Protein AF-A0A7V6UAJ2-F1 (afdb_monomer_lite)

Foldseek 3Di:
DLLLLLQLQQQVQCQVPFAQALPDDRHDPSGAHALLLLLLLQLLQLLLVLCVPPPDDLPDPDPPPVSLVSSLVSLLVSSLVRVVVPLPRYDDPVVSCQSPDPDRAADQDQFLSLASNLLSLLLLDQDLSSLLSSSQSNSCRHHVHPNSSLLSSLLSSLLNCLLQLHALVVNQVVQCPPSHANLPDALVVQQVPQAADRGSRSQRSQLSNLLSPALALSSSSSSQRNSGYSRSSSSSSNSSSRCSHQNDDPVSSVSSLVSDDPVSNVSVVVSCLQQDCSSGDQNCSNQLSLLQVLVPDPAQWDWDADPDAPCDPVRHGDPIATDGDPSVVSNVVSLVSSCVVCCVLVLVPLQVLCVVVVAHLDLPRLLPDPLLPDDLSNLSSSVSSQSVVCVVDHCSVRVCSVSCVSSVSSVSSVCVSCVVPPFAWAKKWKWKDFPQDIKIWIWGDDPQKIKIWIDDRPDDIDIDIDGNVVVVVLVVLVVVLPCVSHRQEAEDPVDDPGMKMKMWTDTPSHSIHMHIYGPGDGPSRVSVCVSRVHD

pLDDT: mean 91.22, std 8.68, range [45.0, 98.81]

Radius of gyration: 24.94 Å; chains: 1; bounding box: 78×51×67 Å

Secondary structure (DSSP, 8-state):
-HHHHHHHHHHTTTTTS---SS-S-S--TT----HHHHHHHHHHHHHHHHHHHS---TT--S--HHHHHHHHHHHHHHHHHHHTT-TTS---HHHHHHHT-SS-------BGGGTTT-HHHHHH-SSHHHHHHHHHHHHHTT--SHHHHHHHHHHHHHHHHHHTT--HHHHHHHHTSTTS------HHHHTTT-----BGGGTHHHHHHHHHT-SSHHHHHHHHHHT-SSHHHHHHHHHHHHHHHH---HHHHHHHHTT--HHHHHHHHHHHHHHGGGGS--TTHHHHTHHHHHHH-S-SEEEE---S--SSSSSPPPPPEEEE-HHHHHHHHHHHHHHHH-GGG-GGGHHHHHHHTT--SSHHHHHT--GGG--HHHHHHHHHHHHHHHTTSTTHHHHHHHTTHHHHHHHHHHHHHHTT----EEEEEEEEEETTEEEEEEEEE-SS-EEEEEE-TTSPPEEEEE-HHHHHHHHHHHHTT-GGGS-SEEE-TT--S--EEEEEEEETTS--EEEEEEB---TTHHHHHHHHT--

Structure (mmCIF, N/CA/C/O backbone):
data_AF-A0A7V6UAJ2-F1
#
_entry.id   AF-A0A7V6UAJ2-F1
#
loop_
_atom_site.group_PDB
_atom_site.id
_atom_site.type_symbol
_atom_site.label_atom_id
_atom_site.label_alt_id
_atom_site.label_comp_id
_atom_site.label_asym_id
_atom_site.label_entity_id
_atom_site.label_seq_id
_atom_site.pdbx_PDB_ins_code
_atom_site.Cartn_x
_atom_site.Cartn_y
_atom_site.Cartn_z
_atom_site.occupancy
_atom_site.B_iso_or_equiv
_atom_site.auth_seq_id
_atom_site.auth_comp_id
_atom_site.auth_asym_id
_atom_site.auth_atom_id
_atom_site.pdbx_PDB_model_num
ATOM 1 N N . MET A 1 1 ? 6.037 -6.883 -2.863 1.00 90.50 1 MET A N 1
ATOM 2 C CA . MET A 1 1 ? 7.110 -7.365 -3.751 1.00 90.50 1 MET A CA 1
ATOM 3 C C . MET A 1 1 ? 6.591 -8.275 -4.866 1.00 90.50 1 M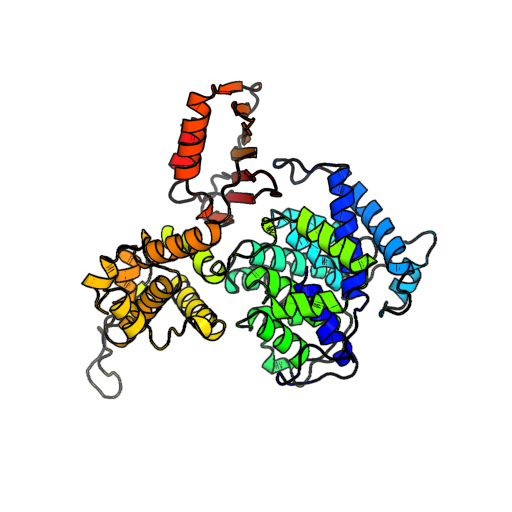ET A C 1
ATOM 5 O O . MET A 1 1 ? 7.086 -8.145 -5.976 1.00 90.50 1 MET A O 1
ATOM 9 N N . ILE A 1 2 ? 5.639 -9.197 -4.629 1.00 95.94 2 ILE A N 1
ATOM 10 C CA . ILE A 1 2 ? 5.186 -10.118 -5.696 1.00 95.94 2 ILE A CA 1
ATOM 11 C C . ILE A 1 2 ? 4.481 -9.391 -6.849 1.00 95.94 2 ILE A C 1
ATOM 13 O O . ILE A 1 2 ? 4.543 -9.845 -7.982 1.00 95.94 2 ILE A O 1
ATOM 17 N N . GLY A 1 3 ? 3.854 -8.246 -6.587 1.00 97.50 3 GLY A N 1
ATOM 18 C CA . GLY A 1 3 ? 3.244 -7.408 -7.608 1.00 97.50 3 GLY A CA 1
ATOM 19 C C . GLY A 1 3 ? 4.262 -6.848 -8.596 1.00 97.50 3 GLY A C 1
ATOM 20 O O . GLY A 1 3 ? 3.980 -6.842 -9.787 1.00 97.50 3 GLY A O 1
ATOM 21 N N . THR A 1 4 ? 5.456 -6.470 -8.123 1.00 98.12 4 THR A N 1
ATOM 22 C CA . THR A 1 4 ? 6.589 -6.094 -8.988 1.00 98.12 4 THR A CA 1
ATOM 23 C C . THR A 1 4 ? 6.970 -7.241 -9.911 1.00 98.12 4 THR A C 1
ATOM 25 O O . THR A 1 4 ? 7.043 -7.057 -11.116 1.00 98.12 4 THR A O 1
ATOM 28 N N . ILE A 1 5 ? 7.113 -8.438 -9.340 1.00 98.44 5 ILE A N 1
ATOM 29 C CA . ILE A 1 5 ? 7.502 -9.651 -10.068 1.00 98.44 5 ILE A CA 1
ATOM 30 C C . ILE A 1 5 ? 6.455 -10.022 -11.125 1.00 98.44 5 ILE A C 1
ATOM 32 O O . ILE A 1 5 ? 6.797 -10.383 -12.242 1.00 98.44 5 ILE A O 1
ATOM 36 N N . ILE A 1 6 ? 5.165 -9.926 -10.787 1.00 98.69 6 ILE A N 1
ATOM 37 C CA . ILE A 1 6 ? 4.081 -10.157 -11.748 1.00 98.69 6 ILE A CA 1
ATOM 38 C C . ILE A 1 6 ? 4.136 -9.122 -12.872 1.00 98.69 6 ILE A C 1
ATOM 40 O O . ILE A 1 6 ? 4.002 -9.499 -14.029 1.00 98.69 6 ILE A O 1
ATOM 44 N N . GLY A 1 7 ? 4.313 -7.844 -12.536 1.00 98.50 7 GLY A N 1
ATOM 45 C CA . GLY A 1 7 ? 4.395 -6.768 -13.517 1.00 98.50 7 GLY A CA 1
ATOM 46 C C . GLY A 1 7 ? 5.517 -6.977 -14.528 1.00 98.50 7 GLY A C 1
ATOM 47 O O . GLY A 1 7 ? 5.236 -6.993 -15.722 1.00 98.50 7 GLY A O 1
ATOM 48 N N . ASP A 1 8 ? 6.728 -7.242 -14.039 1.00 98.62 8 ASP A N 1
ATOM 49 C CA . ASP A 1 8 ? 7.899 -7.603 -14.846 1.00 98.62 8 ASP A CA 1
ATOM 50 C C . ASP A 1 8 ? 7.587 -8.805 -15.758 1.00 98.62 8 ASP A C 1
ATOM 52 O O . ASP A 1 8 ? 7.551 -8.670 -16.981 1.00 98.62 8 ASP A O 1
ATOM 56 N N . ILE A 1 9 ? 7.216 -9.956 -15.177 1.00 98.56 9 ILE A N 1
ATOM 57 C CA . ILE A 1 9 ? 6.973 -11.190 -15.945 1.00 98.56 9 ILE A CA 1
ATOM 58 C C . ILE A 1 9 ? 5.941 -10.967 -17.053 1.00 98.56 9 ILE A C 1
ATOM 60 O O . ILE A 1 9 ? 6.139 -11.395 -18.192 1.00 98.56 9 ILE A O 1
ATOM 64 N N . VAL A 1 10 ? 4.823 -10.315 -16.731 1.00 98.31 10 VAL A N 1
ATOM 65 C CA . VAL A 1 10 ? 3.740 -10.058 -17.688 1.00 98.31 10 VAL A CA 1
ATOM 66 C C . VAL A 1 10 ? 4.183 -9.057 -18.759 1.00 98.31 10 VAL A C 1
ATOM 68 O O . VAL A 1 10 ? 3.838 -9.230 -19.930 1.00 98.31 10 VAL A O 1
ATOM 71 N N . GLY A 1 11 ? 4.927 -8.018 -18.374 1.00 97.75 11 GLY A N 1
ATOM 72 C CA . GLY A 1 11 ? 5.363 -6.945 -19.263 1.00 97.75 11 GLY A CA 1
ATOM 73 C C . GLY A 1 11 ? 6.544 -7.289 -20.159 1.00 97.75 11 GLY A C 1
ATOM 74 O O . GLY A 1 11 ? 6.623 -6.736 -21.255 1.00 97.75 11 GLY A O 1
ATOM 75 N N . SER A 1 12 ? 7.373 -8.262 -19.773 1.00 97.19 12 SER A N 1
ATOM 76 C CA . SER A 1 12 ? 8.601 -8.659 -20.482 1.00 97.19 12 SER A CA 1
ATOM 77 C C . SER A 1 12 ? 8.397 -8.929 -21.977 1.00 97.19 12 SER A C 1
ATOM 79 O O . SER A 1 12 ? 9.195 -8.528 -22.819 1.00 97.19 12 SER A O 1
ATOM 81 N N . ARG A 1 13 ? 7.279 -9.556 -22.358 1.00 95.88 13 ARG A N 1
ATOM 82 C CA . ARG A 1 13 ? 6.980 -9.854 -23.771 1.00 95.88 13 ARG A CA 1
ATOM 83 C C . ARG A 1 13 ? 6.469 -8.650 -24.578 1.00 95.88 13 ARG A C 1
ATOM 85 O O . ARG A 1 13 ? 6.343 -8.740 -25.798 1.00 95.88 13 ARG A O 1
ATOM 92 N N . PHE A 1 14 ? 6.114 -7.554 -23.908 1.00 95.81 14 PHE A N 1
ATOM 93 C CA . PHE A 1 14 ? 5.516 -6.358 -24.508 1.00 95.81 14 PHE A CA 1
ATOM 94 C C . PHE A 1 14 ? 6.472 -5.164 -24.586 1.00 95.81 14 PHE A C 1
ATOM 96 O O . PHE A 1 14 ? 6.154 -4.214 -25.302 1.00 95.81 14 PHE A O 1
ATOM 103 N N . GLU A 1 15 ? 7.628 -5.216 -23.918 1.00 90.88 15 GLU A N 1
ATOM 104 C CA . GLU A 1 15 ? 8.639 -4.146 -23.851 1.00 90.88 15 GLU A CA 1
ATOM 105 C C . GLU A 1 15 ? 8.965 -3.560 -25.240 1.00 90.88 15 GLU A C 1
ATOM 107 O O . GLU A 1 15 ? 8.765 -2.371 -25.492 1.00 90.88 15 GLU A O 1
ATOM 112 N N . PHE A 1 16 ? 9.328 -4.419 -26.200 1.00 89.62 16 PHE A N 1
ATOM 113 C CA . PHE A 1 16 ? 9.640 -4.028 -27.586 1.00 89.62 16 PHE A CA 1
ATOM 114 C C . PHE A 1 16 ? 8.529 -4.341 -28.597 1.00 89.62 16 PHE A C 1
ATOM 116 O O . PHE A 1 16 ? 8.700 -4.147 -29.802 1.00 89.62 16 PHE A O 1
ATOM 123 N N . ASN A 1 17 ? 7.386 -4.837 -28.124 1.00 92.19 17 ASN A N 1
ATOM 124 C CA . ASN A 1 17 ? 6.234 -5.202 -28.945 1.00 92.19 17 ASN A CA 1
ATOM 125 C C . ASN A 1 17 ? 4.939 -4.785 -28.239 1.00 92.19 17 ASN A C 1
ATOM 127 O O . ASN A 1 17 ? 4.132 -5.618 -27.823 1.00 92.19 17 ASN A O 1
ATOM 131 N N . ASN A 1 18 ? 4.790 -3.474 -28.036 1.00 93.62 18 ASN A N 1
ATOM 132 C CA . ASN A 1 18 ? 3.717 -2.922 -27.220 1.00 93.62 18 ASN A CA 1
ATOM 133 C C . ASN A 1 18 ? 2.329 -3.352 -27.710 1.00 93.62 18 ASN A C 1
ATOM 135 O O . ASN A 1 18 ? 2.025 -3.313 -28.904 1.00 93.62 18 ASN A O 1
ATOM 139 N N . TYR A 1 19 ? 1.449 -3.637 -26.755 1.00 93.62 19 TYR A N 1
ATOM 140 C CA . TYR A 1 19 ? 0.059 -3.984 -27.009 1.00 93.62 19 TYR A CA 1
ATOM 141 C C . TYR A 1 19 ? -0.871 -2.917 -26.431 1.00 93.62 19 TYR A C 1
ATOM 143 O O . TYR A 1 19 ? -0.880 -2.680 -25.229 1.00 93.62 19 TYR A O 1
ATOM 151 N N . ARG A 1 20 ? -1.670 -2.264 -27.283 1.00 93.62 20 ARG A N 1
ATOM 152 C CA . ARG A 1 20 ? -2.536 -1.132 -26.896 1.00 93.62 20 ARG A CA 1
ATOM 153 C C . ARG A 1 20 ? -3.959 -1.562 -26.535 1.00 93.62 20 ARG A C 1
ATOM 155 O O . ARG A 1 20 ? -4.936 -0.941 -26.940 1.00 93.62 20 ARG A O 1
ATOM 162 N N . GLY A 1 21 ? -4.068 -2.663 -25.799 1.00 94.75 21 GLY A N 1
ATOM 163 C CA . GLY A 1 21 ? -5.332 -3.255 -25.369 1.00 94.75 21 GLY A CA 1
ATOM 164 C C . GLY A 1 21 ? -5.215 -3.882 -23.985 1.00 94.75 21 GLY A C 1
ATOM 165 O O . GLY A 1 21 ? -4.118 -4.082 -23.463 1.00 94.75 21 GLY A O 1
ATOM 166 N N . LYS A 1 22 ? -6.359 -4.191 -23.373 1.00 96.56 22 LYS A N 1
ATOM 167 C CA . LYS A 1 22 ? -6.413 -4.875 -22.070 1.00 96.56 22 LYS A CA 1
ATOM 168 C C . LYS A 1 22 ? -6.693 -6.369 -22.199 1.00 96.56 22 LYS A C 1
ATOM 170 O O . LYS A 1 22 ? -6.575 -7.081 -21.211 1.00 96.56 22 LYS A O 1
ATOM 175 N N . ASP A 1 23 ? -7.067 -6.852 -23.375 1.00 96.69 23 ASP A N 1
ATOM 176 C CA . ASP A 1 23 ? -7.510 -8.212 -23.676 1.00 96.69 23 ASP A CA 1
ATOM 177 C C . ASP A 1 23 ? -6.342 -9.139 -24.043 1.00 96.69 23 ASP A C 1
ATOM 179 O O . ASP A 1 23 ? -6.202 -9.610 -25.165 1.00 96.69 23 ASP A O 1
ATOM 183 N N . PHE A 1 24 ? -5.497 -9.432 -23.055 1.00 96.62 24 PHE A N 1
ATOM 184 C CA . PHE A 1 24 ? -4.371 -10.357 -23.205 1.00 96.62 24 PHE A CA 1
ATOM 185 C C . PHE A 1 24 ? -4.288 -11.377 -22.060 1.00 96.62 24 PHE A C 1
ATOM 187 O O . PHE A 1 24 ? -4.756 -11.140 -20.945 1.00 96.62 24 PHE A O 1
ATOM 194 N N . GLU A 1 25 ? -3.676 -12.532 -22.302 1.00 97.12 25 GLU A N 1
ATOM 195 C CA . GLU A 1 25 ? -3.397 -13.511 -21.243 1.00 97.12 25 GLU A CA 1
ATOM 196 C C . GLU A 1 25 ? -2.208 -13.045 -20.396 1.00 97.12 25 GLU A C 1
ATOM 198 O O . GLU A 1 25 ? -1.175 -12.727 -20.966 1.00 97.12 25 GLU A O 1
ATOM 203 N N . LEU A 1 26 ? -2.309 -12.989 -19.064 1.00 97.50 26 LEU A N 1
ATOM 204 C CA . LEU A 1 26 ? -1.218 -12.444 -18.238 1.00 97.50 26 LEU A CA 1
ATOM 205 C C . LEU A 1 26 ? 0.071 -13.278 -18.333 1.00 97.50 26 LEU A C 1
ATOM 207 O O . LEU A 1 26 ? 1.146 -12.725 -18.524 1.00 97.50 26 LEU A O 1
ATOM 211 N N . PHE A 1 27 ? -0.031 -14.604 -18.225 1.00 97.88 27 PHE A N 1
ATOM 212 C CA . PHE A 1 27 ? 1.128 -15.494 -18.147 1.00 97.88 27 PHE A CA 1
ATOM 213 C C . PHE A 1 27 ? 1.184 -16.439 -19.340 1.00 97.88 27 PHE A C 1
ATOM 215 O O . PHE A 1 27 ? 0.250 -17.201 -19.561 1.00 97.88 27 PHE A O 1
ATOM 222 N N . THR A 1 28 ? 2.307 -16.447 -20.054 1.00 96.81 28 THR A N 1
ATOM 223 C CA . THR A 1 28 ? 2.558 -17.353 -21.189 1.00 96.81 28 THR A CA 1
ATOM 224 C C . THR A 1 28 ? 3.985 -17.893 -21.156 1.00 96.81 28 THR A C 1
ATOM 226 O O . THR A 1 28 ? 4.784 -17.471 -20.321 1.00 96.81 28 THR A O 1
ATOM 229 N N . GLU A 1 29 ? 4.319 -18.831 -22.042 1.00 95.38 29 GLU A N 1
ATOM 230 C CA . GLU A 1 29 ? 5.689 -19.359 -22.164 1.00 95.38 29 GLU A CA 1
ATOM 231 C C . GLU A 1 29 ? 6.694 -18.313 -22.680 1.00 95.38 29 GLU A C 1
ATOM 233 O O . GLU A 1 29 ? 7.892 -18.480 -22.489 1.00 95.38 29 GLU A O 1
ATOM 238 N N . GLU A 1 30 ? 6.214 -17.223 -23.289 1.00 95.12 30 GLU A N 1
ATOM 239 C CA . GLU A 1 30 ? 7.036 -16.097 -23.759 1.00 95.12 30 GLU A CA 1
ATOM 240 C C . GLU A 1 30 ? 7.420 -15.120 -22.637 1.00 95.12 30 GLU A C 1
ATOM 242 O O . GLU A 1 30 ? 8.276 -14.262 -22.831 1.00 95.12 30 GLU A O 1
ATOM 247 N N . CYS A 1 31 ? 6.774 -15.222 -21.473 1.00 97.31 31 CYS A N 1
ATOM 248 C CA . CYS A 1 31 ? 7.068 -14.375 -20.325 1.00 97.31 31 CYS A CA 1
ATOM 249 C C . CYS A 1 31 ? 8.365 -14.824 -19.646 1.00 97.31 31 CYS A C 1
ATOM 251 O O . CYS A 1 31 ? 8.587 -16.019 -19.434 1.00 97.31 31 CYS A O 1
ATOM 253 N N . GLN A 1 32 ? 9.173 -13.865 -19.216 1.00 96.38 32 GLN A N 1
ATOM 254 C CA . GLN A 1 32 ? 10.413 -14.116 -18.493 1.00 96.38 32 GLN A CA 1
ATOM 255 C C . GLN A 1 32 ? 10.612 -13.089 -17.384 1.00 96.38 32 GLN A C 1
ATOM 257 O O . GLN A 1 32 ? 9.989 -12.038 -17.384 1.00 96.38 32 GLN A O 1
ATOM 262 N N . VAL A 1 33 ? 11.475 -13.425 -16.434 1.00 97.31 33 VAL A N 1
ATOM 263 C CA . VAL A 1 33 ? 11.930 -12.512 -15.384 1.00 97.31 33 VAL A CA 1
ATOM 264 C C . VAL A 1 33 ? 13.038 -11.623 -15.957 1.00 97.31 33 VAL A C 1
ATOM 266 O O . VAL A 1 33 ? 13.991 -12.170 -16.524 1.00 97.31 33 VAL A O 1
ATOM 269 N N . THR A 1 34 ? 12.952 -10.301 -15.786 1.00 98.12 34 THR A N 1
ATOM 270 C CA . THR A 1 34 ? 13.972 -9.341 -16.246 1.00 98.12 34 THR A CA 1
ATOM 271 C C . THR A 1 34 ? 14.785 -8.754 -15.088 1.00 98.12 34 THR A C 1
ATOM 273 O O . THR A 1 34 ? 14.694 -9.200 -13.934 1.00 98.12 34 THR A O 1
ATOM 276 N N . ASP A 1 35 ? 15.670 -7.795 -15.374 1.00 97.62 35 ASP A N 1
ATOM 277 C CA . ASP A 1 35 ? 16.495 -7.142 -14.366 1.00 97.62 35 ASP A CA 1
ATOM 278 C C . ASP A 1 35 ? 15.690 -6.421 -13.282 1.00 97.62 35 ASP A C 1
ATOM 280 O O . ASP A 1 35 ? 16.179 -6.328 -12.152 1.00 97.62 35 ASP A O 1
ATOM 284 N N . ASP A 1 36 ? 14.452 -6.022 -13.559 1.00 98.12 36 ASP A N 1
ATOM 285 C CA . ASP A 1 36 ? 13.471 -5.516 -12.602 1.00 98.12 36 ASP A CA 1
ATOM 286 C C . ASP A 1 36 ? 13.346 -6.410 -11.368 1.00 98.12 36 ASP A C 1
ATOM 288 O O . ASP A 1 36 ? 13.607 -5.993 -10.228 1.00 98.12 36 ASP A O 1
ATOM 292 N N . THR A 1 37 ? 12.982 -7.676 -11.577 1.00 98.50 37 THR A N 1
ATOM 293 C CA . THR A 1 37 ? 12.834 -8.653 -10.499 1.00 98.50 37 THR A CA 1
ATOM 294 C C . THR A 1 37 ? 14.178 -9.035 -9.901 1.00 98.50 37 THR A C 1
ATOM 296 O O . THR A 1 37 ? 14.291 -9.112 -8.673 1.00 98.50 37 THR A O 1
ATOM 299 N N . ILE A 1 38 ? 15.214 -9.255 -10.722 1.00 98.50 38 ILE A N 1
ATOM 300 C CA . ILE A 1 38 ? 16.540 -9.648 -10.214 1.00 98.50 38 ILE A CA 1
ATOM 301 C C . ILE A 1 38 ? 17.075 -8.579 -9.254 1.00 98.50 38 ILE A C 1
ATOM 303 O O . ILE A 1 38 ? 17.537 -8.885 -8.148 1.00 98.50 38 ILE A O 1
ATOM 307 N N . MET A 1 39 ? 16.964 -7.306 -9.631 1.00 98.56 39 MET A N 1
ATOM 308 C CA . MET A 1 39 ? 17.406 -6.192 -8.802 1.00 98.56 39 MET A CA 1
ATOM 309 C C . MET A 1 39 ? 16.468 -5.925 -7.627 1.00 98.56 39 MET A C 1
ATOM 311 O O . MET A 1 39 ? 16.949 -5.564 -6.551 1.00 98.56 39 MET A O 1
ATOM 315 N N . THR A 1 40 ? 15.163 -6.167 -7.771 1.00 98.62 40 THR A N 1
ATOM 316 C CA . THR A 1 40 ? 14.217 -6.156 -6.643 1.00 98.62 40 THR A CA 1
ATOM 317 C C . THR A 1 40 ? 14.652 -7.142 -5.558 1.00 98.62 40 THR A C 1
ATOM 319 O O . THR A 1 40 ? 14.742 -6.775 -4.384 1.00 98.62 40 THR A O 1
ATOM 322 N N . PHE A 1 41 ? 15.002 -8.378 -5.927 1.00 98.69 41 PHE A N 1
ATOM 323 C CA . PHE A 1 41 ? 15.500 -9.371 -4.975 1.00 98.69 41 PHE A CA 1
ATOM 324 C C . PHE A 1 41 ? 16.836 -8.976 -4.346 1.00 98.69 41 PHE A C 1
ATOM 326 O O . PHE A 1 41 ? 17.037 -9.186 -3.147 1.00 98.69 41 PHE A O 1
ATOM 333 N N . ALA A 1 42 ? 17.734 -8.360 -5.114 1.00 98.62 42 ALA A N 1
ATOM 334 C CA . ALA A 1 42 ? 18.995 -7.867 -4.578 1.00 98.62 42 ALA A CA 1
ATOM 335 C C . ALA A 1 42 ? 18.806 -6.761 -3.530 1.00 98.62 42 ALA A C 1
ATOM 337 O O . ALA A 1 42 ? 19.425 -6.816 -2.464 1.00 98.62 42 ALA A O 1
ATOM 338 N N . VAL A 1 43 ? 17.912 -5.802 -3.785 1.00 98.69 43 VAL A N 1
ATOM 339 C CA . VAL A 1 43 ? 17.564 -4.745 -2.822 1.00 98.69 43 VAL A CA 1
ATOM 340 C C . VAL A 1 43 ? 16.884 -5.338 -1.585 1.00 98.69 43 VAL A C 1
ATOM 342 O O . VAL A 1 43 ? 17.245 -4.988 -0.460 1.00 98.69 43 VAL A O 1
ATOM 345 N N . ALA A 1 44 ? 15.955 -6.283 -1.763 1.00 98.19 44 ALA A N 1
ATOM 346 C CA . ALA A 1 44 ? 15.323 -7.003 -0.658 1.00 98.19 44 ALA A CA 1
ATOM 347 C C . ALA A 1 44 ? 16.368 -7.692 0.234 1.00 98.19 44 ALA A C 1
ATOM 349 O O . ALA A 1 44 ? 16.358 -7.523 1.456 1.00 98.19 44 ALA A O 1
ATOM 350 N N . LYS A 1 45 ? 17.322 -8.411 -0.370 1.00 98.44 45 LYS A N 1
ATOM 351 C CA . LYS A 1 45 ? 18.414 -9.072 0.353 1.00 98.44 45 LYS A CA 1
ATOM 352 C C . LYS A 1 45 ? 19.313 -8.071 1.075 1.00 98.44 45 LYS A C 1
ATOM 354 O O . LYS A 1 45 ? 19.666 -8.308 2.226 1.00 98.44 45 LYS A O 1
ATOM 359 N N . ALA A 1 46 ? 19.634 -6.937 0.453 1.00 98.50 46 ALA A N 1
ATOM 360 C CA . ALA A 1 46 ? 20.426 -5.890 1.090 1.00 98.50 46 ALA A CA 1
ATOM 361 C C . ALA A 1 46 ? 19.757 -5.338 2.356 1.00 98.50 46 ALA A C 1
ATOM 363 O O . ALA A 1 46 ? 20.415 -5.236 3.392 1.00 98.50 46 ALA A O 1
ATOM 364 N N . ILE A 1 47 ? 18.454 -5.050 2.302 1.00 97.00 47 ILE A N 1
ATOM 365 C CA . ILE A 1 47 ? 17.680 -4.583 3.463 1.00 97.00 47 ILE A CA 1
ATOM 366 C C . ILE A 1 47 ? 17.672 -5.646 4.571 1.00 97.00 47 ILE A C 1
ATOM 368 O O . ILE A 1 47 ? 18.031 -5.347 5.710 1.00 97.00 47 ILE A O 1
ATOM 372 N N . MET A 1 48 ? 17.340 -6.900 4.238 1.00 96.31 48 MET A N 1
ATOM 373 C CA . MET A 1 48 ? 17.302 -8.000 5.211 1.00 96.31 48 MET A CA 1
ATOM 374 C C . MET A 1 48 ? 18.640 -8.201 5.926 1.00 96.31 48 MET A C 1
ATOM 376 O O . MET A 1 48 ? 18.687 -8.345 7.144 1.00 96.31 48 MET A O 1
ATOM 380 N N . GLU A 1 49 ? 19.741 -8.207 5.179 1.00 96.94 49 GLU A N 1
ATOM 381 C CA . GLU A 1 49 ? 21.080 -8.440 5.727 1.00 96.94 49 GLU A CA 1
ATOM 382 C C . GLU A 1 49 ? 21.598 -7.243 6.527 1.00 96.94 49 GLU A C 1
ATOM 384 O O . GLU A 1 49 ? 22.304 -7.422 7.519 1.00 96.94 49 GLU A O 1
ATOM 389 N N . THR A 1 50 ? 21.192 -6.027 6.156 1.00 95.56 50 THR A N 1
ATOM 390 C CA . THR A 1 50 ? 21.479 -4.829 6.950 1.00 95.56 50 THR A CA 1
ATOM 391 C C . THR A 1 50 ? 20.778 -4.917 8.303 1.00 95.56 50 THR A C 1
ATOM 393 O O . THR A 1 50 ? 21.423 -4.735 9.333 1.00 95.56 50 THR A O 1
ATOM 396 N N . GLU A 1 51 ? 19.494 -5.281 8.328 1.00 91.56 51 GLU A N 1
ATOM 397 C CA . GLU A 1 51 ? 18.712 -5.370 9.568 1.00 91.56 51 GLU A CA 1
ATOM 398 C C . GLU A 1 51 ? 19.079 -6.560 10.465 1.00 91.56 51 GLU A C 1
ATOM 400 O O . GLU A 1 51 ? 18.866 -6.513 11.680 1.00 91.56 51 GLU A O 1
ATOM 405 N N . LYS A 1 52 ? 19.689 -7.614 9.903 1.00 91.38 52 LYS A N 1
ATOM 406 C CA . LYS A 1 52 ? 20.312 -8.687 10.696 1.00 91.38 52 LYS A CA 1
ATOM 407 C C . LYS A 1 52 ? 21.485 -8.170 11.535 1.00 91.38 52 LYS A C 1
ATOM 409 O O . LYS A 1 52 ? 21.711 -8.689 12.628 1.00 91.38 52 LYS A O 1
ATOM 414 N N . ILE A 1 53 ? 22.219 -7.173 11.034 1.00 92.19 53 ILE A N 1
ATOM 415 C CA . ILE A 1 53 ? 23.410 -6.608 11.686 1.00 92.19 53 ILE A CA 1
ATOM 416 C C . ILE A 1 53 ? 23.034 -5.410 12.562 1.00 92.19 53 ILE A C 1
ATOM 418 O O . ILE A 1 53 ? 23.352 -5.391 13.751 1.00 92.19 53 ILE A O 1
ATOM 422 N N . ILE A 1 54 ? 22.352 -4.418 11.988 1.00 88.06 54 ILE A N 1
ATOM 423 C CA . ILE A 1 54 ? 21.902 -3.204 12.671 1.00 88.06 54 ILE A CA 1
ATOM 424 C C . ILE A 1 54 ? 20.385 -3.274 12.780 1.00 88.06 54 ILE A C 1
ATOM 426 O O . ILE A 1 54 ? 19.673 -2.982 11.823 1.00 88.06 54 ILE A O 1
ATOM 430 N N . LYS A 1 55 ? 19.887 -3.663 13.957 1.00 78.19 55 LYS A N 1
ATOM 431 C CA . LYS A 1 55 ? 18.446 -3.717 14.218 1.00 78.19 55 LYS A CA 1
ATOM 432 C C . LYS A 1 55 ? 17.897 -2.293 14.334 1.00 78.19 55 LYS A C 1
ATOM 434 O O . LYS A 1 55 ? 18.257 -1.610 15.297 1.00 78.19 55 LYS A O 1
ATOM 439 N N . PRO A 1 56 ? 17.010 -1.846 13.427 1.00 69.56 56 PRO A N 1
ATOM 440 C CA . PRO A 1 56 ? 16.422 -0.522 13.532 1.00 69.56 56 PRO A CA 1
ATOM 441 C C . PRO A 1 56 ? 15.584 -0.456 14.807 1.00 69.56 56 PRO A C 1
ATOM 443 O O . PRO A 1 56 ? 14.627 -1.216 14.973 1.00 69.56 56 PRO A O 1
ATOM 446 N N . SER A 1 57 ? 15.941 0.444 15.719 1.00 66.81 57 SER A N 1
ATOM 447 C CA . SER A 1 57 ? 15.121 0.688 16.905 1.00 66.81 57 SER A CA 1
ATOM 448 C C . SER A 1 57 ? 13.766 1.255 16.485 1.00 66.81 57 SER A C 1
ATOM 450 O O . SER A 1 57 ? 13.708 2.088 15.578 1.00 66.81 57 SER A O 1
ATOM 452 N N . ILE A 1 58 ? 12.669 0.877 17.147 1.00 68.88 58 ILE A N 1
ATOM 453 C CA . ILE A 1 58 ? 11.333 1.396 16.810 1.00 68.88 58 ILE A CA 1
ATOM 454 C C . ILE A 1 58 ? 11.247 2.933 16.955 1.00 68.88 58 ILE A C 1
ATOM 456 O O . ILE A 1 58 ? 10.376 3.570 16.371 1.00 68.88 58 ILE A O 1
ATOM 460 N N . ASN A 1 59 ? 12.182 3.522 17.711 1.00 59.38 59 ASN A N 1
ATOM 461 C CA . ASN A 1 59 ? 12.193 4.919 18.137 1.00 59.38 59 ASN A CA 1
ATOM 462 C C . ASN A 1 59 ? 13.234 5.839 17.473 1.00 59.38 59 ASN A C 1
ATOM 464 O O . ASN A 1 59 ? 13.273 7.026 17.794 1.00 59.38 59 ASN A O 1
ATOM 468 N N . ARG A 1 60 ? 14.098 5.343 16.578 1.00 56.19 60 ARG A N 1
ATOM 469 C CA . ARG A 1 60 ? 15.168 6.159 15.967 1.00 56.19 60 ARG A CA 1
ATOM 470 C C . ARG A 1 60 ? 14.999 6.263 14.456 1.00 56.19 60 ARG A C 1
ATOM 472 O O . ARG A 1 60 ? 15.642 5.532 13.714 1.00 56.19 60 ARG A O 1
ATOM 479 N N . TYR A 1 61 ? 14.212 7.238 14.000 1.00 48.88 61 TYR A N 1
ATOM 480 C CA . TYR A 1 61 ? 14.179 7.628 12.583 1.00 48.88 61 TYR A CA 1
ATOM 481 C C . TYR A 1 61 ? 14.610 9.082 12.415 1.00 48.88 61 TYR A C 1
ATOM 483 O O . TYR A 1 61 ? 13.824 9.998 12.632 1.00 48.88 61 TYR A O 1
ATOM 491 N N . ASN A 1 62 ? 15.906 9.235 12.103 1.00 45.00 62 ASN A N 1
ATOM 492 C CA . ASN A 1 62 ? 16.552 10.305 11.314 1.00 45.00 62 ASN A CA 1
ATOM 493 C C . ASN A 1 62 ? 18.089 10.339 11.488 1.00 45.00 62 ASN A C 1
ATOM 495 O O . ASN A 1 62 ? 18.742 11.177 10.875 1.00 45.00 62 ASN A O 1
ATOM 499 N N . LEU A 1 63 ? 18.683 9.461 12.312 1.00 50.94 63 LEU A N 1
ATOM 500 C CA . LEU A 1 63 ? 20.087 9.594 12.739 1.00 50.94 63 LEU A CA 1
ATOM 501 C C . LEU A 1 63 ? 20.879 8.284 12.844 1.00 50.94 63 LEU A C 1
ATOM 503 O O . LEU A 1 63 ? 21.992 8.312 13.359 1.00 50.94 63 LEU A O 1
ATOM 507 N N . ASP A 1 64 ? 20.364 7.148 12.364 1.00 64.81 64 ASP A N 1
ATOM 508 C CA . ASP A 1 64 ? 21.208 5.952 12.269 1.00 64.81 64 ASP A CA 1
ATOM 509 C C . ASP A 1 64 ? 22.010 6.004 10.962 1.00 64.81 64 ASP A C 1
ATOM 511 O O . ASP A 1 64 ? 21.728 5.304 9.988 1.00 64.81 64 ASP A O 1
ATOM 515 N N . SER A 1 65 ? 22.964 6.943 10.913 1.00 75.50 65 SER A N 1
ATOM 516 C CA . SER A 1 65 ? 23.905 7.081 9.796 1.00 75.50 65 SER A CA 1
ATOM 517 C C . SER A 1 65 ? 24.562 5.748 9.465 1.00 75.50 65 SER A C 1
ATOM 519 O O . SER A 1 65 ? 24.826 5.468 8.298 1.00 75.50 65 SER A O 1
ATOM 521 N N . ASP A 1 66 ? 24.774 4.915 10.482 1.00 88.44 66 ASP A N 1
ATOM 522 C CA . ASP A 1 66 ? 25.441 3.630 10.359 1.00 88.44 66 ASP A CA 1
ATOM 523 C C . ASP A 1 66 ? 24.548 2.613 9.643 1.00 88.44 66 ASP A C 1
ATOM 525 O O . ASP A 1 66 ? 25.042 1.890 8.777 1.00 88.44 66 ASP A O 1
ATOM 529 N N . TYR A 1 67 ? 23.235 2.610 9.916 1.00 90.88 67 TYR A N 1
ATOM 530 C CA . TYR A 1 67 ? 22.270 1.799 9.166 1.00 90.88 67 TYR A CA 1
ATOM 531 C C . TYR A 1 67 ? 22.316 2.110 7.667 1.00 90.88 67 TYR A C 1
ATOM 533 O O . TYR A 1 67 ? 22.510 1.206 6.856 1.00 90.88 67 TYR A O 1
ATOM 541 N N . TYR A 1 68 ? 22.175 3.382 7.283 1.00 92.69 68 TYR A N 1
ATOM 542 C CA . TYR A 1 68 ? 22.133 3.755 5.864 1.00 92.69 68 TYR A CA 1
ATOM 543 C C . TYR A 1 68 ? 23.491 3.587 5.175 1.00 92.69 68 TYR A C 1
ATOM 545 O O . TYR A 1 68 ? 23.533 3.162 4.023 1.00 92.69 68 TYR A O 1
ATOM 553 N N . LEU A 1 69 ? 24.597 3.831 5.883 1.00 94.06 69 LEU A N 1
ATOM 554 C CA . LEU A 1 69 ? 25.943 3.566 5.373 1.00 94.06 69 LEU A CA 1
ATOM 555 C C . LEU A 1 69 ? 26.182 2.066 5.143 1.00 94.06 69 LEU A C 1
ATOM 557 O O . LEU A 1 69 ? 26.847 1.677 4.181 1.00 94.06 69 LEU A O 1
ATOM 561 N N . LEU A 1 70 ? 25.661 1.206 6.023 1.00 95.94 70 LEU A N 1
ATOM 562 C CA . LEU A 1 70 ? 25.728 -0.242 5.842 1.00 95.94 70 LEU A CA 1
ATOM 563 C C . LEU A 1 70 ? 24.809 -0.704 4.708 1.00 95.94 70 LEU A C 1
ATOM 565 O O . LEU A 1 70 ? 25.238 -1.513 3.886 1.00 95.94 70 LEU A O 1
ATOM 569 N N . LEU A 1 71 ? 23.590 -0.166 4.629 1.00 97.06 71 LEU A N 1
ATOM 570 C CA . LEU A 1 71 ? 22.633 -0.471 3.568 1.00 97.06 71 LEU A CA 1
ATOM 571 C C . LEU A 1 71 ? 23.194 -0.128 2.190 1.00 97.06 71 LEU A C 1
ATOM 573 O O . LEU A 1 71 ? 23.058 -0.930 1.271 1.00 97.06 71 LEU A O 1
ATOM 577 N N . GLU A 1 72 ? 23.863 1.015 2.040 1.00 97.38 72 GLU A N 1
ATOM 578 C CA . GLU A 1 72 ? 24.538 1.398 0.796 1.00 97.38 72 GLU A CA 1
ATOM 579 C C . GLU A 1 72 ? 25.544 0.319 0.361 1.00 97.38 72 GLU A C 1
ATOM 581 O O . GLU A 1 72 ? 25.472 -0.201 -0.755 1.00 97.38 72 GLU A O 1
ATOM 586 N N . LYS A 1 73 ? 26.416 -0.117 1.282 1.00 97.94 73 LYS A N 1
ATOM 587 C CA . LYS A 1 73 ? 27.410 -1.176 1.031 1.00 97.94 73 LYS A CA 1
ATOM 588 C C . LYS A 1 73 ? 26.763 -2.520 0.698 1.00 97.94 73 LYS A C 1
ATOM 590 O O . LYS A 1 73 ? 27.207 -3.205 -0.222 1.00 97.94 73 LYS A O 1
ATOM 595 N N . MET A 1 74 ? 25.722 -2.907 1.438 1.00 98.38 74 MET A N 1
ATOM 596 C CA . MET A 1 74 ? 24.989 -4.153 1.196 1.00 98.38 74 MET A CA 1
ATOM 597 C C . MET A 1 74 ? 24.256 -4.123 -0.143 1.00 98.38 74 MET A C 1
ATOM 599 O O . MET A 1 74 ? 24.209 -5.141 -0.830 1.00 98.38 74 MET A O 1
ATOM 603 N N . THR A 1 75 ? 23.739 -2.961 -0.539 1.00 98.56 75 THR A N 1
ATOM 604 C CA . THR A 1 75 ? 23.080 -2.764 -1.831 1.00 98.56 75 THR A CA 1
ATOM 605 C C . THR A 1 75 ? 24.072 -2.985 -2.966 1.00 98.56 75 THR A C 1
ATOM 607 O O . THR A 1 75 ? 23.800 -3.803 -3.842 1.00 98.56 75 THR A O 1
ATOM 610 N N . VAL A 1 76 ? 25.254 -2.353 -2.912 1.00 98.56 76 VAL A N 1
ATOM 611 C CA . VAL A 1 76 ? 26.322 -2.584 -3.902 1.00 98.56 76 VAL A CA 1
ATOM 612 C C . VAL A 1 76 ? 26.679 -4.066 -3.984 1.00 98.56 76 VAL A C 1
ATOM 614 O O . VAL A 1 76 ? 26.646 -4.654 -5.066 1.00 98.56 76 VAL A O 1
ATOM 617 N N . LYS A 1 77 ? 26.957 -4.681 -2.827 1.00 98.50 77 LYS A N 1
ATOM 618 C CA . LYS A 1 77 ? 27.342 -6.089 -2.732 1.00 98.50 77 LYS A CA 1
ATOM 619 C C . LYS A 1 77 ? 26.308 -6.998 -3.393 1.00 98.50 77 LYS A C 1
ATOM 621 O O . LYS A 1 77 ? 26.657 -7.720 -4.320 1.00 98.50 77 LYS A O 1
ATOM 626 N N . TYR A 1 78 ? 25.058 -6.980 -2.930 1.00 98.62 78 TYR A N 1
ATOM 627 C CA . TYR A 1 78 ? 24.060 -7.957 -3.368 1.00 98.62 78 TYR A CA 1
ATOM 628 C C . TYR A 1 78 ? 23.539 -7.698 -4.778 1.00 98.62 78 TYR A C 1
ATOM 630 O O . TYR A 1 78 ? 23.232 -8.664 -5.474 1.00 98.62 78 TYR A O 1
ATOM 638 N N . MET A 1 79 ? 23.500 -6.443 -5.241 1.00 98.38 79 MET A N 1
ATOM 639 C CA . MET A 1 79 ? 23.184 -6.160 -6.643 1.00 98.38 79 MET A CA 1
ATOM 640 C C . MET A 1 79 ? 24.233 -6.753 -7.584 1.00 98.38 79 MET A C 1
ATOM 642 O O . MET A 1 79 ? 23.861 -7.375 -8.574 1.00 98.38 79 MET A O 1
ATOM 646 N N . GLN A 1 80 ? 25.527 -6.645 -7.264 1.00 98.44 80 GLN A N 1
ATOM 647 C CA . GLN A 1 80 ? 26.565 -7.299 -8.062 1.00 98.44 80 GLN A CA 1
ATOM 648 C C . GLN A 1 80 ? 26.553 -8.827 -7.898 1.00 98.44 80 GLN A C 1
ATOM 650 O O . GLN A 1 80 ? 26.609 -9.541 -8.895 1.00 98.44 80 GLN A O 1
ATOM 655 N N . GLU A 1 81 ? 26.467 -9.349 -6.670 1.00 98.25 81 GLU A N 1
ATOM 656 C CA . GLU A 1 81 ? 26.533 -10.796 -6.397 1.00 98.25 81 GLU A CA 1
ATOM 657 C C . GLU A 1 81 ? 25.409 -11.574 -7.087 1.00 98.25 81 GLU A C 1
ATOM 659 O O . GLU A 1 81 ? 25.661 -12.615 -7.692 1.00 98.25 81 GLU A O 1
ATOM 664 N N . ILE A 1 82 ? 24.179 -11.062 -7.002 1.00 98.25 82 ILE A N 1
ATOM 665 C CA . ILE A 1 82 ? 23.012 -11.677 -7.635 1.00 98.25 82 ILE A CA 1
ATOM 666 C C . ILE A 1 82 ? 23.010 -11.330 -9.120 1.00 98.25 82 ILE A C 1
ATOM 668 O O . ILE A 1 82 ? 22.918 -12.227 -9.951 1.00 98.25 82 ILE A O 1
ATOM 672 N N . GLY A 1 83 ? 23.186 -10.055 -9.480 1.00 97.75 83 GLY A N 1
ATOM 673 C CA . GLY A 1 83 ? 23.052 -9.619 -10.867 1.00 97.75 83 GLY A CA 1
ATOM 674 C C . GLY A 1 83 ? 24.041 -10.278 -11.830 1.00 97.75 83 GLY A C 1
ATOM 675 O O . GLY A 1 83 ? 23.674 -10.629 -12.951 1.00 97.75 83 GLY A O 1
ATOM 676 N N . ARG A 1 84 ? 25.271 -10.560 -11.376 1.00 98.25 84 ARG A N 1
ATOM 677 C CA . ARG A 1 84 ? 26.292 -11.275 -12.167 1.00 98.25 84 ARG A CA 1
ATOM 678 C C . ARG A 1 84 ? 25.898 -12.706 -12.537 1.00 98.25 84 ARG A C 1
ATOM 680 O O . ARG A 1 84 ? 26.457 -13.246 -13.490 1.00 98.25 84 ARG A O 1
ATOM 687 N N . LYS A 1 85 ? 24.964 -13.322 -11.808 1.00 98.06 85 LYS A N 1
ATOM 688 C CA . LYS A 1 85 ? 24.445 -14.665 -12.110 1.00 98.06 85 LYS A CA 1
ATOM 689 C C . LYS A 1 85 ? 23.409 -14.659 -13.235 1.00 98.06 85 LYS A C 1
ATOM 691 O O . LYS A 1 85 ? 23.214 -15.692 -13.866 1.00 98.06 85 LYS A O 1
ATOM 696 N N . TYR A 1 86 ? 22.822 -13.498 -13.529 1.00 97.56 86 TYR A N 1
ATOM 697 C CA . TYR A 1 86 ? 21.807 -13.303 -14.567 1.00 97.56 86 TYR A CA 1
ATOM 698 C C . TYR A 1 86 ? 22.285 -12.279 -15.613 1.00 97.56 86 TYR A C 1
ATOM 700 O O . TYR A 1 86 ? 21.707 -11.207 -15.735 1.00 97.56 86 TYR A O 1
ATOM 708 N N . PRO A 1 87 ? 23.359 -12.548 -16.382 1.00 96.69 87 PRO A N 1
ATOM 709 C CA . PRO A 1 87 ? 23.938 -11.568 -17.312 1.00 96.69 87 PRO A CA 1
ATOM 710 C C . PRO A 1 87 ? 23.037 -11.199 -18.504 1.00 96.69 87 PRO A C 1
ATOM 712 O O . PRO A 1 87 ? 23.303 -10.198 -19.164 1.00 96.69 87 PRO A O 1
ATOM 715 N N . TYR A 1 88 ? 22.014 -12.003 -18.805 1.00 94.94 88 TYR A N 1
ATOM 716 C CA . TYR A 1 88 ? 21.171 -11.874 -20.001 1.00 94.94 88 TYR A CA 1
ATOM 717 C C . TYR A 1 88 ? 19.712 -11.523 -19.674 1.00 94.94 88 TYR A C 1
ATOM 719 O O . TYR A 1 88 ? 18.820 -11.905 -20.422 1.00 94.94 88 TYR A O 1
ATOM 727 N N . CYS A 1 89 ? 19.464 -10.837 -18.554 1.00 94.19 89 CYS A N 1
ATOM 728 C CA . CYS A 1 89 ? 18.108 -10.533 -18.086 1.00 94.19 89 CYS A CA 1
ATOM 729 C C . CYS A 1 89 ? 17.593 -9.130 -18.442 1.00 94.19 89 CYS A C 1
ATOM 731 O O . CYS A 1 89 ? 16.527 -8.791 -17.966 1.00 94.19 89 CYS A O 1
ATOM 733 N N . GLY A 1 90 ? 18.312 -8.325 -19.237 1.00 93.88 90 GLY A N 1
ATOM 734 C CA . GLY A 1 90 ? 17.786 -7.031 -19.720 1.00 93.88 90 GLY A CA 1
ATOM 735 C C . GLY A 1 90 ? 18.578 -5.775 -19.346 1.00 93.88 90 GLY A C 1
ATOM 736 O O . GLY A 1 90 ? 18.274 -4.708 -19.858 1.00 93.88 90 GLY A O 1
ATOM 737 N N . TYR A 1 91 ? 19.662 -5.878 -18.560 1.00 95.12 91 TYR A N 1
ATOM 738 C CA . TYR A 1 91 ? 20.387 -4.693 -18.074 1.00 95.12 91 TYR A CA 1
ATOM 739 C C . TYR A 1 91 ? 20.720 -3.648 -19.153 1.00 95.12 91 TYR A C 1
ATOM 741 O O . TYR A 1 91 ? 21.456 -3.922 -20.109 1.00 95.12 91 TYR A O 1
ATOM 749 N N . GLY A 1 92 ? 20.338 -2.395 -18.891 1.00 92.81 92 GLY A N 1
ATOM 750 C CA . GLY A 1 92 ? 20.803 -1.244 -19.665 1.00 92.81 92 GLY A CA 1
ATOM 751 C C . GLY A 1 92 ? 22.337 -1.141 -19.704 1.00 92.81 92 GLY A C 1
ATOM 752 O O . GLY A 1 92 ? 23.040 -1.479 -18.748 1.00 92.81 92 GLY A O 1
ATOM 753 N N . GLY A 1 93 ? 22.902 -0.636 -20.805 1.00 93.62 93 GLY A N 1
ATOM 754 C CA . GLY A 1 93 ? 24.340 -0.775 -21.094 1.00 93.62 93 GLY A CA 1
ATOM 755 C C . GLY A 1 93 ? 25.302 -0.183 -20.048 1.00 93.62 93 GLY A C 1
ATOM 756 O O . GLY A 1 93 ? 26.365 -0.755 -19.794 1.00 93.62 93 GLY A O 1
ATOM 757 N N . MET A 1 94 ? 24.960 0.946 -19.416 1.00 94.19 94 MET A N 1
ATOM 758 C CA . MET A 1 94 ? 25.771 1.508 -18.320 1.00 94.19 94 MET A CA 1
ATOM 759 C C . MET A 1 94 ? 25.605 0.721 -17.022 1.00 94.19 94 MET A C 1
ATOM 761 O O . MET A 1 94 ? 26.571 0.528 -16.283 1.00 94.19 94 MET A O 1
ATOM 765 N N . PHE A 1 95 ? 24.398 0.223 -16.767 1.00 95.44 95 PHE A N 1
ATOM 766 C CA . PHE A 1 95 ? 24.113 -0.568 -15.585 1.00 95.44 95 PHE A CA 1
ATOM 767 C C . PHE A 1 95 ? 24.786 -1.942 -15.649 1.00 95.44 95 PHE A C 1
ATOM 769 O O . PHE A 1 95 ? 25.404 -2.361 -14.673 1.00 95.44 95 PHE A O 1
ATOM 776 N N . PHE A 1 96 ? 24.815 -2.571 -16.827 1.00 96.62 96 PHE A N 1
ATOM 777 C CA . PHE A 1 96 ? 25.607 -3.771 -17.086 1.00 96.62 96 PHE A CA 1
ATOM 778 C C . PHE A 1 96 ? 27.084 -3.551 -16.719 1.00 96.62 96 PHE A C 1
ATOM 780 O O . PHE A 1 96 ? 27.665 -4.319 -15.955 1.00 96.62 96 PHE A O 1
ATOM 787 N N . LYS A 1 97 ? 27.698 -2.452 -17.183 1.00 97.00 97 LYS A N 1
ATOM 788 C CA . LYS A 1 97 ? 29.092 -2.120 -16.826 1.00 97.00 97 LYS A CA 1
ATOM 789 C C . LYS A 1 97 ? 29.283 -1.957 -15.319 1.00 97.00 97 LYS A C 1
ATOM 791 O O . LYS A 1 97 ? 30.302 -2.392 -14.795 1.00 97.00 97 LYS A O 1
ATOM 796 N N . TRP A 1 98 ? 28.316 -1.359 -14.627 1.00 97.88 98 TRP A N 1
ATOM 797 C CA . TRP A 1 98 ? 28.346 -1.212 -13.173 1.00 97.88 98 TRP A CA 1
ATOM 798 C C . TRP A 1 98 ? 28.287 -2.574 -12.458 1.00 97.88 98 TRP A C 1
ATOM 800 O O . TRP A 1 98 ? 29.103 -2.838 -11.574 1.00 97.88 98 TRP A O 1
ATOM 810 N N . ILE A 1 99 ? 27.396 -3.480 -12.880 1.00 97.50 99 ILE A N 1
ATOM 811 C CA . ILE A 1 99 ? 27.251 -4.824 -12.292 1.00 97.50 99 ILE A CA 1
ATOM 812 C C . ILE A 1 99 ? 28.560 -5.617 -12.395 1.00 97.50 99 ILE A C 1
ATOM 814 O O . ILE A 1 99 ? 28.982 -6.253 -11.427 1.00 97.50 99 ILE A O 1
ATOM 818 N N . PHE A 1 100 ? 29.240 -5.544 -13.540 1.00 97.38 100 PHE A N 1
ATOM 819 C CA . PHE A 1 100 ? 30.463 -6.306 -13.816 1.00 97.38 100 PHE A CA 1
ATOM 820 C C . PHE A 1 100 ? 31.770 -5.542 -13.527 1.00 97.38 100 PHE A C 1
ATOM 822 O O . PHE A 1 100 ? 32.842 -6.055 -13.831 1.00 97.38 100 PHE A O 1
ATOM 829 N N . SER A 1 101 ? 31.707 -4.350 -12.922 1.00 96.88 101 SER A N 1
ATOM 830 C CA . SER A 1 101 ? 32.899 -3.602 -12.492 1.00 96.88 101 SER A CA 1
ATOM 831 C C . SER A 1 101 ? 33.479 -4.158 -11.190 1.00 96.88 101 SER A C 1
ATOM 833 O O . SER A 1 101 ? 32.734 -4.471 -10.261 1.00 96.88 101 SER A O 1
ATOM 835 N N . ASP A 1 102 ? 34.805 -4.207 -11.079 1.00 95.56 102 ASP A N 1
ATOM 836 C CA . ASP A 1 102 ? 35.489 -4.507 -9.813 1.00 95.56 102 ASP A CA 1
ATOM 837 C C . ASP A 1 102 ? 35.365 -3.358 -8.794 1.00 95.56 102 ASP A C 1
ATOM 839 O O . ASP A 1 102 ? 35.374 -3.601 -7.589 1.00 95.56 102 ASP A O 1
ATOM 843 N N . ASP A 1 103 ? 35.204 -2.122 -9.277 1.00 94.94 103 ASP A N 1
ATOM 844 C CA . ASP A 1 103 ? 34.986 -0.913 -8.475 1.00 94.94 103 ASP A CA 1
ATOM 845 C C . ASP A 1 103 ? 33.790 -0.128 -9.051 1.00 94.94 103 ASP A C 1
ATOM 847 O O . ASP A 1 103 ? 33.950 0.720 -9.939 1.00 94.94 103 ASP A O 1
ATOM 851 N N . PRO A 1 104 ? 32.552 -0.493 -8.681 1.00 96.25 104 PRO A N 1
ATOM 852 C CA . PRO A 1 104 ? 31.356 0.151 -9.205 1.00 96.25 104 PRO A CA 1
ATOM 853 C C . PRO A 1 104 ? 31.165 1.551 -8.605 1.00 96.25 104 PRO A C 1
ATOM 855 O O . PRO A 1 104 ? 31.056 1.711 -7.393 1.00 96.25 104 PRO A O 1
ATOM 858 N N . GLN A 1 105 ? 31.047 2.564 -9.465 1.00 96.44 105 GLN A N 1
ATOM 859 C CA . GLN A 1 105 ? 30.766 3.947 -9.065 1.00 96.44 105 GLN A CA 1
ATOM 860 C C . GLN A 1 105 ? 29.417 4.408 -9.634 1.00 96.44 105 GLN A C 1
ATOM 862 O O . GLN A 1 105 ? 29.090 4.049 -10.772 1.00 96.44 105 GLN A O 1
ATOM 867 N N . PRO A 1 106 ? 28.621 5.200 -8.893 1.00 95.19 106 PRO A N 1
ATOM 868 C CA . PRO A 1 106 ? 27.391 5.768 -9.431 1.00 95.19 106 PRO A CA 1
ATOM 869 C C . PRO A 1 106 ? 27.695 6.676 -10.627 1.00 95.19 106 PRO A C 1
ATOM 871 O O . PRO A 1 106 ? 28.728 7.343 -10.673 1.00 95.19 106 PRO A O 1
ATOM 874 N N . TYR A 1 107 ? 26.797 6.696 -11.610 1.00 95.12 107 TYR A N 1
ATOM 875 C CA . TYR A 1 107 ? 27.081 7.257 -12.938 1.00 95.12 107 TYR A CA 1
ATOM 876 C C . TYR A 1 107 ? 26.062 8.314 -13.387 1.00 95.12 107 TYR A C 1
ATOM 878 O O . TYR A 1 107 ? 25.874 8.533 -14.581 1.00 95.12 107 TYR A O 1
ATOM 886 N N . ASN A 1 108 ? 25.428 8.999 -12.429 1.00 94.06 108 ASN A N 1
ATOM 887 C CA . ASN A 1 108 ? 24.522 10.136 -12.633 1.00 94.06 108 ASN A CA 1
ATOM 888 C C . ASN A 1 108 ? 23.365 9.853 -13.604 1.00 94.06 108 ASN A C 1
ATOM 890 O O . ASN A 1 108 ? 22.966 10.715 -14.386 1.00 94.06 108 ASN A O 1
ATOM 894 N N . SER A 1 109 ? 22.833 8.631 -13.556 1.00 93.06 109 SER A N 1
ATOM 895 C CA . SER A 1 109 ? 21.692 8.222 -14.376 1.00 93.06 109 SER A CA 1
ATOM 896 C C . SER A 1 109 ? 20.365 8.727 -13.811 1.00 93.06 109 SER A C 1
ATOM 898 O O . SER A 1 109 ? 20.146 8.690 -12.599 1.00 93.06 109 SER A O 1
ATOM 900 N N . PHE A 1 110 ? 19.476 9.143 -14.712 1.00 92.88 110 PHE A N 1
ATOM 901 C CA . PHE A 1 110 ? 18.070 9.495 -14.469 1.00 92.88 110 PHE A CA 1
ATOM 902 C C . PHE A 1 110 ? 17.093 8.452 -15.052 1.00 92.88 110 PHE A C 1
ATOM 904 O O . PHE A 1 110 ? 15.888 8.696 -15.128 1.00 92.88 110 PHE A O 1
ATOM 911 N N . GLY A 1 111 ? 17.615 7.297 -15.479 1.00 94.38 111 GLY A N 1
ATOM 912 C CA . GLY A 1 111 ? 16.826 6.194 -16.023 1.00 94.38 111 GLY A CA 1
ATOM 913 C C . GLY A 1 111 ? 15.894 5.537 -14.997 1.00 94.38 111 GLY A C 1
ATOM 914 O O . GLY A 1 111 ? 16.130 5.609 -13.788 1.00 94.38 111 GLY A O 1
ATOM 915 N N . ASN A 1 112 ? 14.839 4.889 -15.479 1.00 93.12 112 ASN A N 1
ATOM 916 C CA . ASN A 1 112 ? 13.818 4.183 -14.695 1.00 93.12 112 ASN A CA 1
ATOM 917 C C . ASN A 1 112 ? 14.342 2.900 -14.010 1.00 93.12 112 ASN A C 1
ATOM 919 O O . ASN A 1 112 ? 13.716 2.416 -13.062 1.00 93.12 112 ASN A O 1
ATOM 923 N N . GLY A 1 113 ? 15.558 2.453 -14.342 1.00 90.31 113 GLY A N 1
ATOM 924 C CA . GLY A 1 113 ? 16.300 1.440 -13.584 1.00 90.31 113 GLY A CA 1
ATOM 925 C C . GLY A 1 113 ? 16.546 1.809 -12.109 1.00 90.31 113 GLY A C 1
ATOM 926 O O . GLY A 1 113 ? 16.823 0.942 -11.274 1.00 90.31 113 GLY A O 1
ATOM 927 N N . ALA A 1 114 ? 16.406 3.092 -11.756 1.00 89.75 114 ALA A N 1
ATOM 928 C CA . ALA A 1 114 ? 16.306 3.571 -10.377 1.00 89.75 114 ALA A CA 1
ATOM 929 C C . ALA A 1 114 ? 15.056 3.046 -9.642 1.00 89.75 114 ALA A C 1
ATOM 931 O O . ALA A 1 114 ? 15.100 2.751 -8.448 1.00 89.75 114 ALA A O 1
ATOM 932 N N . THR A 1 115 ? 13.939 2.944 -10.361 1.00 93.31 115 THR A N 1
ATOM 933 C CA . THR A 1 115 ? 12.584 2.775 -9.822 1.00 93.31 115 THR A CA 1
ATOM 934 C C . THR A 1 115 ? 12.065 1.348 -9.890 1.00 93.31 115 THR A C 1
ATOM 936 O O . THR A 1 115 ? 11.384 0.925 -8.958 1.00 93.31 115 THR A O 1
ATOM 939 N N . MET A 1 116 ? 12.453 0.580 -10.913 1.00 92.69 116 MET A N 1
ATOM 940 C CA . MET A 1 116 ? 12.004 -0.805 -11.125 1.00 92.69 116 MET A CA 1
ATOM 941 C C . MET A 1 116 ? 12.205 -1.723 -9.909 1.00 92.69 116 MET A C 1
ATOM 943 O O . MET A 1 116 ? 11.402 -2.601 -9.611 1.00 92.69 116 MET A O 1
ATOM 947 N N . ARG A 1 117 ? 13.261 -1.459 -9.133 1.00 96.50 117 ARG A N 1
ATOM 948 C CA . ARG A 1 117 ? 13.721 -2.295 -8.016 1.00 96.50 117 ARG A CA 1
ATOM 949 C C . ARG A 1 117 ? 13.402 -1.757 -6.625 1.00 96.50 117 ARG A C 1
ATOM 951 O O . ARG A 1 117 ? 13.907 -2.271 -5.627 1.00 96.50 117 ARG A O 1
ATOM 958 N N . ILE A 1 118 ? 12.629 -0.674 -6.536 1.00 97.56 118 ILE A N 1
ATOM 959 C CA . ILE A 1 118 ? 12.478 0.092 -5.292 1.00 97.56 118 ILE A CA 1
ATOM 960 C C . ILE A 1 118 ? 11.406 -0.464 -4.355 1.00 97.56 118 ILE A C 1
ATOM 962 O O . ILE A 1 118 ? 11.308 -0.047 -3.198 1.00 97.56 118 ILE A O 1
ATOM 966 N N . SER A 1 119 ? 10.601 -1.423 -4.822 1.00 97.62 119 SER A N 1
ATOM 967 C CA . SER A 1 119 ? 9.473 -1.931 -4.043 1.00 97.62 119 SER A CA 1
ATOM 968 C C . SER A 1 119 ? 9.845 -2.432 -2.640 1.00 97.62 119 SER A C 1
ATOM 970 O O . SER A 1 119 ? 9.113 -2.088 -1.704 1.00 97.62 119 SER A O 1
ATOM 972 N N . PRO A 1 120 ? 10.986 -3.117 -2.399 1.00 97.69 120 PRO A N 1
ATOM 973 C CA . PRO A 1 120 ? 11.358 -3.551 -1.056 1.00 97.69 120 PRO A CA 1
ATOM 974 C C . PRO A 1 120 ? 11.509 -2.385 -0.070 1.00 97.69 120 PRO A C 1
ATOM 976 O O . PRO A 1 120 ? 11.107 -2.516 1.084 1.00 97.69 120 PRO A O 1
ATOM 979 N N . ALA A 1 121 ? 11.999 -1.222 -0.520 1.00 96.94 121 ALA A N 1
ATOM 980 C CA . ALA A 1 121 ? 12.112 -0.026 0.316 1.00 96.94 121 ALA A CA 1
ATOM 981 C C . ALA A 1 121 ? 10.733 0.484 0.771 1.00 96.94 121 ALA A C 1
ATOM 983 O O . ALA A 1 121 ? 10.535 0.754 1.955 1.00 96.94 121 ALA A O 1
ATOM 984 N N . GLY A 1 122 ? 9.755 0.548 -0.140 1.00 95.75 122 GLY A N 1
ATOM 985 C CA . GLY A 1 122 ? 8.384 0.964 0.185 1.00 95.75 122 GLY A CA 1
ATOM 986 C C . GLY A 1 122 ? 7.658 -0.008 1.126 1.00 95.75 122 GLY A C 1
ATOM 987 O O . GLY A 1 122 ? 6.924 0.416 2.022 1.00 95.75 122 GLY A O 1
ATOM 988 N N . PHE A 1 123 ? 7.892 -1.316 0.971 1.00 95.19 123 PHE A N 1
ATOM 989 C CA . PHE A 1 123 ? 7.334 -2.338 1.866 1.00 95.19 123 PHE A CA 1
ATOM 990 C C . PHE A 1 123 ? 8.006 -2.348 3.250 1.00 95.19 123 PHE A C 1
ATOM 992 O O . PHE A 1 123 ? 7.314 -2.537 4.252 1.00 95.19 123 PHE A O 1
ATOM 999 N N . ALA A 1 124 ? 9.323 -2.124 3.322 1.00 92.81 124 ALA A N 1
ATOM 1000 C CA . ALA A 1 124 ? 10.076 -2.118 4.578 1.00 92.81 124 ALA A CA 1
ATOM 1001 C C . ALA A 1 124 ? 9.856 -0.852 5.424 1.00 92.81 124 ALA A C 1
ATOM 1003 O O . ALA A 1 124 ? 9.959 -0.925 6.653 1.00 92.81 124 ALA A O 1
ATOM 1004 N N . ALA A 1 125 ? 9.552 0.279 4.781 1.00 91.81 125 ALA A N 1
ATOM 1005 C CA . ALA A 1 125 ? 9.369 1.577 5.421 1.00 91.81 125 ALA A CA 1
ATOM 1006 C C . ALA A 1 125 ? 8.151 1.633 6.350 1.00 91.81 125 ALA A C 1
ATOM 1008 O O . ALA A 1 125 ? 7.074 1.141 6.015 1.00 91.81 125 ALA A O 1
ATOM 1009 N N . ARG A 1 126 ? 8.280 2.321 7.486 1.00 88.56 126 ARG A N 1
ATOM 1010 C CA . ARG A 1 126 ? 7.210 2.570 8.470 1.00 88.56 126 ARG A CA 1
ATOM 1011 C C . ARG A 1 126 ? 6.715 4.009 8.478 1.00 88.56 126 ARG A C 1
ATOM 1013 O O . ARG A 1 126 ? 5.629 4.258 8.998 1.00 88.56 126 ARG A O 1
ATOM 1020 N N . THR A 1 127 ? 7.456 4.927 7.864 1.00 89.06 127 THR A N 1
ATOM 1021 C CA . THR A 1 127 ? 7.065 6.329 7.655 1.00 89.06 127 THR A CA 1
ATOM 1022 C C . THR A 1 127 ? 7.380 6.771 6.228 1.00 89.06 127 THR A C 1
ATOM 1024 O O . THR A 1 127 ? 8.228 6.173 5.562 1.00 89.06 127 THR A O 1
ATOM 1027 N N . VAL A 1 128 ? 6.763 7.869 5.778 1.00 91.44 128 VAL A N 1
ATOM 1028 C CA . VAL A 1 128 ? 7.111 8.516 4.499 1.00 91.44 128 VAL A CA 1
ATOM 1029 C C . VAL A 1 128 ? 8.597 8.891 4.448 1.00 91.44 128 VAL A C 1
ATOM 1031 O O . VAL A 1 128 ? 9.245 8.708 3.421 1.00 91.44 128 VAL A O 1
ATOM 1034 N N . ASN A 1 129 ? 9.160 9.394 5.551 1.00 90.19 129 ASN A N 1
ATOM 1035 C CA . ASN A 1 129 ? 10.573 9.781 5.603 1.00 90.19 129 ASN A CA 1
ATOM 1036 C C . ASN A 1 129 ? 11.501 8.569 5.508 1.00 90.19 129 ASN A C 1
ATOM 1038 O O . ASN A 1 129 ? 12.486 8.619 4.782 1.00 90.19 129 ASN A O 1
ATOM 1042 N N . GLU A 1 130 ? 11.161 7.466 6.176 1.00 91.00 130 GLU A N 1
ATOM 1043 C CA . GLU A 1 130 ? 11.915 6.218 6.050 1.00 91.00 130 GLU A CA 1
ATOM 1044 C C . GLU A 1 130 ? 11.847 5.667 4.619 1.00 91.00 130 GLU A C 1
ATOM 1046 O O . GLU A 1 130 ? 12.873 5.261 4.083 1.00 91.00 130 GLU A O 1
ATOM 1051 N N . ALA A 1 131 ? 10.681 5.730 3.962 1.00 94.69 131 ALA A N 1
ATOM 1052 C CA . ALA A 1 131 ? 10.545 5.337 2.558 1.00 94.69 131 ALA A CA 1
ATOM 1053 C C . ALA A 1 131 ? 11.481 6.151 1.652 1.00 94.69 131 ALA A C 1
ATOM 1055 O O . ALA A 1 131 ? 12.165 5.577 0.806 1.00 94.69 131 ALA A O 1
ATOM 1056 N N . ARG A 1 132 ? 11.573 7.469 1.876 1.00 95.50 132 ARG A N 1
ATOM 1057 C CA . ARG A 1 132 ? 12.490 8.355 1.144 1.00 95.50 132 ARG A CA 1
ATOM 1058 C C . ARG A 1 132 ? 13.952 8.026 1.406 1.00 95.50 132 ARG A C 1
ATOM 1060 O O . ARG A 1 132 ? 14.720 7.878 0.464 1.00 95.50 132 ARG A O 1
ATOM 1067 N N . SER A 1 133 ? 14.344 7.881 2.672 1.00 94.94 133 SER A N 1
ATOM 1068 C CA . SER A 1 133 ? 15.729 7.580 3.039 1.00 94.94 133 SER A CA 1
ATOM 1069 C C . SER A 1 133 ? 16.181 6.224 2.499 1.00 94.94 133 SER A C 1
ATOM 1071 O O . SER A 1 133 ? 17.248 6.149 1.896 1.00 94.94 133 SER A O 1
ATOM 1073 N N . LEU A 1 134 ? 15.356 5.178 2.633 1.00 95.75 134 LEU A N 1
ATOM 1074 C CA . LEU A 1 134 ? 15.635 3.869 2.039 1.00 95.75 134 LEU A CA 1
ATOM 1075 C C . LEU A 1 134 ? 15.769 3.984 0.520 1.00 95.75 134 LEU A C 1
ATOM 1077 O O . LEU A 1 134 ? 16.764 3.519 -0.033 1.00 95.75 134 LEU A O 1
ATOM 1081 N N . ALA A 1 135 ? 14.813 4.644 -0.144 1.00 97.38 1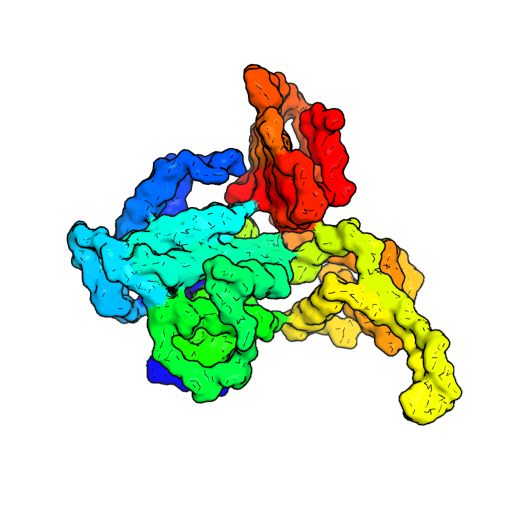35 ALA A N 1
ATOM 1082 C CA . ALA A 1 135 ? 14.826 4.788 -1.593 1.00 97.38 135 ALA A CA 1
ATOM 1083 C C . ALA A 1 135 ? 16.071 5.532 -2.088 1.00 97.38 135 ALA A C 1
ATOM 1085 O O . ALA A 1 135 ? 16.758 5.060 -2.994 1.00 97.38 135 ALA A O 1
ATOM 1086 N N . LYS A 1 136 ? 16.413 6.651 -1.446 1.00 97.19 136 LYS A N 1
ATOM 1087 C CA . LYS A 1 136 ? 17.601 7.444 -1.760 1.00 97.19 136 LYS A CA 1
ATOM 1088 C C . LYS A 1 136 ? 18.887 6.633 -1.603 1.00 97.19 136 LYS A C 1
ATOM 1090 O O . LYS A 1 136 ? 19.726 6.661 -2.501 1.00 97.19 136 LYS A O 1
ATOM 1095 N N . THR A 1 137 ? 19.035 5.897 -0.501 1.00 97.06 137 THR A N 1
ATOM 1096 C CA . THR A 1 137 ? 20.234 5.091 -0.234 1.00 97.06 137 THR A CA 1
ATOM 1097 C C . THR A 1 137 ? 20.416 3.980 -1.264 1.00 97.06 137 THR A C 1
ATOM 1099 O O . THR A 1 137 ? 21.494 3.865 -1.841 1.00 97.06 137 THR A O 1
ATOM 1102 N N . VAL A 1 138 ? 19.377 3.187 -1.550 1.00 97.62 138 VAL A N 1
ATOM 1103 C CA . VAL A 1 138 ? 19.512 2.046 -2.479 1.00 97.62 138 VAL A CA 1
ATOM 1104 C C . VAL A 1 138 ? 19.591 2.475 -3.948 1.00 97.62 138 VAL A C 1
ATOM 1106 O O . VAL A 1 138 ? 20.125 1.756 -4.790 1.00 97.62 138 VAL A O 1
ATOM 1109 N N . THR A 1 139 ? 19.073 3.657 -4.281 1.00 97.56 139 THR A N 1
ATOM 1110 C CA . THR A 1 139 ? 19.107 4.194 -5.649 1.00 97.56 139 THR A CA 1
ATOM 1111 C C . THR A 1 139 ? 20.437 4.886 -5.942 1.00 97.56 139 THR A C 1
ATOM 1113 O O . THR A 1 139 ? 21.031 4.674 -7.007 1.00 97.56 139 THR A O 1
ATOM 1116 N N . GLY A 1 140 ? 20.953 5.641 -4.965 1.00 97.62 140 GLY A N 1
ATOM 1117 C CA . GLY A 1 140 ? 22.153 6.470 -5.085 1.00 97.62 140 GLY A CA 1
ATOM 1118 C C . GLY A 1 140 ? 23.435 5.713 -5.430 1.00 97.62 140 GLY A C 1
ATOM 1119 O O . GLY A 1 140 ? 24.353 6.319 -5.970 1.00 97.62 140 GLY A O 1
ATOM 1120 N N . VAL A 1 141 ? 23.478 4.391 -5.231 1.00 97.50 141 VAL A N 1
ATOM 1121 C CA . VAL A 1 141 ? 24.620 3.541 -5.623 1.00 97.50 141 VAL A CA 1
ATOM 1122 C C . VAL A 1 141 ? 24.841 3.470 -7.142 1.00 97.50 141 VAL A C 1
ATOM 1124 O O . VAL A 1 141 ? 25.914 3.079 -7.593 1.00 97.50 141 VAL A O 1
ATOM 1127 N N . THR A 1 142 ? 23.836 3.849 -7.944 1.00 96.62 142 THR A N 1
ATOM 1128 C CA . THR A 1 142 ? 23.890 3.831 -9.425 1.00 96.62 142 THR A CA 1
ATOM 1129 C C . THR A 1 142 ? 23.317 5.109 -10.046 1.00 96.62 142 THR A C 1
ATOM 1131 O O . THR A 1 142 ? 23.959 5.721 -10.897 1.00 96.62 142 THR A O 1
ATOM 1134 N N . HIS A 1 143 ? 22.126 5.523 -9.601 1.00 95.62 143 HIS A N 1
ATOM 1135 C CA . HIS A 1 143 ? 21.322 6.615 -10.145 1.00 95.62 143 HIS A CA 1
ATOM 1136 C C . HIS A 1 143 ? 21.315 7.773 -9.143 1.00 95.62 143 HIS A C 1
ATOM 1138 O O . HIS A 1 143 ? 20.335 8.018 -8.447 1.00 95.62 143 HIS A O 1
ATOM 1144 N N . ASN A 1 144 ? 22.445 8.470 -9.021 1.00 95.00 144 ASN A N 1
ATOM 1145 C CA . ASN A 1 144 ? 22.596 9.617 -8.120 1.00 95.00 144 ASN A CA 1
ATOM 1146 C C . ASN A 1 144 ? 22.162 10.958 -8.745 1.00 95.00 144 ASN A C 1
ATOM 1148 O O . ASN A 1 144 ? 22.419 12.006 -8.153 1.00 95.00 144 ASN A O 1
ATOM 1152 N N . HIS A 1 145 ? 21.500 10.932 -9.906 1.00 97.25 145 HIS A N 1
ATOM 1153 C CA . HIS A 1 145 ? 20.845 12.109 -10.473 1.00 97.25 145 HIS A CA 1
ATOM 1154 C C . HIS A 1 145 ? 19.565 12.436 -9.691 1.00 97.25 145 HIS A C 1
ATOM 1156 O O . HIS A 1 145 ? 18.832 11.527 -9.297 1.00 97.25 145 HIS A O 1
ATOM 1162 N N . GLU A 1 146 ? 19.250 13.723 -9.521 1.00 95.50 146 GLU A N 1
ATOM 1163 C CA . GLU A 1 146 ? 18.085 14.176 -8.742 1.00 95.50 146 GLU A CA 1
ATOM 1164 C C . GLU A 1 146 ? 16.771 13.550 -9.229 1.00 95.50 146 GLU A C 1
ATOM 1166 O O . GLU A 1 146 ? 16.014 13.025 -8.421 1.00 95.50 146 GLU A O 1
ATOM 1171 N N . GLU A 1 147 ? 16.538 13.513 -10.544 1.00 94.81 147 GLU A N 1
ATOM 1172 C CA . GLU A 1 147 ? 15.347 12.868 -11.124 1.00 94.81 147 GLU A CA 1
ATOM 1173 C C . GLU A 1 147 ? 15.274 11.348 -10.887 1.00 94.81 147 GLU A C 1
ATOM 1175 O O . GLU A 1 147 ? 14.181 10.827 -10.682 1.00 94.81 147 GLU A O 1
ATOM 1180 N N . GLY A 1 148 ? 16.411 10.640 -10.835 1.00 95.69 148 GLY A N 1
ATOM 1181 C CA . GLY A 1 148 ? 16.430 9.209 -10.505 1.00 95.69 148 GLY A CA 1
ATOM 1182 C C . GLY A 1 148 ? 16.030 8.957 -9.049 1.00 95.69 148 GLY A C 1
ATOM 1183 O O . GLY A 1 148 ? 15.187 8.107 -8.759 1.00 95.69 148 GLY A O 1
ATOM 1184 N N . ILE A 1 149 ? 16.579 9.756 -8.128 1.00 97.12 149 ILE A N 1
ATOM 1185 C CA . ILE A 1 149 ? 16.221 9.712 -6.703 1.00 97.12 149 ILE A CA 1
ATOM 1186 C C . ILE A 1 149 ? 14.753 10.094 -6.500 1.00 97.12 149 ILE A C 1
ATOM 1188 O O . ILE A 1 149 ? 14.027 9.401 -5.792 1.00 97.12 149 ILE A O 1
ATOM 1192 N N . LYS A 1 150 ? 14.296 11.163 -7.155 1.00 97.12 150 LYS A N 1
ATOM 1193 C CA . LYS A 1 150 ? 12.915 11.645 -7.093 1.00 97.12 150 LYS A CA 1
ATOM 1194 C C . LYS A 1 150 ? 11.916 10.591 -7.573 1.00 97.12 150 LYS A C 1
ATOM 1196 O O . LYS A 1 150 ? 10.910 10.376 -6.897 1.00 97.12 150 LYS A O 1
ATOM 1201 N N . GLY A 1 151 ? 12.211 9.910 -8.682 1.00 97.38 151 GLY A N 1
ATOM 1202 C CA . GLY A 1 151 ? 11.424 8.780 -9.177 1.00 97.38 151 GLY A CA 1
ATOM 1203 C C . GLY A 1 151 ? 11.317 7.667 -8.140 1.00 97.38 151 GLY A C 1
ATOM 1204 O O . GLY A 1 151 ? 10.216 7.238 -7.788 1.00 97.38 151 GLY A O 1
ATOM 1205 N N . ALA A 1 152 ? 12.461 7.234 -7.602 1.00 98.00 152 ALA A N 1
ATOM 1206 C CA . ALA A 1 152 ? 12.526 6.155 -6.619 1.00 98.00 152 ALA A CA 1
ATOM 1207 C C . ALA A 1 152 ? 11.761 6.497 -5.332 1.00 98.00 152 ALA A C 1
ATOM 1209 O O . ALA A 1 152 ? 11.003 5.675 -4.812 1.00 98.00 152 ALA A O 1
ATOM 1210 N N . GLU A 1 153 ? 11.908 7.727 -4.840 1.00 97.81 153 GLU A N 1
ATOM 1211 C CA . GLU A 1 153 ? 11.167 8.213 -3.683 1.00 97.81 153 GLU A CA 1
ATOM 1212 C C . GLU A 1 153 ? 9.655 8.263 -3.938 1.00 97.81 153 GLU A C 1
ATOM 1214 O O . GLU A 1 153 ? 8.893 7.833 -3.073 1.00 97.81 153 GLU A O 1
ATOM 1219 N N . ALA A 1 154 ? 9.209 8.749 -5.103 1.00 98.19 154 ALA A N 1
ATOM 1220 C CA . ALA A 1 154 ? 7.788 8.818 -5.446 1.00 98.19 154 ALA A CA 1
ATOM 1221 C C . ALA A 1 154 ? 7.131 7.429 -5.386 1.00 98.19 154 ALA A C 1
ATOM 1223 O O . ALA A 1 154 ? 6.099 7.255 -4.734 1.00 98.19 154 ALA A O 1
ATOM 1224 N N . VAL A 1 155 ? 7.769 6.425 -5.995 1.00 98.50 155 VAL A N 1
ATOM 1225 C CA . VAL A 1 155 ? 7.273 5.042 -6.007 1.00 98.50 155 VAL A CA 1
ATOM 1226 C C . VAL A 1 155 ? 7.307 4.427 -4.605 1.00 98.50 155 VAL A C 1
ATOM 1228 O O . VAL A 1 155 ? 6.306 3.867 -4.158 1.00 98.50 155 VAL A O 1
ATOM 1231 N N . ALA A 1 156 ? 8.412 4.563 -3.863 1.00 98.38 156 ALA A N 1
ATOM 1232 C CA . ALA A 1 156 ? 8.514 4.021 -2.505 1.00 98.38 156 ALA A CA 1
ATOM 1233 C C . ALA A 1 156 ? 7.469 4.631 -1.553 1.00 98.38 156 ALA A C 1
ATOM 1235 O O . ALA A 1 156 ? 6.868 3.914 -0.748 1.00 98.38 156 ALA A O 1
ATOM 1236 N N . VAL A 1 157 ? 7.214 5.939 -1.669 1.00 97.88 157 VAL A N 1
ATOM 1237 C CA . VAL A 1 157 ? 6.181 6.642 -0.898 1.00 97.88 157 VAL A CA 1
ATOM 1238 C C . VAL A 1 157 ? 4.781 6.184 -1.303 1.00 97.88 157 VAL A C 1
ATOM 1240 O O . VAL A 1 157 ? 3.968 5.927 -0.417 1.00 97.88 157 VAL A O 1
ATOM 1243 N N . ALA A 1 158 ? 4.497 6.019 -2.598 1.00 98.25 158 ALA A N 1
ATOM 1244 C CA . ALA A 1 158 ? 3.206 5.511 -3.063 1.00 98.25 158 ALA A CA 1
ATOM 1245 C C . ALA A 1 158 ? 2.922 4.095 -2.528 1.00 98.25 158 ALA A C 1
ATOM 1247 O O . ALA A 1 158 ? 1.835 3.843 -2.007 1.00 98.25 158 ALA A O 1
ATOM 1248 N N . ILE A 1 159 ? 3.916 3.199 -2.569 1.00 97.81 159 ILE A N 1
ATOM 1249 C CA . ILE A 1 159 ? 3.828 1.841 -2.002 1.00 97.81 159 ILE A CA 1
ATOM 1250 C C . ILE A 1 159 ? 3.575 1.901 -0.492 1.00 97.81 159 ILE A C 1
ATOM 1252 O O . ILE A 1 159 ? 2.678 1.223 0.013 1.00 97.81 159 ILE A O 1
ATOM 1256 N N . TYR A 1 160 ? 4.332 2.729 0.236 1.00 95.69 160 TYR A N 1
ATOM 1257 C CA . TYR A 1 160 ? 4.138 2.922 1.672 1.00 95.69 160 TYR A CA 1
ATOM 1258 C C . TYR A 1 160 ? 2.711 3.394 1.984 1.00 95.69 160 TYR A C 1
ATOM 1260 O O . TYR A 1 160 ? 2.024 2.784 2.804 1.00 95.69 160 TYR A O 1
ATOM 1268 N N . MET A 1 161 ? 2.239 4.443 1.308 1.00 96.00 161 MET A N 1
ATOM 1269 C CA . MET A 1 161 ? 0.910 5.014 1.528 1.00 96.00 161 MET A CA 1
ATOM 1270 C C . MET A 1 161 ? -0.203 4.014 1.195 1.00 96.00 161 MET A C 1
ATOM 1272 O O . MET A 1 161 ? -1.112 3.817 2.002 1.00 96.00 161 MET A O 1
ATOM 1276 N N . ALA A 1 162 ? -0.102 3.312 0.065 1.00 95.31 162 ALA A N 1
ATOM 1277 C CA . ALA A 1 162 ? -1.031 2.244 -0.292 1.00 95.31 162 ALA A CA 1
ATOM 1278 C C . ALA A 1 162 ? -1.108 1.181 0.817 1.00 95.31 162 ALA A C 1
ATOM 1280 O O . ALA A 1 162 ? -2.184 0.902 1.357 1.00 95.31 162 ALA A O 1
ATOM 1281 N N . ARG A 1 163 ? 0.053 0.688 1.271 1.00 92.38 163 ARG A N 1
ATOM 1282 C CA . ARG A 1 163 ? 0.153 -0.306 2.351 1.00 92.38 163 ARG A CA 1
ATOM 1283 C C . ARG A 1 163 ? -0.421 0.204 3.669 1.00 92.38 163 ARG A C 1
ATOM 1285 O O . ARG A 1 163 ? -0.923 -0.585 4.472 1.00 92.38 163 ARG A O 1
ATOM 1292 N N . ARG A 1 164 ? -0.351 1.507 3.916 1.00 90.50 164 ARG A N 1
ATOM 1293 C CA . ARG A 1 164 ? -0.844 2.176 5.126 1.00 90.50 164 ARG A CA 1
ATOM 1294 C C . ARG A 1 164 ? -2.312 2.599 5.060 1.00 90.50 164 ARG A C 1
ATOM 1296 O O . ARG A 1 164 ? -2.807 3.176 6.026 1.00 90.50 164 ARG A O 1
ATOM 1303 N N . GLY A 1 165 ? -3.021 2.239 3.989 1.00 89.75 165 GLY A N 1
ATOM 1304 C CA . GLY A 1 165 ? -4.463 2.444 3.870 1.00 89.75 165 GLY A CA 1
ATOM 1305 C C . GLY A 1 165 ? -4.861 3.861 3.464 1.00 89.75 165 GLY A C 1
ATOM 1306 O O . GLY A 1 165 ? -6.010 4.237 3.670 1.00 89.75 165 GLY A O 1
ATOM 1307 N N . PHE A 1 166 ? -3.947 4.639 2.884 1.00 92.06 166 PHE A N 1
ATOM 1308 C CA . PHE A 1 166 ? -4.319 5.905 2.258 1.00 92.06 166 PHE A CA 1
ATOM 1309 C C . PHE A 1 166 ? -5.208 5.647 1.034 1.00 92.06 166 PHE A C 1
ATOM 1311 O O . PHE A 1 166 ? -5.085 4.635 0.336 1.00 92.06 166 PHE A O 1
ATOM 1318 N N . THR A 1 167 ? -6.127 6.566 0.767 1.00 91.62 167 THR A N 1
ATOM 1319 C CA . THR A 1 167 ? -6.965 6.558 -0.432 1.00 91.62 167 THR A CA 1
ATOM 1320 C C . THR A 1 167 ? -6.139 6.897 -1.673 1.00 91.62 167 THR A C 1
ATOM 1322 O O . THR A 1 167 ? -5.088 7.535 -1.600 1.00 91.62 167 THR A O 1
ATOM 1325 N N . LYS A 1 168 ? -6.637 6.523 -2.856 1.00 93.75 168 LYS A N 1
ATOM 1326 C CA . LYS A 1 168 ? -6.004 6.915 -4.125 1.00 93.75 168 LYS A CA 1
ATOM 1327 C C . LYS A 1 168 ? -5.940 8.428 -4.301 1.00 93.75 168 LYS A C 1
ATOM 1329 O O . LYS A 1 168 ? -4.977 8.927 -4.864 1.00 93.75 168 LYS A O 1
ATOM 1334 N N . ALA A 1 169 ? -6.940 9.152 -3.798 1.00 91.69 169 ALA A N 1
ATOM 1335 C CA . ALA A 1 169 ? -6.952 10.609 -3.832 1.00 91.69 169 ALA A CA 1
ATOM 1336 C C . ALA A 1 169 ? -5.803 11.205 -3.003 1.00 91.69 169 ALA A C 1
ATOM 1338 O O . ALA A 1 169 ? -5.105 12.080 -3.500 1.00 91.69 169 ALA A O 1
ATOM 1339 N N . GLU A 1 170 ? -5.559 10.692 -1.794 1.00 92.44 170 GLU A N 1
ATOM 1340 C CA . GLU A 1 170 ? -4.441 11.136 -0.946 1.00 92.44 170 GLU A CA 1
ATOM 1341 C C . GLU A 1 170 ? -3.080 10.765 -1.549 1.00 92.44 170 GLU A C 1
ATOM 1343 O O . GLU A 1 170 ? -2.148 11.568 -1.512 1.00 92.44 170 GLU A O 1
ATOM 1348 N N . ILE A 1 171 ? -2.959 9.573 -2.149 1.00 95.88 171 ILE A N 1
ATOM 1349 C CA . ILE A 1 171 ? -1.746 9.172 -2.879 1.00 95.88 171 ILE A CA 1
ATOM 1350 C C . ILE A 1 171 ? -1.520 10.113 -4.069 1.00 95.88 171 ILE A C 1
ATOM 1352 O O . ILE A 1 171 ? -0.428 10.660 -4.207 1.00 95.88 171 ILE A O 1
ATOM 1356 N N . ARG A 1 172 ? -2.552 10.368 -4.887 1.00 95.88 172 ARG A N 1
ATOM 1357 C CA . ARG A 1 172 ? -2.476 11.308 -6.013 1.00 95.88 172 ARG A CA 1
ATOM 1358 C C . ARG A 1 172 ? -2.081 12.700 -5.539 1.00 95.88 172 ARG A C 1
ATOM 1360 O O . ARG A 1 172 ? -1.185 13.283 -6.124 1.00 95.88 172 ARG A O 1
ATOM 1367 N N . GLU A 1 173 ? -2.690 13.227 -4.479 1.00 94.12 173 GLU A N 1
ATOM 1368 C CA . GLU A 1 173 ? -2.345 14.543 -3.927 1.00 94.12 173 GLU A CA 1
ATOM 1369 C C . GLU A 1 173 ? -0.882 14.601 -3.466 1.00 94.12 173 GLU A C 1
ATOM 1371 O O . GLU A 1 173 ? -0.177 15.571 -3.751 1.00 94.12 173 GLU A O 1
ATOM 1376 N N . LYS A 1 174 ? -0.390 13.542 -2.810 1.00 94.75 174 LYS A N 1
ATOM 1377 C CA . LYS A 1 174 ? 1.008 13.470 -2.377 1.00 94.75 174 LYS A CA 1
ATOM 1378 C C . LYS A 1 174 ? 1.973 13.494 -3.559 1.00 94.75 174 LYS A C 1
ATOM 1380 O O . LYS A 1 174 ? 2.969 14.220 -3.506 1.00 94.75 174 LYS A O 1
ATOM 1385 N N . ILE A 1 175 ? 1.698 12.709 -4.598 1.00 95.56 175 ILE A N 1
ATOM 1386 C CA . ILE A 1 175 ? 2.562 12.609 -5.779 1.00 95.56 175 ILE A CA 1
ATOM 1387 C C . ILE A 1 175 ? 2.423 13.839 -6.688 1.00 95.56 175 ILE A C 1
ATOM 1389 O O . ILE A 1 175 ? 3.429 14.327 -7.181 1.00 95.56 175 ILE A O 1
ATOM 1393 N N . ASN A 1 176 ? 1.232 14.424 -6.808 1.00 92.75 176 ASN A N 1
ATOM 1394 C CA . ASN A 1 176 ? 0.981 15.657 -7.563 1.00 92.75 176 ASN A CA 1
ATOM 1395 C C . ASN A 1 176 ? 1.459 16.931 -6.838 1.00 92.75 176 ASN A C 1
ATOM 1397 O O . ASN A 1 176 ? 1.261 18.048 -7.316 1.00 92.75 176 ASN A O 1
ATOM 1401 N N . SER A 1 177 ? 2.071 16.793 -5.658 1.00 88.12 177 SER A N 1
ATOM 1402 C CA . SER A 1 177 ? 2.694 17.916 -4.962 1.00 88.12 177 SER A CA 1
ATOM 1403 C C . SER A 1 177 ? 3.918 18.430 -5.727 1.00 88.12 177 SER A C 1
ATOM 1405 O O . SER A 1 177 ? 4.561 17.692 -6.473 1.00 88.12 177 SER A O 1
ATOM 1407 N N . TYR A 1 178 ? 4.310 19.682 -5.463 1.00 76.75 178 TYR A N 1
ATOM 1408 C CA . TYR A 1 178 ? 5.489 20.331 -6.067 1.00 76.75 178 TYR A CA 1
ATOM 1409 C C . TYR A 1 178 ? 6.792 19.510 -5.955 1.00 76.75 178 TYR A C 1
ATOM 1411 O O . TYR A 1 178 ? 7.752 19.755 -6.677 1.00 76.75 178 TYR A O 1
ATOM 1419 N N . TYR A 1 179 ? 6.842 18.546 -5.035 1.00 82.94 179 TYR A N 1
ATOM 1420 C CA . TYR A 1 179 ? 8.021 17.734 -4.774 1.00 82.94 179 TYR A CA 1
ATOM 1421 C C . TYR A 1 179 ? 8.233 16.584 -5.779 1.00 82.94 179 TYR A C 1
ATOM 1423 O O . TYR A 1 179 ? 9.372 16.168 -5.974 1.00 82.94 179 TYR A O 1
ATOM 1431 N N . TYR A 1 180 ? 7.176 16.066 -6.417 1.00 92.00 180 TYR A N 1
ATOM 1432 C CA . TYR A 1 180 ? 7.261 14.888 -7.293 1.00 92.00 180 TYR A CA 1
ATOM 1433 C C . TYR A 1 180 ? 6.801 15.204 -8.729 1.00 92.00 180 TYR A C 1
ATOM 1435 O O . TYR A 1 180 ? 7.488 15.947 -9.433 1.00 92.00 180 TYR A O 1
ATOM 1443 N N . TYR A 1 181 ? 5.697 14.623 -9.202 1.00 93.50 181 TYR A N 1
ATOM 1444 C CA . TYR A 1 181 ? 5.317 14.626 -10.617 1.00 93.50 181 TYR A CA 1
ATOM 1445 C C . TYR A 1 181 ? 3.895 15.119 -10.812 1.00 93.50 181 TYR A C 1
ATOM 1447 O O . TYR A 1 181 ? 3.016 14.789 -10.025 1.00 93.50 181 TYR A O 1
ATOM 1455 N N . SER A 1 182 ? 3.657 15.848 -11.903 1.00 93.94 182 SER A N 1
ATOM 1456 C CA . SER A 1 182 ? 2.292 16.176 -12.299 1.00 93.94 182 SER A CA 1
ATOM 1457 C C . SER A 1 182 ? 1.578 14.928 -12.821 1.00 93.94 182 SER A C 1
ATOM 1459 O O . SER A 1 182 ? 2.116 14.224 -13.673 1.00 93.94 182 SER A O 1
ATOM 1461 N N . LEU A 1 183 ? 0.379 14.670 -12.303 1.00 93.62 183 LEU A N 1
ATOM 1462 C CA . LEU A 1 183 ? -0.500 13.565 -12.709 1.00 93.62 183 LEU A CA 1
ATOM 1463 C C . LEU A 1 183 ? -1.782 14.111 -13.363 1.00 93.62 183 LEU A C 1
ATOM 1465 O O . LEU A 1 183 ? -2.891 13.750 -12.978 1.00 93.62 183 LEU A O 1
ATOM 1469 N N . ASP A 1 184 ? -1.626 15.076 -14.274 1.00 91.56 184 ASP A N 1
ATOM 1470 C CA . ASP A 1 184 ? -2.728 15.783 -14.947 1.00 91.56 184 ASP A CA 1
ATOM 1471 C C . ASP A 1 184 ? -2.974 15.227 -16.360 1.00 91.56 184 ASP A C 1
ATOM 1473 O O . ASP A 1 184 ? -2.852 15.928 -17.364 1.00 91.56 184 ASP A O 1
ATOM 1477 N N . PHE A 1 185 ? -3.228 13.921 -16.439 1.00 95.38 185 PHE A N 1
ATOM 1478 C CA . PHE A 1 185 ? -3.564 13.206 -17.672 1.00 95.38 185 PHE A CA 1
ATOM 1479 C C . PHE A 1 185 ? -4.369 11.947 -17.340 1.00 95.38 185 PHE A C 1
ATOM 1481 O O . PHE A 1 185 ? -4.274 11.441 -16.221 1.00 95.38 185 PHE A O 1
ATOM 1488 N N . ALA A 1 186 ? -5.130 11.435 -18.309 1.00 97.06 186 ALA A N 1
ATOM 1489 C CA . ALA A 1 186 ? -5.704 10.096 -18.231 1.00 97.06 186 ALA A CA 1
ATOM 1490 C C . ALA A 1 186 ? -4.895 9.098 -19.071 1.00 97.06 186 ALA A C 1
ATOM 1492 O O . ALA A 1 186 ? -4.282 9.463 -20.079 1.00 97.06 186 ALA A O 1
ATOM 1493 N N . LEU A 1 187 ? -4.925 7.814 -18.710 1.00 97.12 187 LEU A N 1
ATOM 1494 C CA . LEU A 1 187 ? -4.265 6.763 -19.495 1.00 97.12 187 LEU A CA 1
ATOM 1495 C C . LEU A 1 187 ? -4.781 6.711 -20.934 1.00 97.12 187 LEU A C 1
ATOM 1497 O O . LEU A 1 187 ? -4.002 6.496 -21.861 1.00 97.12 187 LEU A O 1
ATOM 1501 N N . ASP A 1 188 ? -6.085 6.914 -21.122 1.00 96.56 188 ASP A N 1
ATOM 1502 C CA . ASP A 1 188 ? -6.708 6.910 -22.447 1.00 96.56 188 ASP A CA 1
ATOM 1503 C C . ASP A 1 188 ? -6.205 8.056 -23.335 1.00 96.56 188 ASP A C 1
ATOM 1505 O O . ASP A 1 188 ? -6.101 7.867 -24.546 1.00 96.56 188 ASP A O 1
ATOM 1509 N N . ASP A 1 189 ? -5.802 9.193 -22.756 1.00 96.50 189 ASP A N 1
ATOM 1510 C CA . ASP A 1 189 ? -5.257 10.326 -23.517 1.00 96.50 189 ASP A CA 1
ATOM 1511 C C . ASP A 1 189 ? -3.876 10.014 -24.113 1.00 96.50 189 ASP A C 1
ATOM 1513 O O . ASP A 1 189 ? -3.503 10.561 -25.152 1.00 96.50 189 ASP A O 1
ATOM 1517 N N . ILE A 1 190 ? -3.105 9.137 -23.460 1.00 95.75 190 ILE A N 1
ATOM 1518 C CA . ILE A 1 190 ? -1.732 8.799 -23.862 1.00 95.75 190 ILE A CA 1
ATOM 1519 C C . ILE A 1 190 ? -1.622 7.438 -24.556 1.00 95.75 190 ILE A C 1
ATOM 1521 O O . ILE A 1 190 ? -0.589 7.148 -25.162 1.00 95.75 190 ILE A O 1
ATOM 1525 N N . ARG A 1 191 ? -2.667 6.604 -24.487 1.00 95.56 191 ARG A N 1
ATOM 1526 C CA . ARG A 1 191 ? -2.668 5.202 -24.931 1.00 95.56 191 ARG A CA 1
ATOM 1527 C C . ARG A 1 191 ? -2.185 5.018 -26.366 1.00 95.56 191 ARG A C 1
ATOM 1529 O O . ARG A 1 191 ? -1.430 4.086 -26.628 1.00 95.56 191 ARG A O 1
ATOM 1536 N N . ASP A 1 192 ? -2.572 5.911 -27.270 1.00 93.44 192 ASP A N 1
ATOM 1537 C CA . ASP A 1 192 ? -2.221 5.811 -28.691 1.00 93.44 192 ASP A CA 1
ATOM 1538 C C . ASP A 1 192 ? -0.855 6.430 -29.028 1.00 93.44 192 ASP A C 1
ATOM 1540 O O . ASP A 1 192 ? -0.257 6.096 -30.052 1.00 93.44 192 ASP A O 1
ATOM 1544 N N . SER A 1 193 ? -0.341 7.335 -28.186 1.00 92.44 193 SER A N 1
ATOM 1545 C CA . SER A 1 193 ? 0.843 8.146 -28.498 1.00 92.44 193 SER A CA 1
ATOM 1546 C C . SER A 1 193 ? 2.078 7.830 -27.661 1.00 92.44 193 SER A C 1
ATOM 1548 O O . SER A 1 193 ? 3.185 8.072 -28.139 1.00 92.44 193 SER A O 1
ATOM 1550 N N . TYR A 1 194 ? 1.925 7.309 -26.441 1.00 94.81 194 TYR A N 1
ATOM 1551 C CA . TYR A 1 194 ? 3.037 7.023 -25.527 1.00 94.81 194 TYR A CA 1
ATOM 1552 C C . TYR A 1 194 ? 4.007 6.012 -26.149 1.00 94.81 194 TYR A C 1
ATOM 1554 O O . TYR A 1 194 ? 3.568 5.027 -26.734 1.00 94.81 194 TYR A O 1
ATOM 1562 N N . GLN A 1 195 ? 5.314 6.254 -26.074 1.00 92.31 195 GLN A N 1
ATOM 1563 C CA . GLN A 1 195 ? 6.348 5.430 -26.714 1.00 92.31 195 GLN A CA 1
ATOM 1564 C C . GLN A 1 195 ? 7.329 4.899 -25.672 1.00 92.31 195 GLN A C 1
ATOM 1566 O O . GLN A 1 195 ? 7.384 5.409 -24.556 1.00 92.31 195 GLN A O 1
ATOM 1571 N N . PHE A 1 196 ? 8.130 3.906 -26.062 1.00 92.12 196 PHE A N 1
ATOM 1572 C CA . PHE A 1 196 ? 9.220 3.396 -25.236 1.00 92.12 196 PHE A CA 1
ATOM 1573 C C . PHE A 1 196 ? 10.134 4.534 -24.760 1.00 92.12 196 PHE A C 1
ATOM 1575 O O . PHE A 1 196 ? 10.640 5.317 -25.572 1.00 92.12 196 PHE A O 1
ATOM 1582 N N . ASN A 1 197 ? 10.324 4.625 -23.444 1.00 91.75 197 ASN A N 1
ATOM 1583 C CA . ASN A 1 197 ? 11.164 5.628 -22.811 1.00 91.75 197 ASN A CA 1
ATOM 1584 C C . ASN A 1 197 ? 11.707 5.101 -21.480 1.00 91.75 197 ASN A C 1
ATOM 1586 O O . ASN A 1 197 ? 10.947 4.812 -20.566 1.00 91.75 197 ASN A O 1
ATOM 1590 N N . GLU A 1 198 ? 13.029 5.050 -21.370 1.00 90.81 198 GLU A N 1
ATOM 1591 C CA . GLU A 1 198 ? 13.741 4.497 -20.214 1.00 90.81 198 GLU A CA 1
ATOM 1592 C C . GLU A 1 198 ? 14.009 5.535 -19.102 1.00 90.81 198 GLU A C 1
ATOM 1594 O O . GLU A 1 198 ? 14.833 5.312 -18.220 1.00 90.81 198 GLU A O 1
ATOM 1599 N N . THR A 1 199 ? 13.381 6.718 -19.130 1.00 96.00 199 THR A N 1
ATOM 1600 C CA . THR A 1 199 ? 13.584 7.774 -18.116 1.00 96.00 199 THR A CA 1
ATOM 1601 C C . THR A 1 199 ? 12.554 7.711 -16.995 1.00 96.00 199 THR A C 1
ATOM 1603 O O . THR A 1 199 ? 11.394 7.360 -17.214 1.00 96.00 199 THR A O 1
ATOM 1606 N N . CYS A 1 200 ? 12.945 8.117 -15.780 1.00 95.12 200 CYS A N 1
ATOM 1607 C CA . CYS A 1 200 ? 12.013 8.185 -14.650 1.00 95.12 200 CYS A CA 1
ATOM 1608 C C . CYS A 1 200 ? 10.806 9.091 -14.948 1.00 95.12 200 CYS A C 1
ATOM 1610 O O . CYS A 1 200 ? 9.676 8.731 -14.630 1.00 95.12 200 CYS A O 1
ATOM 1612 N N . GLN A 1 201 ? 11.033 10.252 -15.566 1.00 94.88 201 GLN A N 1
ATOM 1613 C CA . GLN A 1 201 ? 9.997 11.260 -15.822 1.00 94.88 201 GLN A CA 1
ATOM 1614 C C . GLN A 1 201 ? 8.920 10.785 -16.797 1.00 94.88 201 GLN A C 1
ATOM 1616 O O . GLN A 1 201 ? 7.787 11.243 -16.710 1.00 94.88 201 GLN A O 1
ATOM 1621 N N . GLU A 1 202 ? 9.272 9.862 -17.687 1.00 95.19 202 GLU A N 1
ATOM 1622 C CA . GLU A 1 202 ? 8.370 9.319 -18.700 1.00 95.19 202 GLU A CA 1
ATOM 1623 C C . GLU A 1 202 ? 7.917 7.892 -18.376 1.00 95.19 202 GLU A C 1
ATOM 1625 O O . GLU A 1 202 ? 7.259 7.283 -19.205 1.00 95.19 202 GLU A O 1
ATOM 1630 N N . THR A 1 203 ? 8.257 7.345 -17.201 1.00 97.06 203 THR A N 1
ATOM 1631 C CA . THR A 1 203 ? 7.791 6.019 -16.744 1.00 97.06 203 THR A CA 1
ATOM 1632 C C . THR A 1 203 ? 6.996 6.110 -15.442 1.00 97.06 203 THR A C 1
ATOM 1634 O O . THR A 1 203 ? 5.923 5.521 -15.307 1.00 97.06 203 THR A O 1
ATOM 1637 N N . VAL A 1 204 ? 7.513 6.842 -14.447 1.00 97.69 204 VAL A N 1
ATOM 1638 C CA . VAL A 1 204 ? 6.952 6.872 -13.087 1.00 97.69 204 VAL A CA 1
ATOM 1639 C C . VAL A 1 204 ? 5.550 7.485 -13.044 1.00 97.69 204 VAL A C 1
ATOM 1641 O O . VAL A 1 204 ? 4.677 6.867 -12.428 1.00 97.69 204 VAL A O 1
ATOM 1644 N N . PRO A 1 205 ? 5.280 8.651 -13.671 1.00 97.44 205 PRO A N 1
ATOM 1645 C CA . PRO A 1 205 ? 3.932 9.215 -13.679 1.00 97.44 205 PRO A CA 1
ATOM 1646 C C . PRO A 1 205 ? 2.912 8.258 -14.298 1.00 97.44 205 PRO A C 1
ATOM 1648 O O . PRO A 1 205 ? 1.850 8.040 -13.721 1.00 97.44 205 PRO A O 1
ATOM 1651 N N . GLN A 1 206 ? 3.258 7.631 -15.425 1.00 98.00 206 GLN A N 1
ATOM 1652 C CA . GLN A 1 206 ? 2.405 6.696 -16.156 1.00 98.00 206 GLN A CA 1
ATOM 1653 C C . GLN A 1 206 ? 2.119 5.438 -15.331 1.00 98.00 206 GLN A C 1
ATOM 1655 O O . GLN A 1 206 ? 0.969 5.014 -15.238 1.00 98.00 206 GLN A O 1
ATOM 1660 N N . ALA A 1 207 ? 3.132 4.880 -14.662 1.00 98.38 207 ALA A N 1
ATOM 1661 C CA . ALA A 1 207 ? 2.962 3.715 -13.799 1.00 98.38 207 ALA A CA 1
ATOM 1662 C C . ALA A 1 207 ? 2.085 4.008 -12.567 1.00 98.38 207 ALA A C 1
ATOM 1664 O O . ALA A 1 207 ? 1.270 3.171 -12.156 1.00 98.38 207 ALA A O 1
ATOM 1665 N N . ILE A 1 208 ? 2.234 5.194 -11.966 1.00 98.50 208 ILE A N 1
ATOM 1666 C CA . ILE A 1 208 ? 1.404 5.625 -10.834 1.00 98.50 208 ILE A CA 1
ATOM 1667 C C . ILE A 1 208 ? -0.033 5.875 -11.300 1.00 98.50 208 ILE A C 1
ATOM 1669 O O . ILE A 1 208 ? -0.960 5.393 -10.647 1.00 98.50 208 ILE A O 1
ATOM 1673 N N . GLU A 1 209 ? -0.240 6.553 -12.430 1.00 98.31 209 GLU A N 1
ATOM 1674 C CA . GLU A 1 209 ? -1.585 6.799 -12.962 1.00 98.31 209 GLU A CA 1
ATOM 1675 C C . GLU A 1 209 ? -2.275 5.491 -13.382 1.00 98.31 209 GLU A C 1
ATOM 1677 O O . GLU A 1 209 ? -3.450 5.289 -13.076 1.00 98.31 209 GLU A O 1
ATOM 1682 N N . ALA A 1 210 ? -1.523 4.522 -13.925 1.00 98.50 210 ALA A N 1
ATOM 1683 C CA . ALA A 1 210 ? -2.016 3.173 -14.215 1.00 98.50 210 ALA A CA 1
ATOM 1684 C C . ALA A 1 210 ? -2.614 2.485 -12.978 1.00 98.50 210 ALA A C 1
ATOM 1686 O O . ALA A 1 210 ? -3.674 1.850 -13.047 1.00 98.50 210 ALA A O 1
ATOM 1687 N N . PHE A 1 211 ? -1.978 2.665 -11.818 1.00 98.44 211 PHE A N 1
ATOM 1688 C CA . PHE A 1 211 ? -2.536 2.242 -10.540 1.00 98.44 211 PHE A CA 1
ATOM 1689 C C . PHE A 1 211 ? -3.735 3.107 -10.122 1.00 98.44 211 PHE A C 1
ATOM 1691 O O . PHE A 1 211 ? -4.753 2.561 -9.686 1.00 98.44 211 PHE A O 1
ATOM 1698 N N . LEU A 1 212 ? -3.653 4.433 -10.223 1.00 97.62 212 LEU A N 1
ATOM 1699 C CA . LEU A 1 212 ? -4.703 5.330 -9.738 1.00 97.62 212 LEU A CA 1
ATOM 1700 C C . LEU A 1 212 ? -6.031 5.136 -10.484 1.00 97.62 212 LEU A C 1
ATOM 1702 O O . LEU A 1 212 ? -7.075 5.136 -9.829 1.00 97.62 212 LEU A O 1
ATOM 1706 N N . GLU A 1 213 ? -6.007 4.849 -11.784 1.00 96.88 213 GLU A N 1
ATOM 1707 C CA . GLU A 1 213 ? -7.202 4.544 -12.587 1.00 96.88 213 GLU A CA 1
ATOM 1708 C C . GLU A 1 213 ? -7.711 3.099 -12.453 1.00 96.88 213 GLU A C 1
ATOM 1710 O O . GLU A 1 213 ? -8.816 2.791 -12.892 1.00 96.88 213 GLU A O 1
ATOM 1715 N N . SER A 1 214 ? -6.940 2.196 -11.838 1.00 96.44 214 SER A N 1
ATOM 1716 C CA . SER A 1 214 ? -7.330 0.780 -11.740 1.00 96.44 214 SER A CA 1
ATOM 1717 C C . SER A 1 214 ? -8.526 0.523 -10.812 1.00 96.44 214 SER A C 1
ATOM 1719 O O . SER A 1 214 ? -8.824 1.323 -9.927 1.00 96.44 214 SER A O 1
ATOM 1721 N N . ILE A 1 215 ? -9.164 -0.641 -10.919 1.00 93.75 215 ILE A N 1
ATOM 1722 C CA . ILE A 1 215 ? -10.176 -1.096 -9.936 1.00 93.75 215 ILE A CA 1
ATOM 1723 C C . ILE A 1 215 ? -9.800 -2.394 -9.210 1.00 93.75 215 ILE A C 1
ATOM 1725 O O . ILE A 1 215 ? -10.474 -2.808 -8.268 1.00 93.75 215 ILE A O 1
ATOM 1729 N N . SER A 1 216 ? -8.726 -3.049 -9.646 1.00 93.88 216 SER A N 1
ATOM 1730 C CA . SER A 1 216 ? -8.196 -4.278 -9.057 1.00 93.88 216 SER A CA 1
ATOM 1731 C C . SER A 1 216 ? -6.701 -4.407 -9.350 1.00 93.88 216 SER A C 1
ATOM 1733 O O . SER A 1 216 ? -6.152 -3.660 -10.161 1.00 93.88 216 SER A O 1
ATOM 1735 N N . PHE A 1 217 ? -6.037 -5.374 -8.711 1.00 95.62 217 PHE A N 1
ATOM 1736 C CA . PHE A 1 217 ? -4.633 -5.676 -8.998 1.00 95.62 217 PHE A CA 1
ATOM 1737 C C . PHE A 1 217 ? -4.412 -6.046 -10.473 1.00 95.62 217 PHE A C 1
ATOM 1739 O O . PHE A 1 217 ? -3.534 -5.490 -11.124 1.00 95.62 217 PHE A O 1
ATOM 1746 N N . GLU A 1 218 ? -5.231 -6.951 -11.013 1.00 96.69 218 GLU A N 1
ATOM 1747 C CA . GLU A 1 218 ? -5.125 -7.366 -12.413 1.00 96.69 218 GLU A CA 1
ATOM 1748 C C . GLU A 1 218 ? -5.412 -6.205 -13.371 1.00 96.69 218 GLU A C 1
ATOM 1750 O O . GLU A 1 218 ? -4.674 -6.018 -14.334 1.00 96.69 218 GLU A O 1
ATOM 1755 N N . ASP A 1 219 ? -6.435 -5.392 -13.095 1.00 97.31 219 ASP A N 1
ATOM 1756 C CA . ASP A 1 219 ? -6.745 -4.228 -13.928 1.00 97.31 219 ASP A CA 1
ATOM 1757 C C . ASP A 1 219 ? -5.614 -3.187 -13.903 1.00 97.31 219 ASP A C 1
ATOM 1759 O O . ASP A 1 219 ? -5.343 -2.572 -14.927 1.00 97.31 219 ASP A O 1
ATOM 1763 N N . ALA A 1 220 ? -4.881 -3.048 -12.792 1.00 98.25 220 ALA A N 1
ATOM 1764 C CA . ALA A 1 220 ? -3.692 -2.197 -12.729 1.00 98.25 220 ALA A CA 1
ATOM 1765 C C . ALA A 1 220 ? -2.569 -2.696 -13.656 1.00 98.25 220 ALA A C 1
ATOM 1767 O O . ALA A 1 220 ? -1.991 -1.903 -14.397 1.00 98.25 220 ALA A O 1
ATOM 1768 N N . ILE A 1 221 ? -2.296 -4.006 -13.678 1.00 98.62 221 ILE A N 1
ATOM 1769 C CA . ILE A 1 221 ? -1.330 -4.593 -14.624 1.00 98.62 221 ILE A CA 1
ATOM 1770 C C . ILE A 1 221 ? -1.812 -4.404 -16.065 1.00 98.62 221 ILE A C 1
ATOM 1772 O O . ILE A 1 221 ? -1.042 -4.005 -16.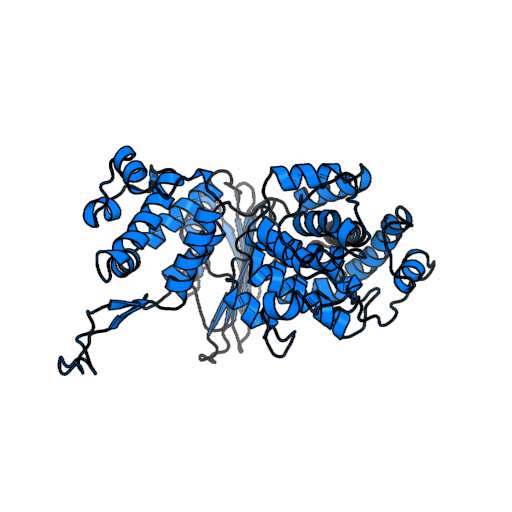934 1.00 98.62 221 ILE A O 1
ATOM 1776 N N . ARG A 1 222 ? -3.104 -4.627 -16.328 1.00 98.50 222 ARG A N 1
ATOM 1777 C CA . ARG A 1 222 ? -3.683 -4.413 -17.660 1.00 98.50 222 ARG A CA 1
ATOM 1778 C C . ARG A 1 222 ? -3.577 -2.957 -18.094 1.00 98.50 222 ARG A C 1
ATOM 1780 O O . ARG A 1 222 ? -3.162 -2.723 -19.221 1.00 98.50 222 ARG A O 1
ATOM 1787 N N . ASN A 1 223 ? -3.880 -2.003 -17.214 1.00 98.44 223 ASN A N 1
ATOM 1788 C CA . ASN A 1 223 ? -3.678 -0.569 -17.434 1.00 98.44 223 ASN A CA 1
ATOM 1789 C C . ASN A 1 223 ? -2.242 -0.276 -17.867 1.00 98.44 223 ASN A C 1
ATOM 1791 O O . ASN A 1 223 ? -2.049 0.299 -18.935 1.00 98.44 223 ASN A O 1
ATOM 1795 N N . ALA A 1 224 ? -1.266 -0.734 -17.083 1.00 98.25 224 ALA A N 1
ATOM 1796 C CA . ALA A 1 224 ? 0.152 -0.525 -17.340 1.00 98.25 224 ALA A CA 1
ATOM 1797 C C . ALA A 1 224 ? 0.586 -1.033 -18.725 1.00 98.25 224 ALA A C 1
ATOM 1799 O O . ALA A 1 224 ? 1.110 -0.271 -19.529 1.00 98.25 224 ALA A O 1
ATOM 1800 N N . ILE A 1 225 ? 0.288 -2.292 -19.051 1.00 98.19 225 ILE A N 1
ATOM 1801 C CA . ILE A 1 225 ? 0.657 -2.874 -20.352 1.00 98.19 225 ILE A CA 1
ATOM 1802 C C . ILE A 1 225 ? -0.059 -2.179 -21.507 1.00 98.19 225 ILE A C 1
ATOM 1804 O O . ILE A 1 225 ? 0.526 -1.927 -22.557 1.00 98.19 225 ILE A O 1
ATOM 1808 N N . SER A 1 226 ? -1.336 -1.852 -21.311 1.00 97.62 226 SER A N 1
ATOM 1809 C CA . SER A 1 226 ? -2.208 -1.352 -22.371 1.00 97.62 226 SER A CA 1
ATOM 1810 C C . SER A 1 226 ? -1.849 0.044 -22.888 1.00 97.62 226 SER A C 1
ATOM 1812 O O . SER A 1 226 ? -2.374 0.446 -23.927 1.00 97.62 226 SER A O 1
ATOM 1814 N N . ILE A 1 227 ? -0.999 0.794 -22.181 1.00 96.75 227 ILE A N 1
ATOM 1815 C CA . ILE A 1 227 ? -0.439 2.059 -22.674 1.00 96.75 227 ILE A CA 1
ATOM 1816 C C . ILE A 1 227 ? 0.911 1.869 -23.375 1.00 96.75 227 ILE A C 1
ATOM 1818 O O . ILE A 1 227 ? 1.381 2.808 -23.997 1.00 96.75 227 ILE A O 1
ATOM 1822 N N . GLY A 1 228 ? 1.510 0.675 -23.351 1.00 94.62 228 GLY A N 1
ATOM 1823 C CA . GLY A 1 228 ? 2.814 0.391 -23.952 1.00 94.62 228 GLY A CA 1
ATOM 1824 C C . GLY A 1 228 ? 3.977 1.087 -23.242 1.00 94.62 228 GLY A C 1
ATOM 1825 O O . GLY A 1 228 ? 3.939 1.298 -22.035 1.00 94.62 228 GLY A O 1
ATOM 1826 N N . GLY A 1 229 ? 5.013 1.443 -24.002 1.00 94.62 229 GLY A N 1
ATOM 1827 C CA . GLY A 1 229 ? 6.257 1.976 -23.459 1.00 94.62 229 GLY A CA 1
ATOM 1828 C C . GLY A 1 229 ? 7.191 0.871 -22.974 1.00 94.62 229 GLY A C 1
ATOM 1829 O O . GLY A 1 229 ? 7.186 -0.234 -23.523 1.00 94.62 229 GLY A O 1
ATOM 1830 N N . ASP A 1 230 ? 7.976 1.186 -21.951 1.00 95.94 230 ASP A N 1
ATOM 1831 C CA . ASP A 1 230 ? 8.852 0.238 -21.262 1.00 95.94 230 ASP A CA 1
ATOM 1832 C C . ASP A 1 230 ? 8.020 -0.668 -20.335 1.00 95.94 230 ASP A C 1
ATOM 1834 O O . ASP A 1 230 ? 7.762 -0.358 -19.171 1.00 95.94 230 ASP A O 1
ATOM 1838 N N . SER A 1 231 ? 7.404 -1.685 -20.943 1.00 96.12 231 SER A N 1
ATOM 1839 C CA . SER A 1 231 ? 6.183 -2.314 -20.422 1.00 96.12 231 SER A CA 1
ATOM 1840 C C . SER A 1 231 ? 6.415 -3.183 -19.187 1.00 96.12 231 SER A C 1
ATOM 1842 O O . SER A 1 231 ? 5.532 -3.243 -18.331 1.00 96.12 231 SER A O 1
ATOM 1844 N N . ASP A 1 232 ? 7.561 -3.852 -19.083 1.00 96.44 232 ASP A N 1
ATOM 1845 C CA . ASP A 1 232 ? 7.972 -4.588 -17.884 1.00 96.44 232 ASP A CA 1
ATOM 1846 C C . ASP A 1 232 ? 8.230 -3.632 -16.720 1.00 96.44 232 ASP A C 1
ATOM 1848 O O . ASP A 1 232 ? 7.569 -3.774 -15.690 1.00 96.44 232 ASP A O 1
ATOM 1852 N N . THR A 1 233 ? 9.039 -2.586 -16.913 1.00 97.50 233 THR A N 1
ATOM 1853 C CA . THR A 1 233 ? 9.336 -1.594 -15.870 1.00 97.50 233 THR A CA 1
ATOM 1854 C C . THR A 1 233 ? 8.090 -0.860 -15.395 1.00 97.50 233 THR A C 1
ATOM 1856 O O . THR A 1 233 ? 7.833 -0.727 -14.190 1.00 97.50 233 THR A O 1
ATOM 1859 N N . LEU A 1 234 ? 7.265 -0.399 -16.333 1.00 97.75 234 LEU A N 1
ATOM 1860 C CA . LEU A 1 234 ? 6.024 0.298 -16.023 1.00 97.75 234 LEU A CA 1
ATOM 1861 C C . LEU A 1 234 ? 5.084 -0.615 -15.221 1.00 97.75 234 LEU A C 1
ATOM 1863 O O . LEU A 1 234 ? 4.602 -0.224 -14.153 1.00 97.75 234 LEU A O 1
ATOM 1867 N N . ALA A 1 235 ? 4.878 -1.857 -15.671 1.00 98.44 235 ALA A N 1
ATOM 1868 C CA . ALA A 1 235 ? 4.028 -2.814 -14.972 1.00 98.44 235 ALA A CA 1
ATOM 1869 C C . ALA A 1 235 ? 4.617 -3.277 -13.633 1.00 98.44 235 ALA A C 1
ATOM 1871 O O . ALA A 1 235 ? 3.851 -3.500 -12.693 1.00 98.44 235 ALA A O 1
ATOM 1872 N N . ALA A 1 236 ? 5.939 -3.382 -13.494 1.00 98.69 236 ALA A N 1
ATOM 1873 C CA . ALA A 1 236 ? 6.617 -3.726 -12.248 1.00 98.69 236 ALA A CA 1
ATOM 1874 C C . ALA A 1 236 ? 6.381 -2.653 -11.169 1.00 98.69 236 ALA A C 1
ATOM 1876 O O . ALA A 1 236 ? 6.039 -2.966 -10.019 1.00 98.69 236 ALA A O 1
ATOM 1877 N N . ILE A 1 237 ? 6.467 -1.373 -11.543 1.00 98.75 237 ILE A N 1
ATOM 1878 C CA . ILE A 1 237 ? 6.158 -0.244 -10.655 1.00 98.75 237 ILE A CA 1
ATOM 1879 C C . ILE A 1 237 ? 4.665 -0.226 -10.303 1.00 98.75 237 ILE A C 1
ATOM 1881 O O . ILE A 1 237 ? 4.309 -0.185 -9.120 1.00 98.75 237 ILE A O 1
ATOM 1885 N N . THR A 1 238 ? 3.781 -0.302 -11.304 1.00 98.81 238 THR A N 1
ATOM 1886 C CA . THR A 1 238 ? 2.326 -0.320 -11.088 1.00 98.81 238 THR A CA 1
ATOM 1887 C C . THR A 1 238 ? 1.909 -1.492 -10.203 1.00 98.81 238 THR A C 1
ATOM 1889 O O . THR A 1 238 ? 1.152 -1.313 -9.247 1.00 98.81 238 THR A O 1
ATOM 1892 N N . GLY A 1 239 ? 2.443 -2.682 -10.471 1.00 98.50 239 GLY A N 1
ATOM 1893 C CA . GLY A 1 239 ? 2.188 -3.902 -9.718 1.00 98.50 239 GLY A CA 1
ATOM 1894 C C . GLY A 1 239 ? 2.639 -3.798 -8.264 1.00 98.50 239 GLY A C 1
ATOM 1895 O O . GLY A 1 239 ? 1.928 -4.258 -7.372 1.00 98.50 239 GLY A O 1
ATOM 1896 N N . ALA A 1 240 ? 3.765 -3.135 -7.991 1.00 98.19 240 ALA A N 1
ATOM 1897 C CA . ALA A 1 240 ? 4.232 -2.893 -6.626 1.00 98.19 240 ALA A CA 1
ATOM 1898 C C . ALA A 1 240 ? 3.221 -2.084 -5.797 1.00 98.19 240 ALA A C 1
ATOM 1900 O O . ALA A 1 240 ? 2.914 -2.438 -4.654 1.00 98.19 240 ALA A O 1
ATOM 1901 N N . ILE A 1 241 ? 2.697 -1.001 -6.380 1.00 98.44 241 ILE A N 1
ATOM 1902 C CA . ILE A 1 241 ? 1.724 -0.118 -5.726 1.00 98.44 241 ILE A CA 1
ATOM 1903 C C . ILE A 1 241 ? 0.369 -0.827 -5.613 1.00 98.44 241 ILE A C 1
ATOM 1905 O O . ILE A 1 241 ? -0.263 -0.799 -4.556 1.00 98.44 241 ILE A O 1
ATOM 1909 N N . ALA A 1 242 ? -0.054 -1.523 -6.671 1.00 97.56 242 ALA A N 1
ATOM 1910 C CA . ALA A 1 242 ? -1.310 -2.260 -6.708 1.00 97.56 242 ALA A CA 1
ATOM 1911 C C . ALA A 1 242 ? -1.342 -3.408 -5.685 1.00 97.56 242 ALA A C 1
ATOM 1913 O O . ALA A 1 242 ? -2.342 -3.561 -4.989 1.00 97.56 242 ALA A O 1
ATOM 1914 N N . GLU A 1 243 ? -0.256 -4.171 -5.522 1.00 96.25 243 GLU A N 1
ATOM 1915 C CA . GLU A 1 243 ? -0.135 -5.183 -4.460 1.00 96.25 243 GLU A CA 1
ATOM 1916 C C . GLU A 1 243 ? -0.277 -4.538 -3.081 1.00 96.25 243 GLU A C 1
ATOM 1918 O O . GLU A 1 243 ? -1.002 -5.045 -2.224 1.00 96.25 243 GLU A O 1
ATOM 1923 N N . ALA A 1 244 ? 0.395 -3.405 -2.868 1.00 95.06 244 ALA A N 1
ATOM 1924 C CA . ALA A 1 244 ? 0.337 -2.680 -1.609 1.00 95.06 244 ALA A CA 1
ATOM 1925 C C . ALA A 1 244 ? -1.050 -2.092 -1.316 1.00 95.06 244 ALA A C 1
ATOM 1927 O O . ALA A 1 244 ? -1.303 -1.738 -0.171 1.00 95.06 244 ALA A O 1
ATOM 1928 N N . TYR A 1 245 ? -1.939 -1.989 -2.304 1.00 94.56 245 TYR A N 1
ATOM 1929 C CA . TYR A 1 245 ? -3.271 -1.411 -2.146 1.00 94.56 245 TYR A CA 1
ATOM 1930 C C . TYR A 1 245 ? -4.385 -2.468 -2.113 1.00 94.56 245 TYR A C 1
ATOM 1932 O O . TYR A 1 245 ? -5.219 -2.461 -1.209 1.00 94.56 245 TYR A O 1
ATOM 1940 N N . TYR A 1 246 ? -4.391 -3.392 -3.077 1.00 92.56 246 TYR A N 1
ATOM 1941 C CA . TYR A 1 246 ? -5.427 -4.417 -3.249 1.00 92.56 246 TYR A CA 1
ATOM 1942 C C . TYR A 1 246 ? -5.045 -5.781 -2.665 1.00 92.56 246 TYR A C 1
ATOM 1944 O O . TYR A 1 246 ? -5.917 -6.619 -2.448 1.00 92.56 246 TYR A O 1
ATOM 1952 N N . GLY A 1 247 ? -3.753 -6.036 -2.440 1.00 92.12 247 GLY A N 1
ATOM 1953 C CA . GLY A 1 247 ? -3.234 -7.400 -2.365 1.00 92.12 247 GLY A CA 1
ATOM 1954 C C . GLY A 1 247 ? -3.142 -8.051 -3.750 1.00 92.12 247 GLY A C 1
ATOM 1955 O O . GLY A 1 247 ? -3.356 -7.409 -4.776 1.00 92.12 247 GLY A O 1
ATOM 1956 N N . VAL A 1 248 ? -2.790 -9.338 -3.783 1.00 91.94 248 VAL A N 1
ATOM 1957 C CA . VAL A 1 248 ? -2.602 -10.104 -5.027 1.00 91.94 248 VAL A CA 1
ATOM 1958 C C . VAL A 1 248 ? -3.396 -11.409 -4.948 1.00 91.94 248 VAL A C 1
ATOM 1960 O O . VAL A 1 248 ? -3.236 -12.140 -3.964 1.00 91.94 248 VAL A O 1
ATOM 1963 N N . PRO A 1 249 ? -4.225 -11.735 -5.961 1.00 90.69 249 PRO A N 1
ATOM 1964 C CA . PRO A 1 249 ? -4.917 -13.016 -6.037 1.00 90.69 249 PRO A CA 1
ATOM 1965 C C . PRO A 1 249 ? -3.954 -14.203 -5.935 1.00 90.69 249 PRO A C 1
ATOM 1967 O O . PRO A 1 249 ? -2.879 -14.209 -6.540 1.00 90.69 249 PRO A O 1
ATOM 1970 N N . LYS A 1 250 ? -4.356 -15.230 -5.178 1.00 90.38 250 LYS A N 1
ATOM 1971 C CA . LYS A 1 250 ? -3.514 -16.395 -4.874 1.00 90.38 250 LYS A CA 1
ATOM 1972 C C . LYS A 1 250 ? -2.989 -17.082 -6.140 1.00 90.38 250 LYS A C 1
ATOM 1974 O O . LYS A 1 250 ? -1.796 -17.357 -6.214 1.00 90.38 250 LYS A O 1
ATOM 1979 N N . ASP A 1 251 ? -3.847 -17.276 -7.136 1.00 93.81 251 ASP A N 1
ATOM 1980 C CA . ASP A 1 251 ? -3.490 -17.973 -8.376 1.00 93.81 251 ASP A CA 1
ATOM 1981 C C . ASP A 1 251 ? -2.430 -17.201 -9.179 1.00 93.81 251 ASP A C 1
ATOM 1983 O O . ASP A 1 251 ? -1.479 -17.796 -9.684 1.00 93.81 251 ASP A O 1
ATOM 1987 N N . LEU A 1 252 ? -2.524 -15.862 -9.226 1.00 96.06 252 LEU A N 1
ATOM 1988 C CA . LEU A 1 252 ? -1.516 -15.018 -9.882 1.00 96.06 252 LEU A CA 1
ATOM 1989 C C . LEU A 1 252 ? -0.172 -15.082 -9.146 1.00 96.06 252 LEU A C 1
ATOM 1991 O O . LEU A 1 252 ? 0.877 -15.176 -9.781 1.00 96.06 252 LEU A O 1
ATOM 1995 N N . LYS A 1 253 ? -0.200 -15.084 -7.806 1.00 95.25 253 LYS A N 1
ATOM 1996 C CA . LYS A 1 253 ? 1.001 -15.252 -6.976 1.00 95.25 253 LYS A CA 1
ATOM 1997 C C . LYS A 1 253 ? 1.672 -16.603 -7.227 1.00 95.25 253 LYS A C 1
ATOM 1999 O O . LYS A 1 253 ? 2.880 -16.644 -7.444 1.00 95.25 253 LYS A O 1
ATOM 2004 N N . GLU A 1 254 ? 0.914 -17.697 -7.193 1.00 95.69 254 GLU A N 1
ATOM 2005 C CA . GLU A 1 254 ? 1.444 -19.047 -7.426 1.00 95.69 254 GLU A CA 1
ATOM 2006 C C . GLU A 1 254 ? 2.013 -19.190 -8.839 1.00 95.69 254 GLU A C 1
ATOM 2008 O O . GLU A 1 254 ? 3.105 -19.741 -9.013 1.00 95.69 254 GLU A O 1
ATOM 2013 N N . LYS A 1 255 ? 1.325 -18.624 -9.838 1.00 97.81 255 LYS A N 1
ATOM 2014 C CA . LYS A 1 255 ? 1.793 -18.634 -11.222 1.00 97.81 255 LYS A CA 1
ATOM 2015 C C . LYS A 1 255 ? 3.086 -17.840 -11.392 1.00 97.81 255 LYS A C 1
ATOM 2017 O O . LYS A 1 255 ? 4.028 -18.390 -11.952 1.00 97.81 255 LYS A O 1
ATOM 2022 N N . ALA A 1 256 ? 3.192 -16.624 -10.859 1.00 97.69 256 ALA A N 1
ATOM 2023 C CA . ALA A 1 256 ? 4.426 -15.835 -10.931 1.00 97.69 256 ALA A CA 1
ATOM 2024 C C . ALA A 1 256 ? 5.606 -16.519 -10.233 1.00 97.69 256 ALA A C 1
ATOM 2026 O O . ALA A 1 256 ? 6.701 -16.589 -10.781 1.00 97.69 256 ALA A O 1
ATOM 2027 N N . ILE A 1 257 ? 5.366 -17.118 -9.063 1.00 97.12 257 ILE A N 1
ATOM 2028 C CA . ILE A 1 257 ? 6.384 -17.892 -8.351 1.00 97.12 257 ILE A CA 1
ATOM 2029 C C . ILE A 1 257 ? 6.910 -19.049 -9.218 1.00 97.12 257 ILE A C 1
ATOM 2031 O O . ILE A 1 257 ? 8.072 -19.412 -9.079 1.00 97.12 257 ILE A O 1
ATOM 2035 N N . SER A 1 258 ? 6.115 -19.636 -10.121 1.00 97.38 258 SER A N 1
ATOM 2036 C CA . SER A 1 258 ? 6.586 -20.714 -11.012 1.00 97.38 258 SER A CA 1
ATOM 2037 C C . SER A 1 258 ? 7.639 -20.283 -12.046 1.00 97.38 258 SER A C 1
ATOM 2039 O O . SER A 1 258 ? 8.353 -21.148 -12.541 1.00 97.38 258 SER A O 1
ATOM 2041 N N . TYR A 1 259 ? 7.787 -18.979 -12.313 1.00 97.75 259 TYR A N 1
ATOM 2042 C CA . TYR A 1 259 ? 8.838 -18.428 -13.184 1.00 97.75 259 TYR A CA 1
ATOM 2043 C C . TYR A 1 259 ? 10.167 -18.192 -12.450 1.00 97.75 259 TYR A C 1
ATOM 2045 O O . TYR A 1 259 ? 11.177 -17.906 -13.087 1.00 97.75 259 TYR A O 1
ATOM 2053 N N . LEU A 1 260 ? 10.183 -18.299 -11.117 1.00 97.75 260 LEU A N 1
ATOM 2054 C CA . LEU A 1 260 ? 11.386 -18.106 -10.310 1.00 97.75 260 LEU A CA 1
ATOM 2055 C C . LEU A 1 260 ? 12.173 -19.412 -10.182 1.00 97.75 260 LEU A C 1
ATOM 2057 O O . LEU A 1 260 ? 11.609 -20.444 -9.783 1.00 97.75 260 LEU A O 1
ATOM 2061 N N . ASP A 1 261 ? 13.479 -19.330 -10.432 1.00 97.50 261 ASP A N 1
ATOM 2062 C CA . ASP A 1 261 ? 14.421 -20.397 -10.105 1.00 97.50 261 ASP A CA 1
ATOM 2063 C C . ASP A 1 261 ? 14.619 -20.558 -8.586 1.00 97.50 261 ASP A C 1
ATOM 2065 O O . ASP A 1 261 ? 14.044 -19.830 -7.769 1.00 97.50 261 ASP A O 1
ATOM 2069 N N . ASP A 1 262 ? 15.417 -21.552 -8.195 1.00 97.69 262 ASP A N 1
ATOM 2070 C CA . ASP A 1 262 ? 15.623 -21.900 -6.789 1.00 97.69 262 ASP A CA 1
ATOM 2071 C C . ASP A 1 262 ? 16.281 -20.772 -5.980 1.00 97.69 262 ASP A C 1
ATOM 2073 O O . ASP A 1 262 ? 15.951 -20.584 -4.805 1.00 97.69 262 ASP A O 1
ATOM 2077 N N . GLU A 1 263 ? 17.181 -19.992 -6.589 1.00 96.50 263 GLU A N 1
ATOM 2078 C CA . GLU A 1 263 ? 17.867 -18.900 -5.899 1.00 96.50 263 GLU A CA 1
ATOM 2079 C C . GLU A 1 263 ? 16.908 -17.735 -5.633 1.00 96.50 263 GLU A C 1
ATOM 2081 O O . GLU A 1 263 ? 16.775 -17.296 -4.485 1.00 96.50 263 GLU A O 1
ATOM 2086 N N . LEU A 1 264 ? 16.190 -17.270 -6.658 1.00 97.81 264 LEU A N 1
ATOM 2087 C CA . LEU A 1 264 ? 15.222 -16.179 -6.514 1.00 97.81 264 LEU A CA 1
ATOM 2088 C C . LEU A 1 264 ? 14.070 -16.573 -5.585 1.00 97.81 264 LEU A C 1
ATOM 2090 O O . LEU A 1 264 ? 13.650 -15.787 -4.732 1.00 97.81 264 LEU A O 1
ATOM 2094 N N . ARG A 1 265 ? 13.597 -17.822 -5.679 1.00 97.12 265 ARG A N 1
ATOM 2095 C CA . ARG A 1 265 ? 12.568 -18.367 -4.784 1.00 97.12 265 ARG A CA 1
ATOM 2096 C C . ARG A 1 265 ? 13.032 -18.405 -3.331 1.00 97.12 265 ARG A C 1
ATOM 2098 O O . ARG A 1 265 ? 12.234 -18.113 -2.439 1.00 97.12 265 ARG A O 1
ATOM 2105 N N . SER A 1 266 ? 14.299 -18.730 -3.073 1.00 97.81 266 SER A N 1
ATOM 2106 C CA . SER A 1 266 ? 14.852 -18.677 -1.717 1.00 97.81 266 SER A CA 1
ATOM 2107 C C . SER A 1 266 ? 14.796 -17.256 -1.154 1.00 97.81 266 SER A C 1
ATOM 2109 O O . SER A 1 266 ? 14.305 -17.066 -0.045 1.00 97.81 266 SER A O 1
ATOM 2111 N N . ILE A 1 267 ? 15.223 -16.249 -1.926 1.00 98.00 267 ILE A N 1
ATOM 2112 C CA . ILE A 1 267 ? 15.187 -14.843 -1.485 1.00 98.00 267 ILE A CA 1
ATOM 2113 C C . ILE A 1 267 ? 13.738 -14.377 -1.278 1.00 98.00 267 ILE A C 1
ATOM 2115 O O . ILE A 1 267 ? 13.450 -13.655 -0.324 1.00 98.00 267 ILE A O 1
ATOM 2119 N N . PHE A 1 268 ? 12.808 -14.813 -2.132 1.00 96.69 268 PHE A N 1
ATOM 2120 C CA . PHE A 1 268 ? 11.381 -14.531 -1.979 1.00 96.69 268 PHE A CA 1
ATOM 2121 C C . PHE A 1 268 ? 10.806 -15.054 -0.660 1.00 96.69 268 PHE A C 1
ATOM 2123 O O . PHE A 1 268 ? 10.032 -14.353 0.002 1.00 96.69 268 PHE A O 1
ATOM 2130 N N . ASN A 1 269 ? 11.173 -16.278 -0.279 1.00 95.31 269 ASN A N 1
ATOM 2131 C CA . ASN A 1 269 ? 10.723 -16.888 0.967 1.00 95.31 269 ASN A CA 1
ATOM 2132 C C . ASN A 1 269 ? 11.301 -16.147 2.179 1.00 95.31 269 ASN A C 1
ATOM 2134 O O . ASN A 1 269 ? 10.530 -15.765 3.060 1.00 95.31 269 ASN A O 1
ATOM 2138 N N . ASP A 1 270 ? 12.606 -15.852 2.165 1.00 95.94 270 ASP A N 1
ATOM 2139 C CA . ASP A 1 270 ? 13.272 -15.065 3.212 1.00 95.94 270 ASP A CA 1
ATOM 2140 C C . ASP A 1 270 ? 12.610 -13.687 3.371 1.00 95.94 270 ASP A C 1
ATOM 2142 O O . ASP A 1 270 ? 12.316 -13.247 4.482 1.00 95.94 270 ASP A O 1
ATOM 2146 N N . TRP A 1 271 ? 12.311 -13.014 2.254 1.00 95.00 271 TRP A N 1
ATOM 2147 C CA . TRP A 1 271 ? 11.633 -11.718 2.260 1.00 95.00 271 TRP A CA 1
ATOM 2148 C C . TRP A 1 271 ? 10.211 -11.802 2.818 1.00 95.00 271 TRP A C 1
ATOM 2150 O O . TRP A 1 271 ? 9.783 -10.934 3.580 1.00 95.00 271 TRP A O 1
ATOM 2160 N N . SER A 1 272 ? 9.471 -12.848 2.446 1.00 91.31 272 SER A N 1
ATOM 2161 C CA . SER A 1 272 ? 8.111 -13.076 2.941 1.00 91.31 272 SER A CA 1
ATOM 2162 C C . SER A 1 272 ? 8.097 -13.305 4.454 1.00 91.31 272 SER A C 1
ATOM 2164 O O . SER A 1 272 ? 7.203 -12.807 5.134 1.00 91.31 272 SER A O 1
ATOM 2166 N N . GLU A 1 273 ? 9.098 -14.005 4.993 1.00 89.69 273 GLU A N 1
ATOM 2167 C CA . GLU A 1 273 ? 9.279 -14.172 6.438 1.00 89.69 273 GLU A CA 1
ATOM 2168 C C . GLU A 1 273 ? 9.698 -12.858 7.115 1.00 89.69 273 GLU A C 1
ATOM 2170 O O . GLU A 1 273 ? 9.138 -12.486 8.144 1.00 89.69 273 GLU A O 1
ATOM 2175 N N . PHE A 1 274 ? 10.626 -12.117 6.505 1.00 89.81 274 PHE A N 1
ATOM 2176 C CA . PHE A 1 274 ? 11.149 -10.850 7.019 1.00 89.81 274 PHE A CA 1
ATOM 2177 C C . PHE A 1 274 ? 10.093 -9.745 7.131 1.00 89.81 274 PHE A C 1
ATOM 2179 O O . PHE A 1 274 ? 10.032 -9.033 8.135 1.00 89.81 274 PHE A O 1
ATOM 2186 N N . ILE A 1 275 ? 9.261 -9.582 6.100 1.00 87.19 275 ILE A N 1
ATOM 2187 C CA . ILE A 1 275 ? 8.122 -8.661 6.145 1.00 87.19 275 ILE A CA 1
ATOM 2188 C C . ILE A 1 275 ? 6.999 -9.234 7.028 1.00 87.19 275 ILE A C 1
ATOM 2190 O O . ILE A 1 275 ? 6.222 -8.480 7.617 1.00 87.19 275 ILE A O 1
ATOM 2194 N N . GLY A 1 276 ? 6.918 -10.560 7.148 1.00 78.25 276 GLY A N 1
ATOM 2195 C CA . GLY A 1 276 ? 5.947 -11.247 7.984 1.00 78.25 276 GLY A CA 1
ATOM 2196 C C . GLY A 1 276 ? 4.508 -10.881 7.617 1.00 78.25 276 GLY A C 1
ATOM 2197 O O . GLY A 1 276 ? 4.140 -10.733 6.448 1.00 78.25 276 GLY A O 1
ATOM 2198 N N . LYS A 1 277 ? 3.668 -10.702 8.638 1.00 65.38 277 LYS A N 1
ATOM 2199 C CA . LYS A 1 277 ? 2.259 -10.321 8.457 1.00 65.38 277 LYS A CA 1
ATOM 2200 C C . LYS A 1 277 ? 2.073 -8.890 7.940 1.00 65.38 277 LYS A C 1
ATOM 2202 O O . LYS A 1 277 ? 1.027 -8.607 7.367 1.00 65.38 277 LYS A O 1
ATOM 2207 N N . ASP A 1 278 ? 3.079 -8.016 8.052 1.00 60.25 278 ASP A N 1
ATOM 2208 C CA . ASP A 1 278 ? 2.996 -6.628 7.566 1.00 60.25 278 ASP A CA 1
ATOM 2209 C C . ASP A 1 278 ? 2.941 -6.525 6.027 1.00 60.25 278 ASP A C 1
ATOM 2211 O O . ASP A 1 278 ? 2.644 -5.454 5.484 1.00 60.25 278 ASP A O 1
ATOM 2215 N N . GLY A 1 279 ? 3.217 -7.634 5.328 1.00 55.66 279 GLY A N 1
ATOM 2216 C CA . GLY A 1 279 ? 3.159 -7.769 3.869 1.00 55.66 279 GLY A CA 1
ATOM 2217 C C . GLY A 1 279 ? 1.910 -8.471 3.351 1.00 55.66 279 GLY A C 1
ATOM 2218 O O . GLY A 1 279 ? 1.709 -8.521 2.140 1.00 55.66 279 GLY A O 1
ATOM 2219 N N . VAL A 1 280 ? 1.063 -9.008 4.235 1.00 62.41 280 VAL A N 1
ATOM 2220 C CA . VAL A 1 280 ? -0.203 -9.638 3.847 1.00 62.41 280 VAL A CA 1
ATOM 2221 C C . VAL A 1 280 ? -1.318 -8.616 4.020 1.00 62.41 280 VAL A C 1
ATOM 2223 O O . VAL A 1 280 ? -1.666 -8.219 5.131 1.00 62.41 280 VAL A O 1
ATOM 2226 N N . MET A 1 281 ? -1.879 -8.166 2.902 1.00 71.00 281 MET A N 1
ATOM 2227 C CA . MET A 1 281 ? -3.044 -7.293 2.919 1.00 71.00 281 MET A CA 1
ATOM 2228 C C . MET A 1 281 ? -4.278 -8.082 3.371 1.00 71.00 281 MET A C 1
ATOM 2230 O O . MET A 1 281 ? -4.587 -9.120 2.789 1.00 71.00 281 MET A O 1
ATOM 2234 N N . GLY A 1 282 ? -4.980 -7.594 4.399 1.00 78.06 282 GLY A N 1
ATOM 2235 C CA . GLY A 1 282 ? -6.282 -8.141 4.790 1.00 78.06 282 GLY A CA 1
ATOM 2236 C C . GLY A 1 282 ? -7.276 -8.025 3.635 1.00 78.06 282 GLY A C 1
ATOM 2237 O O . GLY A 1 282 ? -7.254 -7.027 2.907 1.00 78.06 282 GLY A O 1
ATOM 2238 N N . LYS A 1 283 ? -8.140 -9.030 3.461 1.00 86.12 283 LYS A N 1
ATOM 2239 C CA . LYS A 1 283 ? -9.048 -9.122 2.310 1.00 86.12 283 LYS A CA 1
ATOM 2240 C C . LYS A 1 283 ? -9.954 -7.896 2.210 1.00 86.12 283 LYS A C 1
ATOM 2242 O O . LYS A 1 283 ? -10.259 -7.439 1.114 1.00 86.12 283 LYS A O 1
ATOM 2247 N N . PHE A 1 284 ? -10.349 -7.328 3.346 1.00 91.88 284 PHE A N 1
ATOM 2248 C CA . PHE A 1 284 ? -11.260 -6.190 3.407 1.00 91.88 284 PHE A CA 1
ATOM 2249 C C . PHE A 1 284 ? -10.548 -4.863 3.653 1.00 91.88 284 PHE A C 1
ATOM 2251 O O . PHE A 1 284 ? -11.220 -3.853 3.864 1.00 91.88 284 PHE A O 1
ATOM 2258 N N . LYS A 1 285 ? -9.209 -4.809 3.632 1.00 89.44 285 LYS A N 1
ATOM 2259 C CA . LYS A 1 285 ? -8.467 -3.590 3.989 1.00 89.44 285 LYS A CA 1
ATOM 2260 C C . LYS A 1 285 ? -8.806 -2.385 3.114 1.00 89.44 285 LYS A C 1
ATOM 2262 O O . LYS A 1 285 ? -8.875 -1.274 3.639 1.00 89.44 285 LYS A O 1
ATOM 2267 N N . VAL A 1 286 ? -9.119 -2.597 1.834 1.00 91.75 286 VAL A N 1
ATOM 2268 C CA . VAL A 1 286 ? -9.592 -1.523 0.942 1.00 91.75 286 VAL A CA 1
ATOM 2269 C C . VAL A 1 286 ? -10.841 -0.818 1.496 1.00 91.75 286 VAL A C 1
ATOM 2271 O O . VAL A 1 286 ? -10.950 0.397 1.398 1.00 91.75 286 VAL A O 1
ATOM 2274 N N . LEU A 1 287 ? -11.723 -1.549 2.188 1.00 94.62 287 LEU A N 1
ATOM 2275 C CA . LEU A 1 287 ? -12.918 -1.005 2.838 1.00 94.62 287 LEU A CA 1
ATOM 2276 C C . LEU A 1 287 ? -12.642 -0.560 4.281 1.00 94.62 287 LEU A C 1
ATOM 2278 O O . LEU A 1 287 ? -13.113 0.488 4.721 1.00 94.62 287 LEU A O 1
ATOM 2282 N N . THR A 1 288 ? -11.884 -1.345 5.048 1.00 93.88 288 THR A N 1
ATOM 2283 C CA . THR A 1 288 ? -11.685 -1.103 6.488 1.00 93.88 288 THR A CA 1
ATOM 2284 C C . THR A 1 288 ? -10.686 0.013 6.788 1.00 93.88 288 THR A C 1
ATOM 2286 O O . THR A 1 288 ? -10.641 0.497 7.921 1.00 93.88 288 THR A O 1
ATOM 2289 N N . LYS A 1 289 ? -9.941 0.501 5.788 1.00 91.75 289 LYS A N 1
ATOM 2290 C CA . LYS A 1 289 ? -9.127 1.720 5.911 1.00 91.75 289 LYS A CA 1
ATOM 2291 C C . LYS A 1 289 ? -9.959 2.968 6.240 1.00 91.75 289 LYS A C 1
ATOM 2293 O O . LYS A 1 289 ? -9.469 3.864 6.913 1.00 91.75 289 LYS A O 1
ATOM 2298 N N . TYR A 1 290 ? -11.240 2.990 5.861 1.00 93.69 290 TYR A N 1
ATOM 2299 C CA . TYR A 1 290 ? -12.145 4.111 6.131 1.00 93.69 290 TYR A CA 1
ATOM 2300 C C . TYR A 1 290 ? -12.605 4.212 7.591 1.00 93.69 290 TYR A C 1
ATOM 2302 O O . TYR A 1 290 ? -13.218 5.212 7.958 1.00 93.69 290 TYR A O 1
ATOM 2310 N N . ILE A 1 291 ? -12.342 3.205 8.435 1.00 93.75 291 ILE A N 1
ATOM 2311 C CA . ILE A 1 291 ? -12.820 3.177 9.828 1.00 93.75 291 ILE A CA 1
ATOM 2312 C C . ILE A 1 291 ? -12.379 4.427 10.602 1.00 93.75 291 ILE A C 1
ATOM 2314 O O . ILE A 1 291 ? -13.208 5.032 11.285 1.00 93.75 291 ILE A O 1
ATOM 2318 N N . GLY A 1 292 ? -11.108 4.823 10.481 1.00 88.25 292 GLY A N 1
ATOM 2319 C CA . GLY A 1 292 ? -10.565 5.994 11.174 1.00 88.25 292 GLY A CA 1
ATOM 2320 C C . GLY A 1 292 ? -11.245 7.280 10.719 1.00 88.25 292 GLY A C 1
ATOM 2321 O O . GLY A 1 292 ? -11.847 7.987 11.523 1.00 88.25 292 GLY A O 1
ATOM 2322 N N . SER A 1 293 ? -11.254 7.537 9.410 1.00 88.38 293 SER A N 1
ATOM 2323 C CA . SER A 1 293 ? -11.866 8.737 8.830 1.00 88.38 293 SER A CA 1
ATOM 2324 C C . SER A 1 293 ? -13.376 8.834 9.092 1.00 88.38 293 SER A C 1
ATOM 2326 O O . SER A 1 293 ? -13.879 9.919 9.377 1.00 88.38 293 SER A O 1
ATOM 2328 N N . ILE A 1 294 ? -14.109 7.714 9.039 1.00 92.25 294 ILE A N 1
ATOM 2329 C CA . ILE A 1 294 ? -15.542 7.661 9.379 1.00 92.25 294 ILE A CA 1
ATOM 2330 C C . ILE A 1 294 ? -15.755 7.988 10.859 1.00 92.25 294 ILE A C 1
ATOM 2332 O O . ILE A 1 294 ? -16.687 8.710 11.187 1.00 92.25 294 ILE A O 1
ATOM 2336 N N . SER A 1 295 ? -14.894 7.504 11.754 1.00 87.94 295 SER A N 1
ATOM 2337 C CA . SER A 1 295 ? -15.041 7.757 13.195 1.00 87.94 295 SER A CA 1
ATOM 2338 C C . SER A 1 295 ? -14.859 9.234 13.570 1.00 87.94 295 SER A C 1
ATOM 2340 O O . SER A 1 295 ? -15.375 9.668 14.596 1.00 87.94 295 SER A O 1
ATOM 2342 N N . GLU A 1 296 ? -14.146 10.010 12.751 1.00 84.50 296 GLU A N 1
ATOM 2343 C CA . GLU A 1 296 ? -13.746 11.387 13.077 1.00 84.50 296 GLU A CA 1
ATOM 2344 C C . GLU A 1 296 ? -14.496 12.470 12.309 1.00 84.50 296 GLU A C 1
ATOM 2346 O O . GLU A 1 296 ? -14.476 13.648 12.685 1.00 84.50 296 GLU A O 1
ATOM 2351 N N . VAL A 1 297 ? -15.163 12.102 11.217 1.00 85.81 297 VAL A N 1
ATOM 2352 C CA . VAL A 1 297 ? -15.841 13.082 10.379 1.00 85.81 297 VAL A CA 1
ATOM 2353 C C . VAL A 1 297 ? -17.039 13.699 11.111 1.00 85.81 297 VAL A C 1
ATOM 2355 O O . VAL A 1 297 ? -17.911 13.020 11.647 1.00 85.81 297 VAL A O 1
ATOM 2358 N N . LYS A 1 298 ? -17.124 15.033 11.092 1.00 85.69 298 LYS A N 1
ATOM 2359 C CA . LYS A 1 298 ? -18.209 15.781 11.758 1.00 85.69 298 LYS A CA 1
ATOM 2360 C C . LYS A 1 298 ? -19.560 15.669 11.045 1.00 85.69 298 LYS A C 1
ATOM 2362 O O . LYS A 1 298 ? -20.604 15.925 11.637 1.00 85.69 298 LYS A O 1
ATOM 2367 N N . SER A 1 299 ? -19.550 15.384 9.745 1.00 90.56 299 SER A N 1
ATOM 2368 C CA . SER A 1 299 ? -20.747 15.292 8.908 1.00 90.56 299 SER A CA 1
ATOM 2369 C C . SER A 1 299 ? -20.453 14.456 7.670 1.00 90.56 299 SER A C 1
ATOM 2371 O O . SER A 1 299 ? -19.434 14.665 7.019 1.00 90.56 299 SER A O 1
ATOM 2373 N N . TYR A 1 300 ? -21.376 13.563 7.325 1.00 91.38 300 TYR A N 1
ATOM 2374 C CA . TYR A 1 300 ? -21.298 12.668 6.164 1.00 91.38 300 TYR A CA 1
ATOM 2375 C C . TYR A 1 300 ? -21.918 13.261 4.890 1.00 91.38 300 TYR A C 1
ATOM 2377 O O . TYR A 1 300 ? -21.787 12.706 3.805 1.00 91.38 300 TYR A O 1
ATOM 2385 N N . GLY A 1 301 ? -22.605 14.394 5.016 1.00 89.00 301 GLY A N 1
ATOM 2386 C CA . GLY A 1 301 ? -23.365 15.011 3.940 1.00 89.00 301 GLY A CA 1
ATOM 2387 C C . GLY A 1 301 ? -24.396 15.994 4.479 1.00 89.00 301 GLY A C 1
ATOM 2388 O O . GLY A 1 301 ? -24.627 16.089 5.690 1.00 89.00 301 GLY A O 1
ATOM 2389 N N . LYS A 1 302 ? -25.019 16.746 3.573 1.00 87.44 302 LYS A N 1
ATOM 2390 C CA . LYS A 1 302 ? -26.056 17.729 3.901 1.00 87.44 302 LYS A CA 1
ATOM 2391 C C . LYS A 1 302 ? -27.275 17.527 3.020 1.00 87.44 302 LYS A C 1
ATOM 2393 O O . LYS A 1 302 ? -27.157 17.259 1.828 1.00 87.44 302 LYS A O 1
ATOM 2398 N N . TRP A 1 303 ? -28.444 17.712 3.617 1.00 86.38 303 TRP A N 1
ATOM 2399 C CA . TRP A 1 303 ? -29.690 17.801 2.875 1.00 86.38 303 TRP A CA 1
ATOM 2400 C C . TRP A 1 303 ? -29.716 19.082 2.048 1.00 86.38 303 TRP A C 1
ATOM 2402 O O . TRP A 1 303 ? -29.613 20.183 2.592 1.00 86.38 303 TRP A O 1
ATOM 2412 N N . ILE A 1 304 ? -29.880 18.924 0.742 1.00 82.19 304 ILE A N 1
ATOM 2413 C CA . ILE A 1 304 ? -30.184 20.005 -0.181 1.00 82.19 304 ILE A CA 1
ATOM 2414 C C . ILE A 1 304 ? -31.695 20.017 -0.359 1.00 82.19 304 ILE A C 1
ATOM 2416 O O . ILE A 1 304 ? -32.309 19.014 -0.714 1.00 82.19 304 ILE A O 1
ATOM 2420 N N . THR A 1 305 ? -32.295 21.161 -0.045 1.00 80.94 305 THR A N 1
ATOM 2421 C CA . THR A 1 305 ? -33.727 21.406 -0.219 1.00 80.94 305 THR A CA 1
ATOM 2422 C C . THR A 1 305 ? -33.868 22.542 -1.203 1.00 80.94 305 THR A C 1
ATOM 2424 O O . THR A 1 305 ? -33.233 23.583 -1.031 1.00 80.94 305 THR A O 1
ATOM 2427 N N . ASP A 1 306 ? -34.669 22.334 -2.234 1.00 74.94 306 ASP A N 1
ATOM 2428 C CA . ASP A 1 306 ? -34.927 23.364 -3.219 1.00 74.94 306 ASP A CA 1
ATOM 2429 C C . ASP A 1 306 ? -35.847 24.438 -2.626 1.00 74.94 306 ASP A C 1
ATOM 2431 O O . ASP A 1 306 ? -36.975 24.161 -2.209 1.00 74.94 306 ASP A O 1
ATOM 2435 N N . ARG A 1 307 ? -35.320 25.661 -2.540 1.00 74.19 307 ARG A N 1
ATOM 2436 C CA . ARG A 1 307 ? -36.016 26.843 -2.017 1.00 74.19 307 ARG A CA 1
ATOM 2437 C C . ARG A 1 307 ? -36.255 27.906 -3.092 1.00 74.19 307 ARG A C 1
ATOM 2439 O O . ARG A 1 307 ? -36.852 28.929 -2.774 1.00 74.19 307 ARG A O 1
ATOM 2446 N N . GLU A 1 308 ? -35.789 27.680 -4.323 1.00 72.19 308 GLU A N 1
ATOM 2447 C CA . GLU A 1 308 ? -35.742 28.690 -5.391 1.00 72.19 308 GLU A CA 1
ATOM 2448 C C . GLU A 1 308 ? -36.495 28.284 -6.672 1.00 72.19 308 GLU A C 1
ATOM 2450 O O . GLU A 1 308 ? -36.544 29.078 -7.615 1.00 72.19 308 GLU A O 1
ATOM 2455 N N . ASN A 1 309 ? -37.118 27.096 -6.731 1.00 70.56 309 ASN A N 1
ATOM 2456 C CA . ASN A 1 309 ? -38.028 26.770 -7.835 1.00 70.56 309 ASN A CA 1
ATOM 2457 C C . ASN A 1 309 ? -39.229 27.720 -7.909 1.00 70.56 309 ASN A C 1
ATOM 2459 O O . ASN A 1 309 ? -39.811 28.120 -6.900 1.00 70.56 309 ASN A O 1
ATOM 2463 N N . ASP A 1 310 ? -39.656 27.998 -9.137 1.00 76.12 310 ASP A N 1
ATOM 2464 C CA . ASP A 1 310 ? -40.911 28.685 -9.453 1.00 76.12 310 ASP A CA 1
ATOM 2465 C C . ASP A 1 310 ? -41.933 27.745 -10.123 1.00 76.12 310 ASP A C 1
ATOM 2467 O O . ASP A 1 310 ? -43.017 28.175 -10.521 1.00 76.12 310 ASP A O 1
ATOM 2471 N N . ARG A 1 311 ? -41.613 26.441 -10.193 1.00 71.69 311 ARG A N 1
ATOM 2472 C CA . ARG A 1 311 ? -42.419 25.368 -10.805 1.00 71.69 311 ARG A CA 1
ATOM 2473 C C . ARG A 1 311 ? -42.607 25.512 -12.316 1.00 71.69 311 ARG A C 1
ATOM 2475 O O . ARG A 1 311 ? -43.504 24.883 -12.880 1.00 71.69 311 ARG A O 1
ATOM 2482 N N . THR A 1 312 ? -41.773 26.309 -12.974 1.00 73.62 312 THR A N 1
ATOM 2483 C CA . THR A 1 312 ? -41.726 26.384 -14.436 1.00 73.62 312 THR A CA 1
ATOM 2484 C C . THR A 1 312 ? -40.894 25.242 -15.018 1.00 73.62 312 THR A C 1
ATOM 2486 O O . THR A 1 312 ? -40.155 24.554 -14.313 1.00 73.62 312 THR A O 1
ATOM 2489 N N . SER A 1 313 ? -40.987 25.042 -16.333 1.00 69.31 313 SER A N 1
ATOM 2490 C CA . SER A 1 313 ? -40.098 24.128 -17.057 1.00 69.31 313 SER A CA 1
ATOM 2491 C C . SER A 1 313 ? -38.634 24.582 -17.046 1.00 69.31 313 SER A C 1
ATOM 2493 O O . SER A 1 313 ? -37.752 23.753 -17.240 1.00 69.31 313 SER A O 1
ATOM 2495 N N . GLU A 1 314 ? -38.374 25.875 -16.824 1.00 73.94 314 GLU A N 1
ATOM 2496 C CA . GLU A 1 314 ? -37.024 26.448 -16.756 1.00 73.94 314 GLU A CA 1
ATOM 2497 C C . GLU A 1 314 ? -36.402 26.316 -15.352 1.00 73.94 314 GLU A C 1
ATOM 2499 O O . GLU A 1 314 ? -35.181 26.215 -15.238 1.00 73.94 314 GLU A O 1
ATOM 2504 N N . LYS A 1 315 ? -37.223 26.250 -14.288 1.00 70.56 315 LYS A N 1
ATOM 2505 C CA . LYS A 1 315 ? -36.805 25.974 -12.897 1.00 70.56 315 LYS A CA 1
ATOM 2506 C C . LYS A 1 315 ? -37.757 24.980 -12.207 1.00 70.56 315 LYS A C 1
ATOM 2508 O O . LYS A 1 315 ? -38.583 25.374 -11.370 1.00 70.56 315 LYS A O 1
ATOM 2513 N N . PRO A 1 316 ? -37.670 23.682 -12.555 1.00 74.25 316 PRO A N 1
ATOM 2514 C CA . PRO A 1 316 ? -38.530 22.658 -11.975 1.00 74.25 316 PRO A CA 1
ATOM 2515 C C . PRO A 1 316 ? -38.234 22.448 -10.484 1.00 74.25 316 PRO A C 1
ATOM 2517 O O . PRO A 1 316 ? -37.129 22.708 -10.017 1.00 74.25 316 PRO A O 1
ATOM 2520 N N . VAL A 1 317 ? -39.222 21.928 -9.746 1.00 73.62 317 VAL A N 1
ATOM 2521 C CA . VAL A 1 317 ? -39.041 21.522 -8.343 1.00 73.62 317 VAL A CA 1
ATOM 2522 C C . VAL A 1 317 ? -38.013 20.401 -8.280 1.00 73.62 317 VAL A C 1
ATOM 2524 O O . VAL A 1 317 ? -38.254 19.307 -8.796 1.00 73.62 317 VAL A O 1
ATOM 2527 N N . LEU A 1 318 ? -36.903 20.644 -7.598 1.00 72.69 318 LEU A N 1
ATOM 2528 C CA . LEU A 1 318 ? -35.904 19.625 -7.335 1.00 72.69 318 LEU A CA 1
ATOM 2529 C C . LEU A 1 318 ? -36.227 18.928 -6.007 1.00 72.69 318 LEU A C 1
ATOM 2531 O O . LEU A 1 318 ? -36.348 19.562 -4.955 1.00 72.69 318 LEU A O 1
ATOM 2535 N N . MET A 1 319 ? -36.425 17.607 -6.050 1.00 74.31 319 MET A N 1
ATOM 2536 C CA . MET A 1 319 ? -36.720 16.839 -4.839 1.00 74.31 319 MET A CA 1
ATOM 2537 C C . MET A 1 319 ? -35.550 16.928 -3.850 1.00 74.31 319 MET A C 1
ATOM 2539 O O . MET A 1 319 ? -34.399 16.867 -4.286 1.00 74.31 319 MET A O 1
ATOM 2543 N N . PRO A 1 320 ? -35.809 17.032 -2.531 1.00 78.50 320 PRO A N 1
ATOM 2544 C CA . PRO A 1 320 ? -34.744 17.051 -1.541 1.00 78.50 320 PRO A CA 1
ATOM 2545 C C . PRO A 1 320 ? -33.836 15.835 -1.678 1.00 78.50 320 PRO A C 1
ATOM 2547 O O . PRO A 1 320 ? -34.327 14.708 -1.720 1.00 78.50 320 PRO A O 1
ATOM 2550 N N . TYR A 1 321 ? -32.528 16.056 -1.701 1.00 82.94 321 TYR A N 1
ATOM 2551 C CA . TYR A 1 321 ? -31.526 15.001 -1.825 1.00 82.94 321 TYR A CA 1
ATOM 2552 C C . TYR A 1 321 ? -30.371 15.257 -0.863 1.00 82.94 321 TYR A C 1
ATOM 2554 O O . TYR A 1 321 ? -30.189 16.371 -0.365 1.00 82.94 321 TYR A O 1
ATOM 2562 N N . VAL A 1 322 ? -29.585 14.223 -0.582 1.00 86.25 322 VAL A N 1
ATOM 2563 C CA . VAL A 1 322 ? -28.372 14.374 0.217 1.00 86.25 322 VAL A CA 1
ATOM 2564 C C . VAL A 1 322 ? -27.194 14.617 -0.716 1.00 86.25 322 VAL A C 1
ATOM 2566 O O . VAL A 1 322 ? -26.897 13.801 -1.581 1.00 86.25 322 VAL A O 1
ATOM 2569 N N . SER A 1 323 ? -26.502 15.737 -0.519 1.00 88.94 323 SER A N 1
ATOM 2570 C CA . SER A 1 323 ? -25.157 15.927 -1.052 1.00 88.94 323 SER A CA 1
ATOM 2571 C C . SER A 1 323 ? -24.182 15.298 -0.066 1.00 88.94 323 SER A C 1
ATOM 2573 O O . SER A 1 323 ? -23.942 15.853 1.014 1.00 88.94 323 SER A O 1
ATOM 2575 N N . TYR A 1 324 ? -23.660 14.127 -0.418 1.00 91.75 324 TYR A N 1
ATOM 2576 C CA . TYR A 1 324 ? -22.627 13.446 0.351 1.00 91.75 324 TYR A CA 1
ATOM 2577 C C . TYR A 1 324 ? -21.294 14.194 0.255 1.00 91.75 324 TYR A C 1
ATOM 2579 O O . TYR A 1 324 ? -21.090 15.047 -0.611 1.00 91.75 324 TYR A O 1
ATOM 2587 N N . ASN A 1 325 ? -20.427 13.967 1.238 1.00 92.44 325 ASN A N 1
ATOM 2588 C CA . ASN A 1 325 ? -19.072 14.500 1.204 1.00 92.44 325 ASN A CA 1
ATOM 2589 C C . ASN A 1 325 ? -18.142 13.550 0.420 1.00 92.44 325 ASN A C 1
ATOM 2591 O O . ASN A 1 325 ? -18.466 12.384 0.191 1.00 92.44 325 ASN A O 1
ATOM 2595 N N . LYS A 1 326 ? -16.930 14.025 0.107 1.00 89.94 326 LYS A N 1
ATOM 2596 C CA . LYS A 1 326 ? -15.923 13.235 -0.622 1.00 89.94 326 LYS A CA 1
ATOM 2597 C C . LYS A 1 326 ? -15.595 11.890 0.038 1.00 89.94 326 LYS A C 1
ATOM 2599 O O . LYS A 1 326 ? -15.284 10.938 -0.670 1.00 89.94 326 LYS A O 1
ATOM 2604 N N . LEU A 1 327 ? -15.645 11.807 1.371 1.00 91.56 327 LEU A N 1
ATOM 2605 C CA . LEU A 1 327 ? -15.356 10.578 2.114 1.00 91.56 327 LEU A CA 1
ATOM 2606 C C . LEU A 1 327 ? -16.384 9.486 1.793 1.00 91.56 327 LEU A C 1
ATOM 2608 O O . LEU A 1 327 ? -16.000 8.369 1.456 1.00 91.56 327 LEU A O 1
ATOM 2612 N N . VAL A 1 328 ? -17.676 9.817 1.878 1.00 93.25 328 VAL A N 1
ATOM 2613 C CA . VAL A 1 328 ? -18.760 8.871 1.582 1.00 93.25 328 VAL A CA 1
ATOM 2614 C C . VAL A 1 328 ? -18.758 8.498 0.103 1.00 93.25 328 VAL A C 1
ATOM 2616 O O . VAL A 1 328 ? -18.853 7.314 -0.207 1.00 93.25 328 VAL A O 1
ATOM 2619 N N . ASP A 1 329 ? -18.574 9.466 -0.798 1.00 92.06 329 ASP A N 1
ATOM 2620 C CA . ASP A 1 329 ? -18.514 9.196 -2.241 1.00 92.06 329 ASP A CA 1
ATOM 2621 C C . ASP A 1 329 ? -17.358 8.247 -2.598 1.00 92.06 329 ASP A C 1
ATOM 2623 O O . ASP A 1 329 ? -17.541 7.293 -3.360 1.00 92.06 329 ASP A O 1
ATOM 2627 N N . SER A 1 330 ? -16.181 8.458 -1.996 1.00 92.19 330 SER A N 1
ATOM 2628 C CA . SER A 1 330 ? -15.013 7.591 -2.196 1.00 92.19 330 SER A CA 1
ATOM 2629 C C . SER A 1 330 ? -15.267 6.184 -1.657 1.00 92.19 330 SER A C 1
ATOM 2631 O O . SER A 1 330 ? -15.036 5.210 -2.367 1.00 92.19 330 SER A O 1
ATOM 2633 N N . PHE A 1 331 ? -15.816 6.071 -0.441 1.00 95.06 331 PHE A N 1
ATOM 2634 C CA . PHE A 1 331 ? -16.165 4.780 0.154 1.00 95.06 331 PHE A CA 1
ATOM 2635 C C . PHE A 1 331 ? -17.167 4.000 -0.706 1.00 95.06 331 PHE A C 1
ATOM 2637 O O . PHE A 1 331 ? -16.975 2.814 -0.954 1.00 95.06 331 PHE A O 1
ATOM 2644 N N . VAL A 1 332 ? -18.233 4.655 -1.178 1.00 95.25 332 VAL A N 1
ATOM 2645 C CA . VAL A 1 332 ? -19.254 4.012 -2.018 1.00 95.25 332 VAL A CA 1
ATOM 2646 C C . VAL A 1 332 ? -18.656 3.554 -3.348 1.00 95.25 332 VAL A C 1
ATOM 2648 O O . VAL A 1 332 ? -18.949 2.445 -3.792 1.00 95.25 332 VAL A O 1
ATOM 2651 N N . THR A 1 333 ? -17.806 4.379 -3.962 1.00 93.38 333 THR A N 1
ATOM 2652 C CA . THR A 1 333 ? -17.119 4.043 -5.217 1.00 93.38 333 THR A CA 1
ATOM 2653 C C . THR A 1 333 ? -16.233 2.813 -5.045 1.00 93.38 333 THR A C 1
ATOM 2655 O O . THR A 1 333 ? -16.391 1.835 -5.775 1.00 93.38 333 THR A O 1
ATOM 2658 N N . GLU A 1 334 ? -15.361 2.810 -4.035 1.00 93.69 334 GLU A N 1
ATOM 2659 C CA . GLU A 1 334 ? -14.480 1.672 -3.762 1.00 93.69 334 GLU A CA 1
ATOM 2660 C C . GLU A 1 334 ? -15.256 0.422 -3.325 1.00 93.69 334 GLU A C 1
ATOM 2662 O O . GLU A 1 334 ? -14.849 -0.695 -3.633 1.00 93.69 334 GLU A O 1
ATOM 2667 N N . PHE A 1 335 ? -16.405 0.574 -2.660 1.00 96.19 335 PHE A N 1
ATOM 2668 C CA . PHE A 1 335 ? -17.265 -0.559 -2.323 1.00 96.19 335 PHE A CA 1
ATOM 2669 C C . PHE A 1 335 ? -17.846 -1.237 -3.570 1.00 96.19 335 PHE A C 1
ATOM 2671 O O . PHE A 1 335 ? -17.876 -2.468 -3.642 1.00 96.19 335 PHE A O 1
ATOM 2678 N N . TYR A 1 336 ? -18.283 -0.464 -4.570 1.00 95.12 336 TYR A N 1
ATOM 2679 C CA . TYR A 1 336 ? -18.718 -1.034 -5.848 1.00 95.12 336 TYR A CA 1
ATOM 2680 C C . TYR A 1 336 ? -17.561 -1.725 -6.577 1.00 95.12 336 TYR A C 1
ATOM 2682 O O . TYR A 1 336 ? -17.721 -2.871 -6.989 1.00 95.12 336 TYR A O 1
ATOM 2690 N N . GLN A 1 337 ? -16.384 -1.097 -6.643 1.00 92.38 337 GLN A N 1
ATOM 2691 C CA . GLN A 1 337 ? -15.184 -1.697 -7.248 1.00 92.38 337 GLN A CA 1
ATOM 2692 C C . GLN A 1 337 ? -14.764 -2.995 -6.538 1.00 92.38 337 GLN A C 1
ATOM 2694 O O . GLN A 1 337 ? -14.442 -3.997 -7.181 1.00 92.38 337 GLN A O 1
ATOM 2699 N N . PHE A 1 338 ? -14.832 -3.025 -5.204 1.00 92.62 338 PHE A N 1
ATOM 2700 C CA . PHE A 1 338 ? -14.609 -4.238 -4.420 1.00 92.62 338 PHE A CA 1
ATOM 2701 C C . PHE A 1 338 ? -15.632 -5.323 -4.774 1.00 92.62 338 PHE A C 1
ATOM 2703 O O . PHE A 1 338 ? -15.260 -6.469 -5.006 1.00 92.62 338 PHE A O 1
ATOM 2710 N N . SER A 1 339 ? -16.916 -4.967 -4.867 1.00 94.19 339 SER A N 1
ATOM 2711 C CA . SER A 1 339 ? -17.976 -5.905 -5.248 1.00 94.19 339 SER A CA 1
ATOM 2712 C C . SER A 1 339 ? -17.793 -6.472 -6.659 1.00 94.19 339 SER A C 1
ATOM 2714 O O . SER 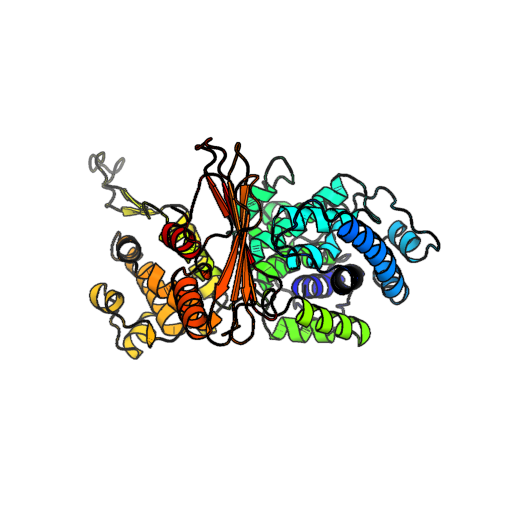A 1 339 ? -18.155 -7.623 -6.887 1.00 94.19 339 SER A O 1
ATOM 2716 N N . GLU A 1 340 ? -17.304 -5.672 -7.606 1.00 91.38 340 GLU A N 1
ATOM 2717 C CA . GLU A 1 340 ? -17.064 -6.093 -8.991 1.00 91.38 340 GLU A CA 1
ATOM 2718 C C . GLU A 1 340 ? -15.844 -7.010 -9.101 1.00 91.38 340 GLU A C 1
ATOM 2720 O O . GLU A 1 340 ? -15.891 -8.016 -9.806 1.00 91.38 340 GLU A O 1
ATOM 2725 N N . SER A 1 341 ? -14.781 -6.707 -8.350 1.00 86.44 341 SER A N 1
ATOM 2726 C CA . SER A 1 341 ? -13.563 -7.526 -8.292 1.00 86.44 341 SER A CA 1
ATOM 2727 C C . SER A 1 341 ? -13.707 -8.809 -7.465 1.00 86.44 341 SER A C 1
ATOM 2729 O O . SER A 1 341 ? -12.850 -9.683 -7.571 1.00 86.44 341 SER A O 1
ATOM 2731 N N . HIS A 1 342 ? -14.784 -8.949 -6.682 1.00 89.19 342 HIS A N 1
ATOM 2732 C CA . HIS A 1 342 ? -15.051 -10.118 -5.835 1.00 89.19 342 HIS A CA 1
ATOM 2733 C C . HIS A 1 342 ? -16.445 -10.726 -6.099 1.00 89.19 342 HIS A C 1
ATOM 2735 O O . HIS A 1 342 ? -17.327 -10.719 -5.221 1.00 89.19 342 HIS A O 1
ATOM 2741 N N . PRO A 1 343 ? -16.690 -11.267 -7.312 1.00 91.06 343 PRO A N 1
ATOM 2742 C CA . PRO A 1 343 ? -17.985 -11.828 -7.692 1.00 91.06 343 PRO A CA 1
ATOM 2743 C C . PRO A 1 343 ? -18.389 -13.047 -6.848 1.00 91.06 343 PRO A C 1
ATOM 2745 O O . PRO A 1 343 ? -19.577 -13.388 -6.798 1.00 91.06 343 PRO A O 1
ATOM 2748 N N . GLU A 1 344 ? -17.450 -13.688 -6.139 1.00 93.00 344 GLU A N 1
ATOM 2749 C CA . GLU A 1 344 ? -17.733 -14.809 -5.243 1.00 93.00 344 GLU A CA 1
ATOM 2750 C C . GLU A 1 344 ? -18.721 -14.445 -4.123 1.00 93.00 344 GLU A C 1
ATOM 2752 O O . GLU A 1 344 ? -19.474 -15.309 -3.670 1.00 93.00 344 GLU A O 1
ATOM 2757 N N . TYR A 1 345 ? -18.800 -13.165 -3.736 1.00 94.81 345 TYR A N 1
ATOM 2758 C CA . TYR A 1 345 ? -19.735 -12.692 -2.712 1.00 94.81 345 TYR A CA 1
ATOM 2759 C C . TYR A 1 345 ? -21.174 -12.528 -3.198 1.00 94.81 345 TYR A C 1
ATOM 2761 O O . TYR A 1 345 ? -22.085 -12.478 -2.370 1.00 94.81 345 TYR A O 1
ATOM 2769 N N . ARG A 1 346 ? -21.409 -12.479 -4.517 1.00 95.62 346 ARG A N 1
ATOM 2770 C CA . ARG A 1 346 ? -22.751 -12.413 -5.130 1.00 95.62 346 ARG A CA 1
ATOM 2771 C C . ARG A 1 346 ? -23.632 -11.283 -4.574 1.00 95.62 346 ARG A C 1
ATOM 2773 O O . ARG A 1 346 ? -24.837 -11.458 -4.386 1.00 95.62 346 ARG A O 1
ATOM 2780 N N . LEU A 1 347 ? -23.046 -10.106 -4.337 1.00 96.19 347 LEU A N 1
ATOM 2781 C CA . LEU A 1 347 ? -23.730 -8.966 -3.708 1.00 96.19 347 LEU A CA 1
ATOM 2782 C C . LEU A 1 347 ? -24.873 -8.375 -4.548 1.00 96.19 347 LEU A C 1
ATOM 2784 O O . LEU A 1 347 ? -25.693 -7.632 -4.017 1.00 96.19 347 LEU A O 1
ATOM 2788 N N . SER A 1 348 ? -25.008 -8.753 -5.822 1.00 93.69 348 SER A N 1
ATOM 2789 C CA . SER A 1 348 ? -26.214 -8.480 -6.616 1.00 93.69 348 SER A CA 1
ATOM 2790 C C . SER A 1 348 ? -27.486 -9.081 -5.996 1.00 93.69 348 SER A C 1
ATOM 2792 O O . SER A 1 348 ? -28.566 -8.521 -6.166 1.00 93.69 348 SER A O 1
ATOM 2794 N N . ASN A 1 349 ? -27.353 -10.157 -5.212 1.00 95.19 349 ASN A N 1
ATOM 2795 C CA . ASN A 1 349 ? -28.437 -10.830 -4.492 1.00 95.19 349 ASN A CA 1
ATOM 2796 C C . ASN A 1 349 ? -28.480 -10.464 -2.997 1.00 95.19 349 ASN A C 1
ATOM 2798 O O . ASN A 1 349 ? -28.927 -11.268 -2.177 1.00 95.19 349 ASN A O 1
ATOM 2802 N N . TYR A 1 350 ? -28.018 -9.263 -2.624 1.00 96.38 350 TYR A N 1
ATOM 2803 C CA . TYR A 1 350 ? -27.936 -8.821 -1.226 1.00 96.38 350 TYR A CA 1
ATOM 2804 C C . TYR A 1 350 ? -29.236 -9.047 -0.439 1.00 96.38 350 TYR A C 1
ATOM 2806 O O . TYR A 1 350 ? -29.167 -9.481 0.705 1.00 96.38 350 TYR A O 1
ATOM 2814 N N . ASN A 1 351 ? -30.419 -8.835 -1.035 1.00 95.38 351 ASN A N 1
ATOM 2815 C CA . ASN A 1 351 ? -31.687 -9.044 -0.328 1.00 95.38 351 ASN A CA 1
ATOM 2816 C C . ASN A 1 351 ? -31.868 -10.505 0.120 1.00 95.38 351 ASN A C 1
ATOM 2818 O O . ASN A 1 351 ? -32.178 -10.756 1.278 1.00 95.38 351 ASN A O 1
ATOM 2822 N N . SER A 1 352 ? -31.602 -11.473 -0.761 1.00 97.38 352 SER A N 1
ATOM 2823 C CA . SER A 1 352 ? -31.687 -12.897 -0.417 1.00 97.38 352 SER A CA 1
ATOM 2824 C C . SER A 1 352 ? -30.625 -13.309 0.603 1.00 97.38 352 SER A C 1
ATOM 2826 O O . SER A 1 352 ? -30.902 -14.128 1.473 1.00 97.38 352 SER A O 1
ATOM 2828 N N . ILE A 1 353 ? -29.421 -12.730 0.530 1.00 97.81 353 ILE A N 1
ATOM 2829 C CA . ILE A 1 353 ? -28.365 -12.960 1.530 1.00 97.81 353 ILE A CA 1
ATOM 2830 C C . ILE A 1 353 ? -28.842 -12.489 2.910 1.00 97.81 353 ILE A C 1
ATOM 2832 O O . ILE A 1 353 ? -28.720 -13.233 3.883 1.00 97.81 353 ILE A O 1
ATOM 2836 N N . LEU A 1 354 ? -29.421 -11.287 2.994 1.00 97.69 354 LEU A N 1
ATOM 2837 C CA . LEU A 1 354 ? -29.968 -10.749 4.240 1.00 97.69 354 LEU A CA 1
ATOM 2838 C C . LEU A 1 354 ? -31.116 -11.621 4.770 1.00 97.69 354 LEU A C 1
ATOM 2840 O O . LEU A 1 354 ? -31.091 -12.007 5.938 1.00 97.69 354 LEU A O 1
ATOM 2844 N N . GLU A 1 355 ? -32.077 -11.994 3.920 1.00 96.88 355 GLU A N 1
ATOM 2845 C CA . GLU A 1 355 ? -33.229 -12.821 4.306 1.00 96.88 355 GLU A CA 1
ATOM 2846 C C . GLU A 1 355 ? -32.807 -14.198 4.838 1.00 96.88 355 GLU A C 1
ATOM 2848 O O . GLU A 1 355 ? -33.306 -14.631 5.879 1.00 96.88 355 GLU A O 1
ATOM 2853 N N . ASN A 1 356 ? -31.839 -14.850 4.187 1.00 96.69 356 ASN A N 1
ATOM 2854 C CA . ASN A 1 356 ? -31.287 -16.135 4.629 1.00 96.69 356 ASN A CA 1
ATOM 2855 C C . ASN A 1 356 ? -30.580 -16.043 5.990 1.00 96.69 356 ASN A C 1
ATOM 2857 O O . ASN A 1 356 ? -30.520 -17.031 6.718 1.00 96.69 356 ASN A O 1
ATOM 2861 N N . ASN A 1 357 ? -30.089 -14.856 6.350 1.00 96.50 357 ASN A N 1
ATOM 2862 C CA . ASN A 1 357 ? -29.494 -14.556 7.652 1.00 96.50 357 ASN A CA 1
ATOM 2863 C C . ASN A 1 357 ? -30.510 -13.955 8.647 1.00 96.50 357 ASN A C 1
ATOM 2865 O O . ASN A 1 357 ? -30.129 -13.427 9.692 1.00 96.50 357 ASN A O 1
ATOM 2869 N N . GLY A 1 358 ? -31.812 -14.020 8.343 1.00 95.88 358 GLY A N 1
ATOM 2870 C CA . GLY A 1 358 ? -32.883 -13.544 9.223 1.00 95.88 358 GLY A CA 1
ATOM 2871 C C . GLY A 1 358 ? -33.020 -12.019 9.296 1.00 95.88 358 GLY A C 1
ATOM 2872 O O . GLY A 1 358 ? -33.687 -11.507 10.197 1.00 95.88 358 GLY A O 1
ATOM 2873 N N . ILE A 1 359 ? -32.416 -11.281 8.363 1.00 97.38 359 ILE A N 1
ATOM 2874 C CA . ILE A 1 359 ? -32.434 -9.818 8.308 1.00 97.38 359 ILE A CA 1
ATOM 2875 C C . ILE A 1 359 ? -33.335 -9.380 7.154 1.00 97.38 359 ILE A C 1
ATOM 2877 O O . ILE A 1 359 ? -33.096 -9.696 5.995 1.00 97.38 359 ILE A O 1
ATOM 2881 N N . LYS A 1 360 ? -34.374 -8.599 7.447 1.00 96.25 360 LYS A N 1
ATOM 2882 C CA . LYS A 1 360 ? -35.210 -8.000 6.398 1.00 96.25 360 LYS A CA 1
ATOM 2883 C C . LYS A 1 360 ? -34.520 -6.760 5.832 1.00 96.25 360 LYS A C 1
ATOM 2885 O O . LYS A 1 360 ? -33.969 -5.969 6.597 1.00 96.25 360 LYS A O 1
ATOM 2890 N N . TRP A 1 361 ? -34.617 -6.520 4.524 1.00 94.06 361 TRP A N 1
ATOM 2891 C CA . TRP A 1 361 ? -34.106 -5.285 3.918 1.00 94.06 361 TRP A CA 1
ATOM 2892 C C . TRP A 1 361 ? -35.012 -4.085 4.239 1.00 94.06 361 TRP A C 1
ATOM 2894 O O . TRP A 1 361 ? -35.875 -3.674 3.467 1.00 94.06 361 TRP A O 1
ATOM 2904 N N . ASN A 1 362 ? -34.854 -3.555 5.450 1.00 91.38 362 ASN A N 1
ATOM 2905 C CA . ASN A 1 362 ? -35.441 -2.306 5.916 1.00 91.38 362 ASN A CA 1
ATOM 2906 C C . ASN A 1 362 ? -34.567 -1.689 7.016 1.00 91.38 362 ASN A C 1
ATOM 2908 O O . ASN A 1 362 ? -33.777 -2.381 7.663 1.00 91.38 362 ASN A O 1
ATOM 2912 N N . ASN A 1 363 ? -34.759 -0.392 7.267 1.00 86.88 363 ASN A N 1
ATOM 2913 C CA . ASN A 1 363 ? -33.940 0.371 8.212 1.00 86.88 363 ASN A CA 1
ATOM 2914 C C . ASN A 1 363 ? -33.880 -0.260 9.611 1.00 86.88 363 ASN A C 1
ATOM 2916 O O . ASN A 1 363 ? -32.804 -0.355 10.191 1.00 86.88 363 ASN A O 1
ATOM 2920 N N . VAL A 1 364 ? -35.008 -0.726 10.154 1.00 92.25 364 VAL A N 1
ATOM 2921 C CA . VAL A 1 364 ? -35.073 -1.237 11.533 1.00 92.25 364 VAL A CA 1
ATOM 2922 C C . VAL A 1 364 ? -34.315 -2.557 11.673 1.00 92.25 364 VAL A C 1
ATOM 2924 O O . VAL A 1 364 ? -33.500 -2.714 12.581 1.00 92.25 364 VAL A O 1
ATOM 2927 N N . SER A 1 365 ? -34.564 -3.509 10.774 1.00 95.06 365 SER A N 1
ATOM 2928 C CA . SER A 1 365 ? -33.958 -4.839 10.852 1.00 95.06 365 SER A CA 1
ATOM 2929 C C . SER A 1 365 ? -32.452 -4.796 10.608 1.00 95.06 365 SER A C 1
ATOM 2931 O O . SER A 1 365 ? -31.717 -5.514 11.278 1.00 95.06 365 SER A O 1
ATOM 2933 N N . MET A 1 366 ? -31.987 -3.953 9.684 1.00 95.75 366 MET A N 1
ATOM 2934 C CA . MET A 1 366 ? -30.559 -3.821 9.387 1.00 95.75 366 MET A CA 1
ATOM 2935 C C . MET A 1 366 ? -29.788 -3.147 10.529 1.00 95.75 366 MET A C 1
ATOM 2937 O O . MET A 1 366 ? -28.697 -3.598 10.870 1.00 95.75 366 MET A O 1
ATOM 2941 N N . ARG A 1 367 ? -30.356 -2.106 11.159 1.00 94.75 367 ARG A N 1
ATOM 2942 C CA . ARG A 1 367 ? -29.741 -1.422 12.316 1.00 94.75 367 ARG A CA 1
ATOM 2943 C C . ARG A 1 367 ? -29.587 -2.351 13.522 1.00 94.75 367 ARG A C 1
ATOM 2945 O O . ARG A 1 367 ? -28.566 -2.327 14.203 1.00 94.75 367 ARG A O 1
ATOM 2952 N N . ASN A 1 368 ? -30.586 -3.202 13.754 1.00 94.69 368 ASN A N 1
ATOM 2953 C CA . ASN A 1 368 ? -30.629 -4.114 14.899 1.00 94.69 368 ASN A CA 1
ATOM 2954 C C . ASN A 1 368 ? -29.923 -5.458 14.656 1.00 94.69 368 ASN A C 1
ATOM 2956 O O . ASN A 1 368 ? -29.949 -6.323 15.532 1.00 94.69 368 ASN A O 1
ATOM 2960 N N . ALA A 1 369 ? -29.295 -5.655 13.494 1.00 94.75 369 ALA A N 1
ATOM 2961 C CA . ALA A 1 369 ? -28.587 -6.891 13.191 1.00 94.75 369 ALA A CA 1
ATOM 2962 C C . ALA A 1 369 ? -27.451 -7.150 14.202 1.00 94.75 369 ALA A C 1
ATOM 2964 O O . ALA A 1 369 ? -26.634 -6.269 14.512 1.00 94.75 369 ALA A O 1
ATOM 2965 N N . ASN A 1 370 ? -27.379 -8.384 14.710 1.00 94.94 370 ASN A N 1
ATOM 2966 C CA . ASN A 1 370 ? -26.288 -8.821 15.574 1.00 94.94 370 ASN A CA 1
ATOM 2967 C C . ASN A 1 370 ? -25.048 -9.144 14.729 1.00 94.94 370 ASN A C 1
ATOM 2969 O O . ASN A 1 370 ? -24.825 -10.285 14.345 1.00 94.94 370 ASN A O 1
ATOM 2973 N N . VAL A 1 371 ? -24.240 -8.127 14.440 1.00 94.38 371 VAL A N 1
ATOM 2974 C CA . VAL A 1 371 ? -23.083 -8.230 13.531 1.00 94.38 371 VAL A CA 1
ATOM 2975 C C . VAL A 1 371 ? -22.032 -9.252 13.970 1.00 94.38 371 VAL A C 1
ATOM 2977 O O . VAL A 1 371 ? -21.326 -9.790 13.126 1.00 94.38 371 VAL A O 1
ATOM 2980 N N . ASN A 1 372 ? -21.938 -9.542 15.271 1.00 92.19 372 ASN A N 1
ATOM 2981 C CA . ASN A 1 372 ? -20.884 -10.390 15.832 1.00 92.19 372 ASN A CA 1
ATOM 2982 C C . ASN A 1 372 ? -21.017 -11.856 15.396 1.00 92.19 372 ASN A C 1
ATOM 2984 O O . ASN A 1 372 ? -20.039 -12.596 15.444 1.00 92.19 372 ASN A O 1
ATOM 2988 N N . VAL A 1 373 ? -22.219 -12.275 14.983 1.00 94.12 373 VAL A N 1
ATOM 2989 C CA . VAL A 1 373 ? -22.494 -13.640 14.505 1.00 94.12 373 VAL A CA 1
ATOM 2990 C C . VAL A 1 373 ? -22.568 -13.739 12.983 1.00 94.12 373 VAL A C 1
ATOM 2992 O O . VAL A 1 373 ? -22.744 -14.835 12.462 1.00 94.12 373 VAL A O 1
ATOM 2995 N N . LEU A 1 374 ? -22.457 -12.614 12.272 1.00 95.69 374 LEU A N 1
ATOM 2996 C CA . LEU A 1 374 ? -22.533 -12.583 10.815 1.00 95.69 374 LEU A CA 1
ATOM 2997 C C . LEU A 1 374 ? -21.158 -12.848 10.198 1.00 95.69 374 LEU A C 1
ATOM 2999 O O . LEU A 1 374 ? -20.123 -12.426 10.737 1.00 95.69 374 LEU A O 1
ATOM 3003 N N . ASP A 1 375 ? -21.184 -13.542 9.064 1.00 95.31 375 ASP A N 1
ATOM 3004 C CA . ASP A 1 375 ? -20.036 -13.748 8.189 1.00 95.31 375 ASP A CA 1
ATOM 3005 C C . ASP A 1 375 ? -19.776 -12.521 7.300 1.00 95.31 375 ASP A C 1
ATOM 3007 O O . ASP A 1 375 ? -20.557 -11.563 7.247 1.00 95.31 375 ASP A O 1
ATOM 3011 N N . GLU A 1 376 ? -18.652 -12.536 6.590 1.00 95.69 376 GLU A N 1
ATOM 3012 C CA . GLU A 1 376 ? -18.260 -11.457 5.693 1.00 95.69 376 GLU A CA 1
ATOM 3013 C C . GLU A 1 376 ? -19.286 -11.202 4.580 1.00 95.69 376 GLU A C 1
ATOM 3015 O O . GLU A 1 376 ? -19.528 -10.046 4.229 1.00 95.69 376 GLU A O 1
ATOM 3020 N N . GLN A 1 377 ? -19.936 -12.247 4.052 1.00 97.56 377 GLN A N 1
ATOM 3021 C CA . GLN A 1 377 ? -20.892 -12.117 2.956 1.00 97.56 377 GLN A CA 1
ATOM 3022 C C . GLN A 1 377 ? -22.128 -11.338 3.411 1.00 97.56 377 GLN A C 1
ATOM 3024 O O . GLN A 1 377 ? -22.576 -10.420 2.718 1.00 97.56 377 GLN A O 1
ATOM 3029 N N . CYS A 1 378 ? -22.665 -11.657 4.588 1.00 97.81 378 CYS A N 1
ATOM 3030 C CA . CYS A 1 378 ? -23.816 -10.961 5.139 1.00 97.81 378 CYS A CA 1
ATOM 3031 C C . CYS A 1 378 ? -23.472 -9.521 5.544 1.00 97.81 378 CYS A C 1
ATOM 3033 O O . CYS A 1 378 ? -24.293 -8.620 5.352 1.00 97.81 378 CYS A O 1
ATOM 3035 N N . ILE A 1 379 ? -22.267 -9.270 6.065 1.00 98.12 379 ILE A N 1
ATOM 3036 C CA . ILE A 1 379 ? -21.815 -7.910 6.394 1.00 98.12 379 ILE A CA 1
ATOM 3037 C C . ILE A 1 379 ? -21.677 -7.047 5.131 1.00 98.12 379 ILE A C 1
ATOM 3039 O O . ILE A 1 379 ? -22.167 -5.916 5.097 1.00 98.12 379 ILE A O 1
ATOM 3043 N N . LEU A 1 380 ? -21.089 -7.584 4.062 1.00 98.19 380 LEU A N 1
ATOM 3044 C CA . LEU A 1 380 ? -21.031 -6.906 2.766 1.00 98.19 380 LEU A CA 1
ATOM 3045 C C . LEU A 1 380 ? -22.438 -6.677 2.189 1.00 98.19 380 LEU A C 1
ATOM 3047 O O . LEU A 1 380 ? -22.721 -5.601 1.663 1.00 98.19 380 LEU A O 1
ATOM 3051 N N . ALA A 1 381 ? -23.357 -7.634 2.340 1.00 98.06 381 ALA A N 1
ATOM 3052 C CA . ALA A 1 381 ? -24.748 -7.471 1.921 1.00 98.06 381 ALA A CA 1
ATOM 3053 C C . ALA A 1 381 ? -25.492 -6.378 2.711 1.00 98.06 381 ALA A C 1
ATOM 3055 O O . ALA A 1 381 ? -26.330 -5.687 2.131 1.00 98.06 381 ALA A O 1
ATOM 3056 N N . LEU A 1 382 ? -25.174 -6.164 3.996 1.00 98.06 382 LEU A N 1
ATOM 3057 C CA . LEU A 1 382 ? -25.705 -5.042 4.783 1.00 98.06 382 LEU A CA 1
ATOM 3058 C C . LEU A 1 382 ? -25.243 -3.694 4.219 1.00 98.06 382 LEU A C 1
ATOM 3060 O O . LEU A 1 382 ? -26.071 -2.804 4.013 1.00 98.06 382 LEU A O 1
ATOM 3064 N N . ILE A 1 383 ? -23.948 -3.562 3.909 1.00 97.62 383 ILE A N 1
ATOM 3065 C CA . ILE A 1 383 ? -23.388 -2.345 3.302 1.00 97.62 383 ILE A CA 1
ATOM 3066 C C . ILE A 1 383 ? -24.013 -2.108 1.920 1.00 97.62 383 ILE A C 1
ATOM 3068 O O . ILE A 1 383 ? -24.524 -1.017 1.660 1.00 97.62 383 ILE A O 1
ATOM 3072 N N . MET A 1 384 ? -24.061 -3.137 1.065 1.00 97.31 384 MET A N 1
ATOM 3073 C CA . MET A 1 384 ? -24.709 -3.059 -0.248 1.00 97.31 384 MET A CA 1
ATOM 3074 C C . MET A 1 384 ? -26.180 -2.655 -0.104 1.00 97.31 384 MET A C 1
ATOM 3076 O O . MET A 1 384 ? -26.633 -1.722 -0.759 1.00 97.31 384 MET A O 1
ATOM 3080 N N . GLY A 1 385 ? -26.923 -3.290 0.803 1.00 95.50 385 GLY A N 1
ATOM 3081 C CA . GLY A 1 385 ? -28.319 -2.964 1.078 1.00 95.50 385 GLY A CA 1
ATOM 3082 C C . GLY A 1 385 ? -28.521 -1.511 1.513 1.00 95.50 385 GLY A C 1
ATOM 3083 O O . GLY A 1 385 ? -29.492 -0.888 1.082 1.00 95.50 385 GLY A O 1
ATOM 3084 N N . ALA A 1 386 ? -27.607 -0.950 2.310 1.00 94.81 386 ALA A N 1
ATOM 3085 C CA . ALA A 1 386 ? -27.659 0.447 2.743 1.00 94.81 386 ALA A CA 1
ATOM 3086 C C . ALA A 1 386 ? -27.384 1.415 1.582 1.00 94.81 386 ALA A C 1
ATOM 3088 O O . ALA A 1 386 ? -28.138 2.366 1.383 1.00 94.81 386 ALA A O 1
ATOM 3089 N N . ILE A 1 387 ? -26.364 1.136 0.762 1.00 94.44 387 ILE A N 1
ATOM 3090 C CA . ILE A 1 387 ? -26.043 1.929 -0.436 1.00 94.44 387 ILE A CA 1
ATOM 3091 C C . ILE A 1 387 ? -27.202 1.880 -1.442 1.00 94.44 387 ILE A C 1
ATOM 3093 O O . ILE A 1 387 ? -27.565 2.889 -2.044 1.00 94.44 387 ILE A O 1
ATOM 3097 N N . ARG A 1 388 ? -27.821 0.709 -1.624 1.00 92.25 388 ARG A N 1
ATOM 3098 C CA . ARG A 1 388 ? -28.962 0.532 -2.532 1.00 92.25 388 ARG A CA 1
ATOM 3099 C C . ARG A 1 388 ? -30.228 1.208 -2.017 1.00 92.25 388 ARG A C 1
ATOM 3101 O O . ARG A 1 388 ? -30.998 1.692 -2.843 1.00 92.25 388 ARG A O 1
ATOM 3108 N N . ALA A 1 389 ? -30.432 1.277 -0.701 1.00 87.81 389 ALA A N 1
ATOM 3109 C CA . ALA A 1 389 ? -31.579 1.960 -0.102 1.00 87.81 389 ALA A CA 1
ATOM 3110 C C . ALA A 1 389 ? -31.607 3.462 -0.432 1.00 87.81 389 ALA A C 1
ATOM 3112 O O . ALA A 1 389 ? -32.692 4.008 -0.623 1.00 87.81 389 ALA A O 1
ATOM 3113 N N . GLU A 1 390 ? -30.445 4.107 -0.600 1.00 84.62 390 GLU A N 1
ATOM 3114 C CA . GLU A 1 390 ? -30.355 5.520 -1.004 1.00 84.62 390 GLU A CA 1
ATOM 3115 C C . GLU A 1 390 ? -31.087 5.805 -2.324 1.00 84.62 390 GLU A C 1
ATOM 3117 O O . GLU A 1 390 ? -31.717 6.847 -2.471 1.00 84.62 390 GLU A O 1
ATOM 3122 N N . ARG A 1 391 ? -31.083 4.854 -3.272 1.00 72.75 391 ARG A N 1
ATOM 3123 C CA . ARG A 1 391 ? -31.766 5.013 -4.571 1.00 72.75 391 ARG A CA 1
ATOM 3124 C C . ARG A 1 391 ? -33.293 5.066 -4.457 1.00 72.75 391 ARG A C 1
ATOM 3126 O O . ARG A 1 391 ? -33.950 5.483 -5.405 1.00 72.75 391 ARG A O 1
ATOM 3133 N N . PHE A 1 392 ? -33.852 4.604 -3.339 1.00 62.62 392 PHE A N 1
ATOM 3134 C CA . PHE A 1 392 ? -35.297 4.493 -3.120 1.00 62.62 392 PHE A CA 1
ATOM 3135 C C . PHE A 1 392 ? -35.800 5.403 -1.998 1.00 62.62 392 PHE A C 1
ATOM 3137 O O . PHE A 1 392 ? -36.993 5.694 -1.926 1.00 62.62 392 PHE A O 1
ATOM 3144 N N . CYS A 1 393 ? -34.912 5.833 -1.105 1.00 62.34 393 CYS A N 1
ATOM 3145 C CA . CYS A 1 393 ? -35.216 6.677 0.039 1.00 62.34 393 CYS A CA 1
ATOM 3146 C C . CYS A 1 393 ? -34.088 7.694 0.212 1.00 62.34 393 CYS A C 1
ATOM 3148 O O . CYS A 1 393 ? -33.018 7.342 0.711 1.00 62.34 393 CYS A O 1
ATOM 3150 N N . ASN A 1 394 ? -34.351 8.947 -0.171 1.00 67.94 394 ASN A N 1
ATOM 3151 C CA . ASN A 1 394 ? -33.393 10.045 -0.058 1.00 67.94 394 ASN A CA 1
ATOM 3152 C C . ASN A 1 394 ? -32.873 10.108 1.394 1.00 67.94 394 ASN A C 1
ATOM 3154 O O . ASN A 1 394 ? -33.655 10.288 2.329 1.00 67.94 394 ASN A O 1
ATOM 3158 N N . GLY A 1 395 ? -31.574 9.890 1.597 1.00 79.25 395 GLY A N 1
ATOM 3159 C CA . GLY A 1 395 ? -30.905 9.950 2.898 1.00 79.25 395 GLY A CA 1
ATOM 3160 C C . GLY A 1 395 ? -30.907 8.683 3.759 1.00 79.25 395 GLY A C 1
ATOM 3161 O O . GLY A 1 395 ? -30.470 8.758 4.908 1.00 79.25 395 GLY A O 1
ATOM 3162 N N . ALA A 1 396 ? -31.347 7.522 3.265 1.00 85.62 396 ALA A N 1
ATOM 3163 C CA . ALA A 1 396 ? -31.236 6.273 4.030 1.00 85.62 396 ALA A CA 1
ATOM 3164 C C . ALA A 1 396 ? -29.776 5.945 4.392 1.00 85.62 396 ALA A C 1
ATOM 3166 O O . ALA A 1 396 ? -29.492 5.570 5.533 1.00 85.62 396 ALA A O 1
ATOM 3167 N N . LEU A 1 397 ? -28.847 6.134 3.449 1.00 92.19 397 LEU A N 1
ATOM 3168 C CA . LEU A 1 397 ? -27.425 5.870 3.668 1.00 92.19 397 LEU A CA 1
ATOM 3169 C C . LEU A 1 397 ? -26.833 6.846 4.696 1.00 92.19 397 LEU A C 1
ATOM 3171 O O . LEU A 1 397 ? -26.106 6.420 5.594 1.00 92.19 397 LEU A O 1
ATOM 3175 N N . LEU A 1 398 ? -27.209 8.128 4.628 1.00 91.94 398 LEU A N 1
ATOM 3176 C CA . LEU A 1 398 ? -26.807 9.152 5.596 1.00 91.94 398 LEU A CA 1
ATOM 3177 C C . LEU A 1 398 ? -27.144 8.743 7.035 1.00 91.94 398 LEU A C 1
ATOM 3179 O O . LEU A 1 398 ? -26.321 8.917 7.933 1.00 91.94 398 LEU A O 1
ATOM 3183 N N . GLU A 1 399 ? -28.332 8.185 7.258 1.00 91.44 399 GLU A N 1
ATOM 3184 C CA . GLU A 1 399 ? -28.748 7.749 8.591 1.00 91.44 399 GLU A CA 1
ATOM 3185 C C . GLU A 1 399 ? -27.979 6.503 9.060 1.00 91.44 399 GLU A C 1
ATOM 3187 O O . GLU A 1 399 ? -27.594 6.440 10.222 1.00 91.44 399 GLU A O 1
ATOM 3192 N N . PHE A 1 400 ? -27.653 5.548 8.178 1.00 95.06 400 PHE A N 1
ATOM 3193 C CA . PHE A 1 400 ? -26.787 4.415 8.550 1.00 95.06 400 PHE A CA 1
ATOM 3194 C C . PHE A 1 400 ? -25.367 4.846 8.951 1.00 95.06 400 PHE A C 1
ATOM 3196 O O . PHE A 1 400 ? -24.762 4.213 9.822 1.00 95.06 400 PHE A O 1
ATOM 3203 N N . PHE A 1 401 ? -24.833 5.908 8.343 1.00 94.62 401 PHE A N 1
ATOM 3204 C CA . PHE A 1 401 ? -23.566 6.503 8.770 1.00 94.62 401 PHE A CA 1
ATOM 3205 C C . PHE A 1 401 ? -23.690 7.195 10.131 1.00 94.62 401 PHE A C 1
ATOM 3207 O O . PHE A 1 401 ? -22.888 6.924 11.023 1.00 94.62 401 PHE A O 1
ATOM 3214 N N . LYS A 1 402 ? -24.709 8.047 10.318 1.00 92.88 402 LYS A N 1
ATOM 3215 C CA . LYS A 1 402 ? -24.941 8.760 11.588 1.00 92.88 402 LYS A CA 1
ATOM 3216 C C . LYS A 1 402 ? -25.179 7.819 12.767 1.00 92.88 402 LYS A C 1
ATOM 3218 O O . LYS A 1 402 ? -24.657 8.068 13.847 1.00 92.88 402 LYS A O 1
ATOM 3223 N N . ASP A 1 403 ? -25.912 6.731 12.544 1.00 93.00 403 ASP A N 1
ATOM 3224 C CA . ASP A 1 403 ? -26.202 5.721 13.566 1.00 93.00 403 ASP A CA 1
ATOM 3225 C C . ASP A 1 403 ? -25.004 4.793 13.845 1.00 93.00 403 ASP A C 1
ATOM 3227 O O . ASP A 1 403 ? -25.104 3.869 14.651 1.00 93.00 403 ASP A O 1
ATOM 3231 N N . GLY A 1 404 ? -23.872 4.978 13.153 1.00 94.25 404 GLY A N 1
ATOM 3232 C CA . GLY A 1 404 ? -22.670 4.161 13.324 1.00 94.25 404 GLY A CA 1
ATOM 3233 C C . GLY A 1 404 ? -22.794 2.732 12.786 1.00 94.25 404 GLY A C 1
ATOM 3234 O O . GLY A 1 404 ? -21.929 1.900 13.059 1.00 94.25 404 GLY A O 1
ATOM 3235 N N . CYS A 1 405 ? -23.834 2.424 12.003 1.00 96.38 405 CYS A N 1
ATOM 3236 C CA . CYS A 1 405 ? -24.046 1.086 11.446 1.00 96.38 405 CYS A CA 1
ATOM 3237 C C . CYS A 1 405 ? -22.937 0.710 10.462 1.00 96.38 405 CYS A C 1
ATOM 3239 O O . CYS A 1 405 ? -22.346 -0.358 10.598 1.00 96.38 405 CYS A O 1
ATOM 3241 N N . VAL A 1 406 ? -22.599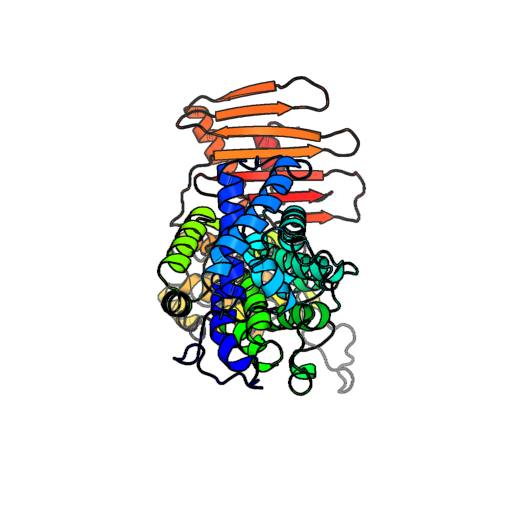 1.609 9.529 1.00 96.69 406 VAL A N 1
ATOM 3242 C CA . VAL A 1 406 ? -21.508 1.375 8.565 1.00 96.69 406 VAL A CA 1
ATOM 3243 C C . VAL A 1 406 ? -20.185 1.158 9.296 1.00 96.69 406 VAL A C 1
ATOM 3245 O O . VAL A 1 406 ? -19.476 0.196 9.015 1.00 96.69 406 VAL A O 1
ATOM 3248 N N . LEU A 1 407 ? -19.886 1.989 10.300 1.00 95.50 407 LEU A N 1
ATOM 3249 C CA . LEU A 1 407 ? -18.683 1.847 11.120 1.00 95.50 407 LEU A CA 1
ATOM 3250 C C . LEU A 1 407 ? -18.631 0.481 11.823 1.00 95.50 407 LEU A C 1
ATOM 3252 O O . LEU A 1 407 ? -17.604 -0.193 11.794 1.00 95.50 407 LEU A O 1
ATOM 3256 N N . LYS A 1 408 ? -19.747 0.052 12.418 1.00 96.19 408 LYS A N 1
ATOM 3257 C CA . LYS A 1 408 ? -19.887 -1.251 13.077 1.00 96.19 408 LYS A CA 1
ATOM 3258 C C . LYS A 1 408 ? -19.669 -2.416 12.101 1.00 96.19 408 LYS A C 1
ATOM 3260 O O . LYS A 1 408 ? -18.990 -3.379 12.447 1.00 96.19 408 LYS A O 1
ATOM 3265 N N . TRP A 1 409 ? -20.199 -2.326 10.883 1.00 97.69 409 TRP A N 1
ATOM 3266 C CA . TRP A 1 409 ? -20.005 -3.332 9.833 1.00 97.69 409 TRP A CA 1
ATOM 3267 C C . TRP A 1 409 ? -18.549 -3.407 9.363 1.00 97.69 409 TRP A C 1
ATOM 3269 O O . TRP A 1 409 ? -18.000 -4.499 9.246 1.00 97.69 409 TRP A O 1
ATOM 3279 N N . LEU A 1 410 ? -17.886 -2.264 9.170 1.00 96.69 410 LEU A N 1
ATOM 3280 C CA . LEU A 1 410 ? -16.474 -2.230 8.782 1.00 96.69 410 LEU A CA 1
ATOM 3281 C C . LEU A 1 410 ? -15.555 -2.781 9.877 1.00 96.69 410 LEU A C 1
ATOM 3283 O O . LEU A 1 410 ? -14.643 -3.548 9.574 1.00 96.69 410 LEU A O 1
ATOM 3287 N N . LYS A 1 411 ? -15.814 -2.455 11.150 1.00 94.31 411 LYS A N 1
ATOM 3288 C CA . LYS A 1 411 ? -15.082 -3.048 12.282 1.00 94.31 411 LYS A CA 1
ATOM 3289 C C . LYS A 1 411 ? -15.212 -4.570 12.292 1.00 94.31 411 LYS A C 1
ATOM 3291 O O . LYS A 1 411 ? -14.206 -5.257 12.421 1.00 94.31 411 LYS A O 1
ATOM 3296 N N . ARG A 1 412 ? -16.410 -5.100 12.023 1.00 94.94 412 ARG A N 1
ATOM 3297 C CA . ARG A 1 412 ? -16.623 -6.547 11.902 1.00 94.94 412 ARG A CA 1
ATOM 3298 C C . ARG A 1 412 ? -15.819 -7.176 10.757 1.00 94.94 412 ARG A C 1
ATOM 3300 O O . ARG A 1 412 ? -15.209 -8.218 10.963 1.00 94.94 412 ARG A O 1
ATOM 3307 N N . LEU A 1 413 ? -15.766 -6.552 9.576 1.00 94.69 413 LEU A N 1
ATOM 3308 C CA . LEU A 1 413 ? -14.907 -7.040 8.481 1.00 94.69 413 LEU A CA 1
ATOM 3309 C C . LEU A 1 413 ? -13.428 -7.059 8.885 1.00 94.69 413 LEU A C 1
ATOM 3311 O O . LEU A 1 413 ? -12.711 -8.008 8.580 1.00 94.69 413 LEU A O 1
ATOM 3315 N N . LYS A 1 414 ? -12.978 -6.039 9.620 1.00 91.19 414 LYS A N 1
ATOM 3316 C CA . LYS A 1 414 ? -11.602 -5.966 10.115 1.00 91.19 414 LYS A CA 1
ATOM 3317 C C . LYS A 1 414 ? -11.292 -7.041 11.155 1.00 91.19 414 LYS A C 1
ATOM 3319 O O . LYS A 1 414 ? -10.213 -7.622 11.128 1.00 91.19 414 LYS A O 1
ATOM 3324 N N . GLU A 1 415 ? -12.232 -7.335 12.049 1.00 89.31 415 GLU A N 1
ATOM 3325 C CA . GLU A 1 415 ? -12.119 -8.460 12.983 1.00 89.31 415 GLU A CA 1
ATOM 3326 C C . GLU A 1 415 ? -11.999 -9.795 12.247 1.00 89.31 415 GLU A C 1
ATOM 3328 O O . GLU A 1 415 ? -11.203 -10.635 12.655 1.00 89.31 415 GLU A O 1
ATOM 3333 N N . ILE A 1 416 ? -12.759 -9.992 11.163 1.00 90.00 416 ILE A N 1
ATOM 3334 C CA . ILE A 1 416 ? -12.681 -11.205 10.340 1.00 90.00 416 ILE A CA 1
ATOM 3335 C C . ILE A 1 416 ? -11.279 -11.336 9.728 1.00 90.00 416 ILE A C 1
ATOM 3337 O O . ILE A 1 416 ? -10.662 -12.390 9.889 1.00 90.00 416 ILE A O 1
ATOM 3341 N N . ASP A 1 417 ? -10.732 -10.261 9.146 1.00 86.69 417 ASP A N 1
ATOM 3342 C CA . ASP A 1 417 ? -9.345 -10.226 8.646 1.00 86.69 417 ASP A CA 1
ATOM 3343 C C . ASP A 1 417 ? -8.319 -10.548 9.754 1.00 86.69 417 ASP A C 1
ATOM 3345 O O . ASP A 1 417 ? -7.352 -11.280 9.533 1.00 86.69 417 ASP A O 1
ATOM 3349 N N . ASN A 1 418 ? -8.547 -10.044 10.971 1.00 79.12 418 ASN A N 1
ATOM 3350 C CA . ASN A 1 418 ? -7.628 -10.184 12.104 1.00 79.12 418 ASN A CA 1
ATOM 3351 C C . ASN A 1 418 ? -7.808 -11.482 12.914 1.00 79.12 418 ASN A C 1
ATOM 3353 O O . ASN A 1 418 ? -6.951 -11.807 13.739 1.00 79.12 418 ASN A O 1
ATOM 3357 N N . SER A 1 419 ? -8.891 -12.238 12.705 1.00 68.62 419 SER A N 1
ATOM 3358 C CA . SER A 1 419 ? -9.294 -13.381 13.546 1.00 68.62 419 SER A CA 1
ATOM 3359 C C . SER A 1 419 ? -8.254 -14.510 13.623 1.00 68.62 419 SER A C 1
ATOM 3361 O O . SER A 1 419 ? -8.209 -15.247 14.607 1.00 68.62 419 SER A O 1
ATOM 3363 N N . ASN A 1 420 ? -7.336 -14.577 12.655 1.00 56.59 420 ASN A N 1
ATOM 3364 C CA . ASN A 1 420 ? -6.213 -15.520 12.619 1.00 56.59 420 ASN A CA 1
ATOM 3365 C C . ASN A 1 420 ? -4.911 -14.970 13.250 1.00 56.59 420 ASN A C 1
ATOM 3367 O O . ASN A 1 420 ? -3.825 -15.523 13.054 1.00 56.59 420 ASN A O 1
ATOM 3371 N N . SER A 1 421 ? -4.974 -13.847 13.976 1.00 57.06 421 SER A N 1
ATOM 3372 C CA . SER A 1 421 ? -3.794 -13.066 14.353 1.00 57.06 421 SER A CA 1
ATOM 3373 C C . SER A 1 421 ? -3.841 -12.482 15.767 1.00 57.06 421 SER A C 1
ATOM 3375 O O . SER A 1 421 ? -3.676 -11.280 15.954 1.00 57.06 421 SER A O 1
ATOM 3377 N N . LYS A 1 422 ? -3.960 -13.326 16.796 1.00 57.78 422 LYS A N 1
ATOM 3378 C CA . LYS A 1 422 ? -3.520 -12.904 18.135 1.00 57.78 422 LYS A CA 1
ATOM 3379 C C . LYS A 1 422 ? -1.999 -12.972 18.202 1.00 57.78 422 LYS A C 1
ATOM 3381 O O . LYS A 1 422 ? -1.427 -14.046 18.365 1.00 57.78 422 LYS A O 1
ATOM 3386 N N . THR A 1 423 ? -1.341 -11.832 18.033 1.00 68.69 423 THR A N 1
ATOM 3387 C CA . THR A 1 423 ? 0.098 -11.693 18.274 1.00 68.69 423 THR A CA 1
ATOM 3388 C C . THR A 1 423 ? 0.329 -10.904 19.545 1.00 68.69 423 THR A C 1
ATOM 3390 O O . THR A 1 423 ? -0.250 -9.839 19.720 1.00 68.69 423 THR A O 1
ATOM 3393 N N . SER A 1 424 ? 1.179 -11.423 20.430 1.00 82.81 424 SER A N 1
ATOM 3394 C CA . SER A 1 424 ? 1.538 -10.729 21.664 1.00 82.81 424 SER A CA 1
ATOM 3395 C C . SER A 1 424 ? 2.295 -9.443 21.348 1.00 82.81 424 SER A C 1
ATOM 3397 O O . SER A 1 424 ? 3.188 -9.442 20.492 1.00 82.81 424 SER A O 1
ATOM 3399 N N . LEU A 1 425 ? 1.964 -8.386 22.074 1.00 87.75 425 LEU A N 1
ATOM 3400 C CA . LEU A 1 425 ? 2.683 -7.123 22.063 1.00 87.75 425 LEU A CA 1
ATOM 3401 C C . LEU A 1 425 ? 4.150 -7.331 22.491 1.00 87.75 425 LEU A C 1
ATOM 3403 O O . LEU A 1 425 ? 4.428 -8.149 23.367 1.00 87.75 425 LEU A O 1
ATOM 3407 N N . ASP A 1 426 ? 5.078 -6.652 21.820 1.00 89.75 426 ASP A N 1
ATOM 3408 C CA . ASP A 1 426 ? 6.531 -6.720 22.058 1.00 89.75 426 ASP A CA 1
ATOM 3409 C C . ASP A 1 426 ? 7.021 -5.401 22.670 1.00 89.75 426 ASP A C 1
ATOM 3411 O O . ASP A 1 426 ? 7.650 -5.374 23.728 1.00 89.75 426 ASP A O 1
ATOM 3415 N N . GLU A 1 427 ? 6.663 -4.285 22.033 1.00 92.06 427 GLU A N 1
ATOM 3416 C CA . GLU A 1 427 ? 7.168 -2.954 22.370 1.00 92.06 427 GLU A CA 1
ATOM 3417 C C . GLU A 1 427 ? 6.134 -1.879 22.004 1.00 92.06 427 GLU A C 1
ATOM 3419 O O . GLU A 1 427 ? 5.517 -1.937 20.935 1.00 92.06 427 GLU A O 1
ATOM 3424 N N . ILE A 1 428 ? 5.959 -0.880 22.872 1.00 93.88 428 ILE A N 1
ATOM 3425 C CA . ILE A 1 428 ? 5.288 0.382 22.545 1.00 93.88 428 ILE A CA 1
ATOM 3426 C C . ILE A 1 428 ? 6.264 1.518 22.817 1.00 93.88 428 ILE A C 1
ATOM 3428 O O . ILE A 1 428 ? 6.814 1.634 23.910 1.00 93.88 428 ILE A O 1
ATOM 3432 N N . TYR A 1 429 ? 6.419 2.406 21.848 1.00 93.31 429 TYR A N 1
ATOM 3433 C CA . TYR A 1 429 ? 7.149 3.647 22.009 1.00 93.31 429 TYR A CA 1
ATOM 3434 C C . TYR A 1 429 ? 6.244 4.825 21.683 1.00 93.31 429 TYR A C 1
ATOM 3436 O O . TYR A 1 429 ? 5.703 4.917 20.584 1.00 93.31 429 TYR A O 1
ATOM 3444 N N . PHE A 1 430 ? 6.084 5.735 22.629 1.00 94.94 430 PHE A N 1
ATOM 3445 C CA . PHE A 1 430 ? 5.282 6.932 22.465 1.00 94.94 430 PHE A CA 1
ATOM 3446 C C . PHE A 1 430 ? 6.132 8.167 22.725 1.00 94.94 430 PHE A C 1
ATOM 3448 O O . PHE A 1 430 ? 6.865 8.242 23.710 1.00 94.94 430 PHE A O 1
ATOM 3455 N N . ILE A 1 431 ? 6.039 9.140 21.831 1.00 92.81 431 ILE A N 1
ATOM 3456 C CA . ILE A 1 431 ? 6.683 10.440 21.957 1.00 92.81 431 ILE A CA 1
ATOM 3457 C C . ILE A 1 431 ? 5.638 11.522 21.722 1.00 92.81 431 ILE A C 1
ATOM 3459 O O . ILE A 1 431 ? 4.841 11.435 20.791 1.00 92.81 431 ILE A O 1
ATOM 3463 N N . ILE A 1 432 ? 5.651 12.541 22.572 1.00 92.94 432 ILE A N 1
ATOM 3464 C CA . ILE A 1 432 ? 4.760 13.696 22.490 1.00 92.94 432 ILE A CA 1
ATOM 3465 C C . ILE A 1 432 ? 5.503 14.930 22.984 1.00 92.94 432 ILE A C 1
ATOM 3467 O O . ILE A 1 432 ? 6.245 14.874 23.967 1.00 92.94 432 ILE A O 1
ATOM 3471 N N . GLY A 1 433 ? 5.340 16.047 22.291 1.00 91.06 433 GLY A N 1
ATOM 3472 C CA . GLY A 1 433 ? 5.979 17.296 22.672 1.00 91.06 433 GLY A CA 1
ATOM 3473 C C . GLY A 1 433 ? 5.946 18.320 21.560 1.00 91.06 433 GLY A C 1
ATOM 3474 O O . GLY A 1 433 ? 5.181 18.194 20.615 1.00 91.06 433 GLY A O 1
ATOM 3475 N N . GLY A 1 434 ? 6.780 19.345 21.670 1.00 86.81 434 GLY A N 1
ATOM 3476 C CA . GLY A 1 434 ? 6.806 20.438 20.706 1.00 86.81 434 GLY A CA 1
ATOM 3477 C C . GLY A 1 434 ? 7.985 21.364 20.949 1.00 86.81 434 GLY A C 1
ATOM 3478 O O . GLY A 1 434 ? 9.096 20.915 21.228 1.00 86.81 434 GLY A O 1
ATOM 3479 N N . LEU A 1 435 ? 7.746 22.674 20.883 1.00 78.62 435 LEU A N 1
ATOM 3480 C CA . LEU A 1 435 ? 8.794 23.694 21.029 1.00 78.62 435 LEU A CA 1
ATOM 3481 C C . LEU A 1 435 ? 9.589 23.594 22.343 1.00 78.62 435 LEU A C 1
ATOM 3483 O O . LEU A 1 435 ? 10.771 23.924 22.367 1.00 78.62 435 LEU A O 1
ATOM 3487 N N . ASN A 1 436 ? 8.966 23.104 23.418 1.00 79.06 436 ASN A N 1
ATOM 3488 C CA . ASN A 1 436 ? 9.585 22.987 24.744 1.00 79.06 436 ASN A CA 1
ATOM 3489 C C . ASN A 1 436 ? 10.297 21.640 24.979 1.00 79.06 436 ASN A C 1
ATOM 3491 O O . ASN A 1 436 ? 10.663 21.327 26.112 1.00 79.06 436 ASN A O 1
ATOM 3495 N N . GLY A 1 437 ? 10.494 20.847 23.924 1.00 84.81 437 GLY A N 1
ATOM 3496 C CA . GLY A 1 437 ? 11.073 19.510 23.991 1.00 84.81 437 GLY A CA 1
ATOM 3497 C C . GLY A 1 437 ? 10.026 18.403 23.890 1.00 84.81 437 GLY A C 1
ATOM 3498 O O . GLY A 1 437 ? 8.829 18.658 23.740 1.00 84.81 437 GLY A O 1
ATOM 3499 N N . TYR A 1 438 ? 10.509 17.162 23.950 1.00 88.06 438 TYR A N 1
ATOM 3500 C CA . TYR A 1 438 ? 9.701 15.958 23.797 1.00 88.06 438 TYR A CA 1
ATOM 3501 C C . TYR A 1 438 ? 9.815 15.056 25.017 1.00 88.06 438 TYR A C 1
ATOM 3503 O O . TYR A 1 438 ? 10.911 14.816 25.525 1.00 88.06 438 TYR A O 1
ATOM 3511 N N . ASN A 1 439 ? 8.674 14.519 25.432 1.00 92.00 439 ASN A N 1
ATOM 3512 C CA . ASN A 1 439 ? 8.590 13.442 26.401 1.00 92.00 439 ASN A CA 1
ATOM 3513 C C . ASN A 1 439 ? 8.538 12.113 25.656 1.00 92.00 439 ASN A C 1
ATOM 3515 O O . ASN A 1 439 ? 7.871 12.005 24.627 1.00 92.00 439 ASN A O 1
ATOM 3519 N N . THR A 1 440 ? 9.223 11.101 26.181 1.00 92.12 440 THR A N 1
ATOM 3520 C CA . THR A 1 440 ? 9.236 9.760 25.586 1.00 92.12 440 THR A CA 1
ATOM 3521 C C . THR A 1 440 ? 8.824 8.720 26.611 1.00 92.12 440 THR A C 1
ATOM 3523 O O . THR A 1 440 ? 9.178 8.819 27.785 1.00 92.12 440 THR A O 1
ATOM 3526 N N . TYR A 1 441 ? 8.076 7.728 26.152 1.00 94.00 441 TYR A N 1
ATOM 3527 C CA . TYR A 1 441 ? 7.527 6.643 26.944 1.00 94.00 441 TYR A CA 1
ATOM 3528 C C . TYR A 1 441 ? 7.820 5.352 26.191 1.00 94.00 441 TYR A C 1
ATOM 3530 O O . TYR A 1 441 ? 7.307 5.132 25.096 1.00 94.00 441 TYR A O 1
ATOM 3538 N N . HIS A 1 442 ? 8.679 4.514 26.754 1.00 93.38 442 HIS A N 1
ATOM 3539 C CA . HIS A 1 442 ? 9.106 3.267 26.139 1.00 93.38 442 HIS A CA 1
ATOM 3540 C C . HIS A 1 442 ? 8.682 2.094 27.017 1.00 93.38 442 HIS A C 1
ATOM 3542 O O . HIS A 1 442 ? 9.204 1.923 28.116 1.00 93.38 442 HIS A O 1
ATOM 3548 N N . MET A 1 443 ? 7.719 1.316 26.533 1.00 93.00 443 MET A N 1
ATOM 3549 C CA . MET A 1 443 ? 7.173 0.134 27.187 1.00 93.00 443 MET A CA 1
ATOM 3550 C C . MET A 1 443 ? 7.662 -1.124 26.467 1.00 93.00 443 MET A C 1
ATOM 3552 O O . MET A 1 443 ? 7.440 -1.269 25.266 1.00 93.00 443 MET A O 1
ATOM 3556 N N . THR A 1 444 ? 8.266 -2.056 27.198 1.00 92.19 444 THR A N 1
ATOM 3557 C CA . THR A 1 444 ? 8.675 -3.374 26.680 1.00 92.19 444 THR A CA 1
ATOM 3558 C C . THR A 1 444 ? 7.938 -4.489 27.408 1.00 92.19 444 THR A C 1
ATOM 3560 O O . THR A 1 444 ? 7.698 -4.389 28.613 1.00 92.19 444 THR A O 1
ATOM 3563 N N . PHE A 1 445 ? 7.574 -5.547 26.680 1.00 90.31 445 PHE A N 1
ATOM 3564 C CA . PHE A 1 445 ? 6.786 -6.665 27.202 1.00 90.31 445 PHE A CA 1
ATOM 3565 C C . PHE A 1 445 ? 7.596 -7.970 27.186 1.00 90.31 445 PHE A C 1
ATOM 3567 O O . PHE A 1 445 ? 8.047 -8.448 26.145 1.00 90.31 445 PHE A O 1
ATOM 3574 N N . GLY A 1 446 ? 7.773 -8.562 28.367 1.00 84.31 446 GLY A N 1
ATOM 3575 C CA . GLY A 1 446 ? 8.333 -9.896 28.573 1.00 84.31 446 GLY A CA 1
ATOM 3576 C C . GLY A 1 446 ? 7.271 -10.998 28.488 1.00 84.31 446 GLY A C 1
ATOM 3577 O O . GLY A 1 446 ? 6.178 -10.793 27.968 1.00 84.31 446 GLY A O 1
ATOM 3578 N N . CYS A 1 447 ? 7.587 -12.197 28.991 1.00 77.88 447 CYS A N 1
ATOM 3579 C CA . CYS A 1 447 ? 6.596 -13.282 29.061 1.00 77.88 447 CYS A CA 1
ATOM 3580 C C . CYS A 1 447 ? 5.514 -12.998 30.115 1.00 77.88 447 CYS A C 1
ATOM 3582 O O . CYS A 1 447 ? 4.343 -13.198 29.823 1.00 77.88 447 CYS A O 1
ATOM 3584 N N . ASP A 1 448 ? 5.908 -12.465 31.278 1.00 81.62 448 ASP A N 1
ATOM 3585 C CA . ASP A 1 448 ? 5.018 -12.217 32.426 1.00 81.62 448 ASP A CA 1
ATOM 3586 C C . ASP A 1 448 ? 5.314 -10.878 33.134 1.00 81.62 448 ASP A C 1
ATOM 3588 O O . ASP A 1 448 ? 4.960 -10.683 34.298 1.00 81.62 448 ASP A O 1
ATOM 3592 N N . SER A 1 449 ? 6.015 -9.964 32.459 1.00 88.00 449 SER A N 1
ATOM 3593 C CA . SER A 1 449 ? 6.414 -8.659 32.996 1.00 88.00 449 SER A CA 1
ATOM 3594 C C . SER A 1 449 ? 6.361 -7.581 31.918 1.00 88.00 449 SER A C 1
ATOM 3596 O O . SER A 1 449 ? 6.476 -7.874 30.727 1.00 88.00 449 SER A O 1
ATOM 3598 N N . ALA A 1 450 ? 6.216 -6.326 32.334 1.00 91.38 450 ALA A N 1
ATOM 3599 C CA . ALA A 1 450 ? 6.418 -5.171 31.468 1.00 91.38 450 ALA A CA 1
ATOM 3600 C C . ALA A 1 450 ? 7.290 -4.128 32.171 1.00 91.38 450 ALA A C 1
ATOM 3602 O O . ALA A 1 450 ? 7.294 -4.024 33.403 1.00 91.38 450 ALA A O 1
ATOM 3603 N N . HIS A 1 451 ? 8.037 -3.358 31.388 1.00 93.50 451 HIS A N 1
ATOM 3604 C CA . HIS A 1 451 ? 8.915 -2.298 31.880 1.00 93.50 451 HIS A CA 1
ATOM 3605 C C . HIS A 1 451 ? 8.670 -1.022 31.088 1.00 93.50 451 HIS A C 1
ATOM 3607 O O . HIS A 1 451 ? 8.767 -1.030 29.862 1.00 93.50 451 HIS A O 1
ATOM 3613 N N . LEU A 1 452 ? 8.347 0.056 31.804 1.00 93.31 452 LEU A N 1
ATOM 3614 C CA . LEU A 1 452 ? 8.147 1.392 31.260 1.00 93.31 452 LEU A CA 1
ATOM 3615 C C . LEU A 1 452 ? 9.301 2.299 31.666 1.00 93.31 452 LEU A C 1
ATOM 3617 O O . LEU A 1 452 ? 9.564 2.473 32.855 1.00 93.31 452 LEU A O 1
ATOM 3621 N N . ILE A 1 453 ? 9.913 2.939 30.678 1.00 92.81 453 ILE A N 1
ATOM 3622 C CA . ILE A 1 453 ? 10.895 4.005 30.856 1.00 92.81 453 ILE A CA 1
ATOM 3623 C C . ILE A 1 453 ? 10.275 5.304 30.342 1.00 92.81 453 ILE A C 1
ATOM 3625 O O . ILE A 1 453 ? 9.912 5.397 29.167 1.00 92.81 453 ILE A O 1
ATOM 3629 N N . LYS A 1 454 ? 10.154 6.310 31.212 1.00 93.12 454 LYS A N 1
ATOM 3630 C CA . LYS A 1 454 ? 9.697 7.661 30.865 1.00 93.12 454 LYS A CA 1
ATOM 3631 C C . LYS A 1 454 ? 10.884 8.625 30.880 1.00 93.12 454 LYS A C 1
ATOM 3633 O O . LYS A 1 454 ? 11.617 8.680 31.864 1.00 93.12 454 LYS A O 1
ATOM 3638 N N . MET A 1 455 ? 11.037 9.427 29.832 1.00 90.50 455 MET A N 1
ATOM 3639 C CA . MET A 1 455 ? 11.930 10.591 29.812 1.00 90.50 455 MET A CA 1
ATOM 3640 C C . MET A 1 455 ? 11.066 11.841 29.691 1.00 90.50 455 MET A C 1
ATOM 3642 O O . MET A 1 455 ? 10.370 11.996 28.687 1.00 90.50 455 MET A O 1
ATOM 3646 N N . LEU A 1 456 ? 11.090 12.708 30.705 1.00 87.31 456 LEU A N 1
ATOM 3647 C CA . LEU A 1 456 ? 10.271 13.921 30.760 1.00 87.31 456 LEU A CA 1
ATOM 3648 C C . LEU A 1 456 ? 11.170 15.157 30.657 1.00 87.31 456 LEU A C 1
ATOM 3650 O O . LEU A 1 456 ? 11.903 15.476 31.596 1.00 87.31 456 LEU A O 1
ATOM 3654 N N . GLY A 1 457 ? 11.144 15.843 29.514 1.00 79.75 457 GLY A N 1
ATOM 3655 C CA . GLY A 1 457 ? 12.032 16.971 29.230 1.00 79.75 457 GLY A CA 1
ATOM 3656 C C . GLY A 1 457 ? 13.512 16.632 29.462 1.00 79.75 457 GLY A C 1
ATOM 3657 O O . GLY A 1 457 ? 14.049 15.705 28.861 1.00 79.75 457 GLY A O 1
ATOM 3658 N N . TYR A 1 458 ? 14.170 17.385 30.349 1.00 71.19 458 TYR A N 1
ATOM 3659 C CA . TYR A 1 458 ? 15.584 17.196 30.714 1.00 71.19 458 TYR A CA 1
ATOM 3660 C C . TYR A 1 458 ? 15.791 16.399 32.016 1.00 71.19 458 TYR A C 1
ATOM 3662 O O . TYR A 1 458 ? 16.903 16.365 32.548 1.00 71.19 458 TYR A O 1
ATOM 3670 N N . CYS A 1 459 ? 14.739 15.792 32.572 1.00 73.00 459 CYS A N 1
ATOM 3671 C CA . CYS A 1 459 ? 14.847 14.966 33.773 1.00 73.00 459 CYS A CA 1
ATOM 3672 C C . CYS A 1 459 ? 15.466 13.590 33.464 1.00 73.00 459 CYS A C 1
ATOM 3674 O O . CYS A 1 459 ? 15.427 13.109 32.331 1.00 73.00 459 CYS A O 1
ATOM 3676 N N . GLY A 1 460 ? 16.042 12.949 34.488 1.00 76.56 460 GLY A N 1
ATOM 3677 C CA . GLY A 1 460 ? 16.532 11.570 34.382 1.00 76.56 460 GLY A CA 1
ATOM 3678 C C . GLY A 1 460 ? 15.401 10.562 34.111 1.00 76.56 460 GLY A C 1
ATOM 3679 O O . GLY A 1 460 ? 14.233 10.891 34.338 1.00 76.56 460 GLY A O 1
ATOM 3680 N N . PRO A 1 461 ? 15.731 9.344 33.641 1.00 87.81 461 PRO A N 1
ATOM 3681 C CA . PRO A 1 461 ? 14.737 8.318 33.342 1.00 87.81 461 PRO A CA 1
ATOM 3682 C C . PRO A 1 461 ? 13.937 7.946 34.592 1.00 87.81 461 PRO A C 1
ATOM 3684 O O . PRO A 1 461 ? 14.504 7.694 35.656 1.00 87.81 461 PRO A O 1
ATOM 3687 N N . ILE A 1 462 ? 12.614 7.891 34.449 1.00 91.31 462 ILE A N 1
ATOM 3688 C CA . ILE A 1 462 ? 11.705 7.339 35.454 1.00 91.31 462 ILE A CA 1
ATOM 3689 C C . ILE A 1 462 ? 11.321 5.940 34.992 1.00 91.31 462 ILE A C 1
ATOM 3691 O O . ILE A 1 462 ? 10.751 5.775 33.913 1.00 91.31 462 ILE A O 1
ATOM 3695 N N . GLU A 1 463 ? 11.617 4.940 35.813 1.00 94.19 463 GLU A N 1
ATOM 3696 C CA . GLU A 1 463 ? 11.361 3.539 35.493 1.00 94.19 463 GLU A CA 1
ATOM 3697 C C . GLU A 1 463 ? 10.219 2.971 36.336 1.00 94.19 463 GLU A C 1
ATOM 3699 O O . GLU A 1 463 ? 10.109 3.251 37.532 1.00 94.19 463 GLU A O 1
ATOM 3704 N N . LYS A 1 464 ? 9.374 2.147 35.713 1.00 93.06 464 LYS A N 1
ATOM 3705 C CA . LYS A 1 464 ? 8.283 1.428 36.377 1.00 93.06 464 LYS A CA 1
ATOM 3706 C C . LYS A 1 464 ? 8.218 -0.006 35.865 1.00 93.06 464 LYS A C 1
ATOM 3708 O O . LYS A 1 464 ? 8.185 -0.238 34.657 1.00 93.06 464 LYS A O 1
ATOM 3713 N N . HIS A 1 465 ? 8.187 -0.960 36.789 1.00 93.06 465 HIS A N 1
ATOM 3714 C CA . HIS A 1 465 ? 8.025 -2.382 36.496 1.00 93.06 465 HIS A CA 1
ATOM 3715 C C . HIS A 1 465 ? 6.618 -2.831 36.868 1.00 93.06 465 HIS A C 1
ATOM 3717 O O . HIS A 1 465 ? 6.099 -2.416 37.902 1.00 93.06 465 HIS A O 1
ATOM 3723 N N . TYR A 1 466 ? 6.038 -3.691 36.038 1.00 91.06 466 TYR A N 1
ATOM 3724 C CA . TYR A 1 466 ? 4.698 -4.233 36.236 1.00 91.06 466 TYR A CA 1
ATOM 3725 C C . TYR A 1 466 ? 4.756 -5.726 36.559 1.00 91.06 466 TYR A C 1
ATOM 3727 O O . TYR A 1 466 ? 5.490 -6.483 35.914 1.00 91.06 466 TYR A O 1
ATOM 3735 N N . SER A 1 467 ? 3.970 -6.128 37.556 1.00 89.25 467 SER A N 1
ATOM 3736 C CA . SER A 1 467 ? 3.701 -7.525 37.910 1.00 89.25 467 SER A CA 1
ATOM 3737 C C . SER A 1 467 ? 2.835 -8.223 36.858 1.00 89.25 467 SER A C 1
ATOM 3739 O O . SER A 1 467 ? 2.217 -7.581 36.010 1.00 89.25 467 SER A O 1
ATOM 3741 N N . SER A 1 468 ? 2.753 -9.550 36.918 1.00 8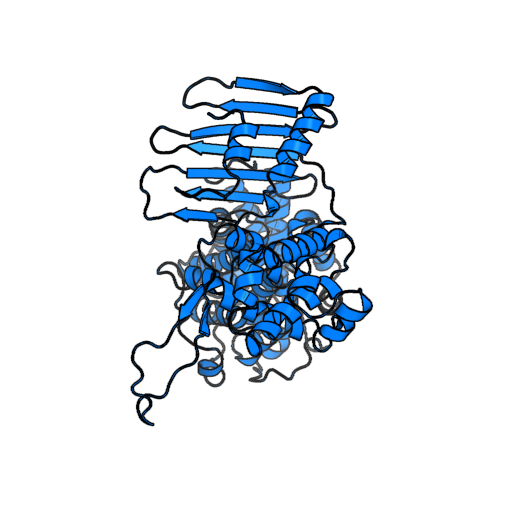6.50 468 SER A N 1
ATOM 3742 C CA . SER A 1 468 ? 2.010 -10.345 35.937 1.00 86.50 468 SER A CA 1
ATOM 3743 C C . SER A 1 468 ? 0.506 -10.033 35.926 1.00 86.50 468 SER A C 1
ATOM 3745 O O . SER A 1 468 ? -0.097 -9.990 34.852 1.00 86.50 468 SER A O 1
ATOM 3747 N N . GLU A 1 469 ? -0.110 -9.753 37.082 1.00 86.75 469 GLU A N 1
ATOM 3748 C CA . GLU A 1 469 ? -1.510 -9.316 37.139 1.00 86.75 469 GLU A CA 1
ATOM 3749 C C . GLU A 1 469 ? -1.716 -7.933 36.498 1.00 86.75 469 GLU A C 1
ATOM 3751 O O . GLU A 1 469 ? -2.686 -7.728 35.765 1.00 86.75 469 GLU A O 1
ATOM 3756 N N . GLU A 1 470 ? -0.793 -6.995 36.727 1.00 88.94 470 GLU A N 1
ATOM 3757 C CA . GLU A 1 470 ? -0.845 -5.646 36.147 1.00 88.94 470 GLU A CA 1
ATOM 3758 C C . GLU A 1 470 ? -0.611 -5.658 34.635 1.00 88.94 470 GLU A C 1
ATOM 3760 O O . GLU A 1 470 ? -1.258 -4.905 33.911 1.00 88.94 470 GLU A O 1
ATOM 3765 N N . VAL A 1 471 ? 0.262 -6.540 34.135 1.00 88.62 471 VAL A N 1
ATOM 3766 C CA . VAL A 1 471 ? 0.507 -6.705 32.694 1.00 88.62 471 VAL A CA 1
ATOM 3767 C C . VAL A 1 471 ? -0.773 -7.083 31.963 1.00 88.62 471 VAL A C 1
ATOM 3769 O O . VAL A 1 471 ? -1.043 -6.540 30.896 1.00 88.62 471 VAL A O 1
ATOM 3772 N N . LYS A 1 472 ? -1.598 -7.968 32.534 1.00 86.44 472 LYS A N 1
ATOM 3773 C CA . LYS A 1 472 ? -2.871 -8.337 31.909 1.00 86.44 472 LYS A CA 1
ATOM 3774 C C . LYS A 1 472 ? -3.807 -7.132 31.786 1.00 86.44 472 LYS A C 1
ATOM 3776 O O . LYS A 1 472 ? -4.354 -6.900 30.715 1.00 86.44 472 LYS A O 1
ATOM 3781 N N . LEU A 1 473 ? -3.929 -6.341 32.854 1.00 89.19 473 LEU A N 1
ATOM 3782 C CA . LEU A 1 473 ? -4.732 -5.116 32.844 1.00 89.19 473 LEU A CA 1
ATOM 3783 C C . LEU A 1 473 ? -4.189 -4.081 31.850 1.00 89.19 473 LEU A C 1
ATOM 3785 O O . LEU A 1 473 ? -4.976 -3.410 31.192 1.00 89.19 473 LEU A O 1
ATOM 3789 N N . LEU A 1 474 ? -2.865 -3.966 31.711 1.00 90.00 474 LEU A N 1
ATOM 3790 C CA . LEU A 1 474 ? -2.234 -3.096 30.716 1.00 90.00 474 LEU A CA 1
ATOM 3791 C C . LEU A 1 474 ? -2.534 -3.540 29.285 1.00 90.00 474 LEU A C 1
ATOM 3793 O O . LEU A 1 474 ? -2.837 -2.698 28.445 1.00 90.00 474 LEU A O 1
ATOM 3797 N N . LEU A 1 475 ? -2.440 -4.839 28.999 1.00 88.50 475 LEU A N 1
ATOM 3798 C CA . LEU A 1 475 ? -2.751 -5.374 27.675 1.00 88.50 475 LEU A CA 1
ATOM 3799 C C . LEU A 1 475 ? -4.223 -5.134 27.328 1.00 88.50 475 LEU A C 1
ATOM 3801 O O . LEU A 1 475 ? -4.498 -4.589 26.263 1.00 88.50 475 LEU A O 1
ATOM 3805 N N . ASP A 1 476 ? -5.139 -5.433 28.253 1.00 87.31 476 ASP A N 1
ATOM 3806 C CA . ASP A 1 476 ? -6.573 -5.176 28.077 1.00 87.31 476 ASP A CA 1
ATOM 3807 C C . ASP A 1 476 ? -6.845 -3.669 27.868 1.00 87.31 476 ASP A C 1
ATOM 3809 O O . ASP A 1 476 ? -7.611 -3.283 26.984 1.00 87.31 476 ASP A O 1
ATOM 3813 N N . ALA A 1 477 ? -6.179 -2.798 28.638 1.00 90.75 477 ALA A N 1
ATOM 3814 C CA . ALA A 1 477 ? -6.309 -1.348 28.505 1.00 90.75 477 ALA A CA 1
ATOM 3815 C C . ALA A 1 477 ? -5.774 -0.829 27.164 1.00 90.75 477 ALA A C 1
ATOM 3817 O O . ALA A 1 477 ? -6.381 0.065 26.578 1.00 90.75 477 ALA A O 1
ATOM 3818 N N . PHE A 1 478 ? -4.659 -1.376 26.670 1.00 91.94 478 PHE A N 1
ATOM 3819 C CA . PHE A 1 478 ? -4.098 -1.000 25.375 1.00 91.94 478 PHE A CA 1
ATOM 3820 C C . PHE A 1 478 ? -4.966 -1.495 24.213 1.00 91.94 478 PHE A C 1
ATOM 3822 O O . PHE A 1 478 ? -5.202 -0.748 23.264 1.00 91.94 478 PHE A O 1
ATOM 3829 N N . GLU A 1 479 ? -5.489 -2.721 24.293 1.00 87.38 479 GLU A N 1
ATOM 3830 C CA . GLU A 1 479 ? -6.436 -3.253 23.305 1.00 87.38 479 GLU A CA 1
ATOM 3831 C C . GLU A 1 479 ? -7.713 -2.392 23.226 1.00 87.38 479 GLU A C 1
ATOM 3833 O O . GLU A 1 479 ? -8.178 -2.098 22.126 1.00 87.38 479 GLU A O 1
ATOM 3838 N N . ASP A 1 480 ? -8.223 -1.883 24.356 1.00 88.38 480 ASP A N 1
ATOM 3839 C CA . ASP A 1 480 ? -9.393 -0.983 24.415 1.00 88.38 480 ASP A CA 1
ATOM 3840 C C . ASP A 1 480 ? -9.141 0.423 23.814 1.00 88.38 480 ASP A C 1
ATOM 3842 O O . ASP A 1 480 ? -10.080 1.200 23.568 1.00 88.38 480 ASP A O 1
ATOM 3846 N N . ILE A 1 481 ? -7.880 0.769 23.525 1.00 91.56 481 ILE A N 1
ATOM 3847 C CA . ILE A 1 481 ? -7.553 1.960 22.731 1.00 91.56 481 ILE A CA 1
ATOM 3848 C C . ILE A 1 481 ? -7.977 1.733 21.278 1.00 91.56 481 ILE A C 1
ATOM 3850 O O . ILE A 1 481 ? -8.470 2.661 20.655 1.00 91.56 481 ILE A O 1
ATOM 3854 N N . HIS A 1 482 ? -7.871 0.529 20.723 1.00 88.62 482 HIS A N 1
ATOM 3855 C CA . HIS A 1 482 ? -8.177 0.271 19.314 1.00 88.62 482 HIS A CA 1
ATOM 3856 C C . HIS A 1 482 ? -7.331 1.081 18.308 1.00 88.62 482 HIS A C 1
ATOM 3858 O O . HIS A 1 482 ? -7.853 1.651 17.340 1.00 88.62 482 HIS A O 1
ATOM 3864 N N . VAL A 1 483 ? -6.011 1.147 18.519 1.00 89.69 483 VAL A N 1
ATOM 3865 C CA . VAL A 1 483 ? -5.071 1.854 17.621 1.00 89.69 483 VAL A CA 1
ATOM 3866 C C . VAL A 1 483 ? -5.095 1.318 16.187 1.00 89.69 483 VAL A C 1
ATOM 3868 O O . VAL A 1 483 ? -4.789 2.033 15.237 1.00 89.69 483 VAL A O 1
ATOM 3871 N N . GLU A 1 484 ? -5.521 0.071 15.985 1.00 85.44 484 GLU A N 1
ATOM 3872 C CA . GLU A 1 484 ? -5.718 -0.508 14.663 1.00 85.44 484 GLU A CA 1
ATOM 3873 C C . GLU A 1 484 ? -6.745 0.270 13.836 1.00 85.44 484 GLU A C 1
ATOM 3875 O O . GLU A 1 484 ? -6.666 0.246 12.611 1.00 85.44 484 GLU A O 1
ATOM 3880 N N . HIS A 1 485 ? -7.693 0.970 14.461 1.00 88.00 485 HIS A N 1
ATOM 3881 C CA . HIS A 1 485 ? -8.702 1.785 13.784 1.00 88.00 485 HIS A CA 1
ATOM 3882 C C . HIS A 1 485 ? -8.220 3.193 13.409 1.00 88.00 485 HIS A C 1
ATOM 3884 O O . HIS A 1 485 ? -8.971 3.920 12.762 1.00 88.00 485 HIS A O 1
ATOM 3890 N N . TRP A 1 486 ? -7.005 3.584 13.794 1.00 90.62 486 TRP A N 1
ATOM 3891 C CA . TRP A 1 486 ? -6.481 4.927 13.548 1.00 90.62 486 TRP A CA 1
ATOM 3892 C C . TRP A 1 486 ? -6.065 5.142 12.093 1.00 90.62 486 TRP A C 1
ATOM 3894 O O . TRP A 1 486 ? -5.579 4.224 11.425 1.00 90.62 486 TRP A O 1
ATOM 3904 N N . ASN A 1 487 ? -6.204 6.385 11.628 1.00 88.25 487 ASN A N 1
ATOM 3905 C CA . ASN A 1 487 ? -5.567 6.848 10.397 1.00 88.25 487 ASN A CA 1
ATOM 3906 C C . ASN A 1 487 ? -4.050 6.835 10.590 1.00 88.25 487 ASN A C 1
ATOM 3908 O O . ASN A 1 487 ? -3.574 7.052 11.698 1.00 88.25 487 ASN A O 1
ATOM 3912 N N . SER A 1 488 ? -3.274 6.621 9.530 1.00 87.31 488 SER A N 1
ATOM 3913 C CA . SER A 1 488 ? -1.810 6.563 9.657 1.00 87.31 488 SER A CA 1
ATOM 3914 C C . SER A 1 488 ? -1.186 7.882 10.124 1.00 87.31 488 SER A C 1
ATOM 3916 O O . SER A 1 488 ? -0.201 7.859 10.863 1.00 87.31 488 SER A O 1
ATOM 3918 N N . GLU A 1 489 ? -1.764 9.015 9.721 1.00 90.06 489 GLU A N 1
ATOM 3919 C CA . GLU A 1 489 ? -1.276 10.349 10.061 1.00 90.06 489 GLU A CA 1
ATOM 3920 C C . GLU A 1 489 ? -2.427 11.286 10.457 1.00 90.06 489 GLU A C 1
ATOM 3922 O O . GLU A 1 489 ? -3.528 11.206 9.911 1.00 90.06 489 GLU A O 1
ATOM 3927 N N . TYR A 1 490 ? -2.145 12.195 11.392 1.00 90.25 490 TYR A N 1
ATOM 3928 C CA . TYR A 1 490 ? -3.077 13.199 11.906 1.00 90.25 490 TYR A CA 1
ATOM 3929 C C . TYR A 1 490 ? -2.462 14.590 11.799 1.00 90.25 490 TYR A C 1
ATOM 3931 O O . TYR A 1 490 ? -1.657 14.976 12.639 1.00 90.25 490 TYR A O 1
ATOM 3939 N N . ILE A 1 491 ? -2.825 15.370 10.784 1.00 88.06 491 ILE A N 1
ATOM 3940 C CA . ILE A 1 491 ? -2.205 16.681 10.546 1.00 88.06 491 ILE A CA 1
ATOM 3941 C C . ILE A 1 491 ? -3.280 17.762 10.507 1.00 88.06 491 ILE A C 1
ATOM 3943 O O . ILE A 1 491 ? -4.187 17.714 9.679 1.00 88.06 491 ILE A O 1
ATOM 3947 N N . ASN A 1 492 ? -3.155 18.769 11.374 1.00 86.31 492 ASN A N 1
ATOM 3948 C CA . ASN A 1 492 ? -3.945 19.993 11.291 1.00 86.31 492 ASN A CA 1
ATOM 3949 C C . ASN A 1 492 ? -3.026 21.200 11.046 1.00 86.31 492 ASN A C 1
ATOM 3951 O O . ASN A 1 492 ? -2.447 21.736 11.996 1.00 86.31 492 ASN A O 1
ATOM 3955 N N . PRO A 1 493 ? -2.907 21.664 9.788 1.00 82.94 493 PRO A N 1
ATOM 3956 C CA . PRO A 1 493 ? -2.016 22.769 9.442 1.00 82.94 493 PRO A CA 1
ATOM 3957 C C . PRO A 1 493 ? -2.524 24.135 9.934 1.00 82.94 493 PRO A C 1
ATOM 3959 O O . PRO A 1 493 ? -1.792 25.118 9.859 1.00 82.94 493 PRO A O 1
ATOM 3962 N N . TYR A 1 494 ? -3.768 24.224 10.419 1.00 85.94 494 TYR A N 1
ATOM 3963 C CA . TYR A 1 494 ? -4.374 25.476 10.888 1.00 85.94 494 TYR A CA 1
ATOM 3964 C C . TYR A 1 494 ? -4.129 25.755 12.374 1.00 85.94 494 TYR A C 1
ATOM 3966 O O . TYR A 1 494 ? -4.456 26.838 12.857 1.00 85.94 494 TYR A O 1
ATOM 3974 N N . VAL A 1 495 ? -3.574 24.788 13.103 1.00 83.12 495 VAL A N 1
ATOM 3975 C CA . VAL A 1 495 ? -3.135 24.951 14.490 1.00 83.12 495 VAL A CA 1
ATOM 3976 C C . VAL A 1 495 ? -1.613 25.050 14.483 1.00 83.12 495 VAL A C 1
ATOM 3978 O O . VAL A 1 495 ? -0.952 24.330 13.744 1.00 83.12 495 VAL A O 1
ATOM 3981 N N . ILE A 1 496 ? -1.056 25.975 15.265 1.00 75.88 496 ILE A N 1
ATOM 3982 C CA . ILE A 1 496 ? 0.386 26.288 15.284 1.00 75.88 496 ILE A CA 1
ATOM 3983 C C . ILE A 1 496 ? 0.902 26.280 16.731 1.00 75.88 496 ILE A C 1
ATOM 3985 O O . ILE A 1 496 ? 1.695 27.128 17.130 1.00 75.88 496 ILE A O 1
ATOM 3989 N N . ASP A 1 497 ? 0.418 25.352 17.557 1.00 78.06 497 ASP A N 1
ATOM 3990 C CA . ASP A 1 497 ? 0.985 25.154 18.899 1.00 78.06 497 ASP A CA 1
ATOM 3991 C C . ASP A 1 497 ? 2.323 24.385 18.849 1.00 78.06 497 ASP A C 1
ATOM 3993 O O . ASP A 1 497 ? 3.118 24.446 19.787 1.00 78.06 497 ASP A O 1
ATOM 3997 N N . GLY A 1 498 ? 2.612 23.742 17.709 1.00 77.69 498 GLY A N 1
ATOM 3998 C CA . GLY A 1 498 ? 3.860 23.033 17.450 1.00 77.69 498 GLY A CA 1
ATOM 3999 C C . GLY A 1 498 ? 3.916 21.654 18.101 1.00 77.69 498 GLY A C 1
ATOM 4000 O O . GLY A 1 498 ? 5.006 21.090 18.198 1.00 77.69 498 GLY A O 1
ATOM 4001 N N . THR A 1 499 ? 2.778 21.119 18.551 1.00 87.19 499 THR A N 1
ATOM 4002 C CA . THR A 1 499 ? 2.703 19.819 19.211 1.00 87.19 499 THR A CA 1
ATOM 4003 C C . THR A 1 499 ? 2.748 18.703 18.177 1.00 87.19 499 THR A C 1
ATOM 4005 O O . THR A 1 499 ? 1.854 18.543 17.342 1.00 87.19 499 THR A O 1
ATOM 4008 N N . GLY A 1 500 ? 3.811 17.911 18.235 1.00 91.94 500 GLY A N 1
ATOM 4009 C CA . GLY A 1 500 ? 3.993 16.685 17.481 1.00 91.94 500 GLY A CA 1
ATOM 4010 C C . GLY A 1 500 ? 3.916 15.464 18.388 1.00 91.94 500 GLY A C 1
ATOM 4011 O O . GLY A 1 500 ? 4.308 15.500 19.557 1.00 91.94 500 GLY A O 1
ATOM 4012 N N . TRP A 1 501 ? 3.446 14.356 17.832 1.00 93.25 501 TRP A N 1
ATOM 4013 C CA . TRP A 1 501 ? 3.475 13.068 18.506 1.00 93.25 501 TRP A CA 1
ATOM 4014 C C . TRP A 1 501 ? 3.717 11.923 17.529 1.00 93.25 501 TRP A C 1
ATOM 4016 O O . TRP A 1 501 ? 3.430 12.015 16.334 1.00 93.25 501 TRP A O 1
ATOM 4026 N N . MET A 1 502 ? 4.246 10.825 18.054 1.00 93.56 502 MET A N 1
ATOM 4027 C CA . MET A 1 502 ? 4.393 9.567 17.339 1.00 93.56 502 MET A CA 1
ATOM 4028 C C . MET A 1 502 ? 4.159 8.414 18.310 1.00 93.56 502 MET A C 1
ATOM 4030 O O . MET A 1 502 ? 4.705 8.390 19.410 1.00 93.56 502 MET A O 1
ATOM 4034 N N . LEU A 1 503 ? 3.348 7.455 17.884 1.00 94.69 503 LEU A N 1
ATOM 4035 C CA . LEU A 1 503 ? 3.144 6.183 18.555 1.00 94.69 503 LEU A CA 1
ATOM 4036 C C . LEU A 1 503 ? 3.670 5.082 17.640 1.00 94.69 503 LEU A C 1
ATOM 4038 O O . LEU A 1 503 ? 3.202 4.930 16.516 1.00 94.69 503 LEU A O 1
ATOM 4042 N N . ALA A 1 504 ? 4.620 4.302 18.126 1.00 93.06 504 ALA A N 1
ATOM 4043 C CA . ALA A 1 504 ? 5.124 3.124 17.457 1.00 93.06 504 ALA A CA 1
ATOM 4044 C C . ALA A 1 504 ? 4.773 1.883 18.279 1.00 93.06 504 ALA A C 1
ATOM 4046 O O . ALA A 1 504 ? 5.021 1.834 19.481 1.00 93.06 504 ALA A O 1
ATOM 4047 N N . VAL A 1 505 ? 4.179 0.885 17.635 1.00 91.88 505 VAL A N 1
ATOM 4048 C CA . VAL A 1 505 ? 3.712 -0.345 18.283 1.00 91.88 505 VAL A CA 1
ATOM 4049 C C . VAL A 1 505 ? 4.259 -1.525 17.515 1.00 91.88 505 VAL A C 1
ATOM 4051 O O . VAL A 1 505 ? 4.060 -1.634 16.303 1.00 91.88 505 VAL A O 1
ATOM 4054 N N . LYS A 1 506 ? 4.923 -2.433 18.215 1.00 89.12 506 LYS A N 1
ATOM 4055 C CA . LYS A 1 506 ? 5.470 -3.652 17.642 1.00 89.12 506 LYS A CA 1
ATOM 4056 C C . LYS A 1 506 ? 4.874 -4.856 18.339 1.00 89.12 506 LYS A C 1
ATOM 4058 O O . LYS A 1 506 ? 4.920 -4.982 19.559 1.00 89.12 506 LYS A O 1
ATOM 4063 N N . TYR A 1 507 ? 4.329 -5.751 17.529 1.00 87.19 507 TYR A N 1
ATOM 4064 C CA . TYR A 1 507 ? 3.902 -7.078 17.944 1.00 87.19 507 TYR A CA 1
ATOM 4065 C C . TYR A 1 507 ? 4.990 -8.086 17.579 1.00 87.19 507 TYR A C 1
ATOM 4067 O O . TYR A 1 507 ? 5.738 -7.883 16.617 1.00 87.19 507 TYR A O 1
ATOM 4075 N N . LYS A 1 508 ? 5.072 -9.205 18.303 1.00 82.88 508 LYS A N 1
ATOM 4076 C CA . LYS A 1 508 ? 6.036 -10.264 17.972 1.00 82.88 508 LYS A CA 1
ATOM 4077 C C . LYS A 1 508 ? 5.829 -10.741 16.529 1.00 82.88 508 LYS A C 1
ATOM 4079 O O . LYS A 1 508 ? 4.695 -10.952 16.094 1.00 82.88 508 LYS A O 1
ATOM 4084 N N . GLY A 1 509 ? 6.929 -10.875 15.787 1.00 78.88 509 GLY A N 1
ATOM 4085 C CA . GLY A 1 509 ? 6.920 -11.264 14.370 1.00 78.88 509 GLY A CA 1
ATOM 4086 C C . GLY A 1 509 ? 6.496 -10.165 13.385 1.00 78.88 509 GLY A C 1
ATOM 4087 O O . GLY A 1 509 ? 6.253 -10.475 12.224 1.00 78.88 509 GLY A O 1
ATOM 4088 N N . HIS A 1 510 ? 6.390 -8.909 13.831 1.00 80.94 510 HIS A N 1
ATOM 4089 C CA . HIS A 1 510 ? 6.094 -7.750 12.983 1.00 80.94 510 HIS A CA 1
ATOM 4090 C C . HIS A 1 510 ? 7.235 -6.724 13.047 1.00 80.94 510 HIS A C 1
ATOM 4092 O O . HIS A 1 510 ? 7.968 -6.646 14.039 1.00 80.94 510 HIS A O 1
ATOM 4098 N N . ARG A 1 511 ? 7.359 -5.894 12.007 1.00 81.38 511 ARG A N 1
ATOM 4099 C CA . ARG A 1 511 ? 8.345 -4.797 11.916 1.00 81.38 511 ARG A CA 1
ATOM 4100 C C . ARG A 1 511 ? 7.974 -3.594 12.785 1.00 81.38 511 ARG A C 1
ATOM 4102 O O . ARG A 1 511 ? 8.821 -2.758 13.099 1.00 81.38 511 ARG A O 1
ATOM 4109 N N . GLY A 1 512 ? 6.708 -3.527 13.182 1.00 86.25 512 GLY A N 1
ATOM 4110 C CA . GLY A 1 512 ? 6.131 -2.432 13.943 1.00 86.25 512 GLY A CA 1
ATOM 4111 C C . GLY A 1 512 ? 5.379 -1.450 13.054 1.00 86.25 512 GLY A C 1
ATOM 4112 O O . GLY A 1 512 ? 5.730 -1.203 11.900 1.00 86.25 512 GLY A O 1
ATOM 4113 N N . THR A 1 513 ? 4.312 -0.894 13.610 1.00 88.75 513 THR A N 1
ATOM 4114 C CA . THR A 1 513 ? 3.478 0.117 12.973 1.00 88.75 513 THR A CA 1
ATOM 4115 C C . THR A 1 513 ? 3.686 1.453 13.662 1.00 88.75 513 THR A C 1
ATOM 4117 O O . THR A 1 513 ? 3.734 1.511 14.887 1.00 88.75 513 THR A O 1
ATOM 4120 N N . ILE A 1 514 ? 3.791 2.515 12.866 1.00 90.94 514 ILE A N 1
ATOM 4121 C CA . ILE A 1 514 ? 3.939 3.882 13.352 1.00 90.94 514 ILE A CA 1
ATOM 4122 C C . ILE A 1 514 ? 2.699 4.686 12.960 1.00 90.94 514 ILE A C 1
ATOM 4124 O O . ILE A 1 514 ? 2.236 4.625 11.818 1.00 90.94 514 ILE A O 1
ATOM 4128 N N . TRP A 1 515 ? 2.190 5.432 13.932 1.00 93.19 515 TRP A N 1
ATOM 4129 C CA . TRP A 1 515 ? 1.212 6.498 13.778 1.00 93.19 515 TRP A CA 1
ATOM 4130 C C . TRP A 1 515 ? 1.855 7.798 14.228 1.00 93.19 515 TRP A C 1
ATOM 4132 O O . TRP A 1 515 ? 2.650 7.810 15.169 1.00 93.19 515 TRP A O 1
ATOM 4142 N N . SER A 1 516 ? 1.506 8.897 13.580 1.00 92.56 516 SER A N 1
ATOM 4143 C CA . SER A 1 516 ? 2.032 10.205 13.955 1.00 92.56 516 SER A CA 1
ATOM 4144 C C . SER A 1 516 ? 1.004 11.296 13.771 1.00 92.56 516 SER A C 1
ATOM 4146 O O . SER A 1 516 ? 0.099 11.177 12.944 1.00 92.56 516 SER A O 1
ATOM 4148 N N . GLY A 1 517 ? 1.190 12.397 14.483 1.00 92.06 517 GLY A N 1
ATOM 4149 C CA . GLY A 1 517 ? 0.390 13.579 14.256 1.00 92.06 517 GLY A CA 1
ATOM 4150 C C . GLY A 1 517 ? 1.092 14.877 14.598 1.00 92.06 517 GLY A C 1
ATOM 4151 O O . GLY A 1 517 ? 2.097 14.915 15.307 1.00 92.06 517 GLY A O 1
ATOM 4152 N N . SER A 1 518 ? 0.539 15.949 14.047 1.00 91.62 518 SER A N 1
ATOM 4153 C CA . SER A 1 518 ? 0.913 17.328 14.306 1.00 91.62 518 SER A CA 1
ATOM 4154 C C . SER A 1 518 ? -0.362 18.141 14.481 1.00 91.62 518 SER A C 1
ATOM 4156 O O . SER A 1 518 ? -1.154 18.298 13.546 1.00 91.62 518 SER A O 1
ATOM 4158 N N . ASN A 1 519 ? -0.572 18.613 15.709 1.00 90.50 519 ASN A N 1
ATOM 4159 C CA . ASN A 1 519 ? -1.713 19.429 16.129 1.00 90.50 519 ASN A CA 1
ATOM 4160 C C . ASN A 1 519 ? -3.104 18.793 15.887 1.00 90.50 519 ASN A C 1
ATOM 4162 O O . ASN A 1 519 ? -4.129 19.481 15.869 1.00 90.50 519 ASN A O 1
ATOM 4166 N N . ALA A 1 520 ? -3.148 17.480 15.670 1.00 91.00 520 ALA A N 1
ATOM 4167 C CA . ALA A 1 520 ? -4.356 16.688 15.496 1.00 91.00 520 ALA A CA 1
ATOM 4168 C C . ALA A 1 520 ? -4.180 15.333 16.175 1.00 91.00 520 ALA A C 1
ATOM 4170 O O . ALA A 1 520 ? -3.070 14.801 16.232 1.00 91.00 520 ALA A O 1
ATOM 4171 N N . TYR A 1 521 ? -5.283 14.788 16.682 1.00 91.69 521 TYR A N 1
ATOM 4172 C CA . TYR A 1 521 ? -5.284 13.629 17.567 1.00 91.69 521 TYR A CA 1
ATOM 4173 C C . TYR A 1 521 ? -6.466 12.708 17.245 1.00 91.69 521 TYR A C 1
ATOM 4175 O O . TYR A 1 521 ? -7.519 13.210 16.837 1.00 91.69 521 TYR A O 1
ATOM 4183 N N . PRO A 1 522 ? -6.319 11.389 17.449 1.00 91.75 522 PRO A N 1
ATOM 4184 C CA . PRO A 1 522 ? -7.398 10.435 17.253 1.00 91.75 522 PRO A CA 1
ATOM 4185 C C . PRO A 1 522 ? -8.548 10.639 18.249 1.00 91.75 522 PRO A C 1
ATOM 4187 O O . PRO A 1 522 ? -8.344 11.094 19.371 1.00 91.75 522 PRO A O 1
ATOM 4190 N N . SER A 1 523 ? -9.767 10.237 17.883 1.00 87.00 523 SER A N 1
ATOM 4191 C CA . SER A 1 523 ? -10.966 10.405 18.740 1.00 87.00 523 SER A CA 1
ATOM 4192 C C . SER A 1 523 ? -10.856 9.849 20.177 1.00 87.00 523 SER A C 1
ATOM 4194 O O . SER A 1 523 ? -11.508 10.338 21.095 1.00 87.00 523 SER A O 1
ATOM 4196 N N . ASN A 1 524 ? -10.028 8.831 20.382 1.00 90.12 524 ASN A N 1
ATOM 4197 C CA . ASN A 1 524 ? -9.795 8.117 21.637 1.00 90.12 524 ASN A CA 1
ATOM 4198 C C . ASN A 1 524 ? -8.426 8.453 22.264 1.00 90.12 524 ASN A C 1
ATOM 4200 O O . ASN A 1 524 ? -7.907 7.676 23.065 1.00 90.12 524 ASN A O 1
ATOM 4204 N N . TRP A 1 525 ? -7.844 9.598 21.897 1.00 93.50 525 TRP A N 1
ATOM 4205 C CA . TRP A 1 525 ? -6.544 10.082 22.369 1.00 93.50 525 TRP A CA 1
ATOM 4206 C C . TRP A 1 525 ? -6.388 10.074 23.893 1.00 93.50 525 TRP A C 1
ATOM 4208 O O . TRP A 1 525 ? -5.376 9.602 24.404 1.00 93.50 525 TRP A O 1
ATOM 4218 N N . GLU A 1 526 ? -7.426 10.484 24.623 1.00 93.69 526 GLU A N 1
ATOM 4219 C CA . GLU A 1 526 ? -7.433 10.508 26.093 1.00 93.69 526 GLU A CA 1
ATOM 4220 C C . GLU A 1 526 ? -7.181 9.131 26.722 1.00 93.69 526 GLU A C 1
ATOM 4222 O O . GLU A 1 526 ? -6.568 9.034 27.786 1.00 93.69 526 GLU A O 1
ATOM 4227 N N . LYS A 1 527 ? -7.591 8.040 26.055 1.00 93.81 527 LYS A N 1
ATOM 4228 C CA . LYS A 1 527 ? -7.282 6.681 26.524 1.00 93.81 527 LYS A CA 1
ATOM 4229 C C . LYS A 1 527 ? -5.784 6.385 26.434 1.00 93.81 527 LYS A C 1
ATOM 4231 O O . LYS A 1 527 ? -5.245 5.749 27.334 1.00 93.81 527 LYS A O 1
ATOM 4236 N N . LEU A 1 528 ? -5.108 6.860 25.380 1.00 95.19 528 LEU A N 1
ATOM 4237 C CA . LEU A 1 528 ? -3.657 6.706 25.233 1.00 95.19 528 LEU A CA 1
ATOM 4238 C C . LEU A 1 528 ? -2.906 7.524 26.289 1.00 95.19 528 LEU A C 1
ATOM 4240 O O . LEU A 1 528 ? -1.969 7.014 26.900 1.00 95.19 528 LEU A O 1
ATOM 4244 N N . LEU A 1 529 ? -3.326 8.769 26.531 1.00 94.81 529 LEU A N 1
ATOM 4245 C CA . LEU A 1 529 ? -2.729 9.603 27.578 1.00 94.81 529 LEU A CA 1
ATOM 4246 C C . LEU A 1 529 ? -2.901 8.960 28.959 1.00 94.81 529 LEU A C 1
ATOM 4248 O O . LEU A 1 529 ? -1.923 8.797 29.689 1.00 94.81 529 LEU A O 1
ATOM 4252 N N . SER A 1 530 ? -4.110 8.474 29.257 1.00 93.88 530 SER A N 1
ATOM 4253 C CA . SER A 1 530 ? -4.411 7.741 30.493 1.00 93.88 530 SER A CA 1
ATOM 4254 C C . SER A 1 530 ? -3.557 6.477 30.640 1.00 93.88 530 SER A C 1
ATOM 4256 O O . SER A 1 530 ? -3.047 6.208 31.725 1.00 93.88 530 SER A O 1
ATOM 4258 N N . PHE A 1 531 ? -3.343 5.727 29.552 1.00 93.94 531 PHE A N 1
ATOM 4259 C CA . PHE A 1 531 ? -2.488 4.534 29.542 1.00 93.94 531 PHE A CA 1
ATOM 4260 C C . PHE A 1 531 ? -1.039 4.842 29.959 1.00 93.94 531 PHE A C 1
ATOM 4262 O O . PHE A 1 531 ? -0.413 4.042 30.653 1.00 93.94 531 PHE A O 1
ATOM 4269 N N . PHE A 1 532 ? -0.510 6.012 29.587 1.00 92.94 532 PHE A N 1
ATOM 4270 C CA . PHE A 1 532 ? 0.839 6.453 29.965 1.00 92.94 532 PHE A CA 1
ATOM 4271 C C . PHE A 1 532 ? 0.899 7.309 31.242 1.00 92.94 532 PHE A C 1
ATOM 4273 O O . PHE A 1 532 ? 1.997 7.721 31.647 1.00 92.94 532 PHE A O 1
ATOM 4280 N N . GLU A 1 533 ? -0.241 7.519 31.909 1.00 90.44 533 GLU A N 1
ATOM 4281 C CA . GLU A 1 533 ? -0.395 8.390 33.082 1.00 90.44 533 GLU A CA 1
ATOM 4282 C C . GLU A 1 533 ? 0.040 9.836 32.768 1.00 90.44 533 GLU A C 1
ATOM 4284 O O . GLU A 1 533 ? 0.859 10.423 33.478 1.00 90.44 533 GLU A O 1
ATOM 4289 N N . ILE A 1 534 ? -0.442 10.370 31.644 1.00 89.25 534 ILE A N 1
ATOM 4290 C CA . ILE A 1 534 ? -0.223 11.752 31.202 1.00 89.25 534 ILE A CA 1
ATOM 4291 C C . ILE A 1 534 ? -1.482 12.554 31.537 1.00 89.25 534 ILE A C 1
ATOM 4293 O O . ILE A 1 534 ? -2.577 12.130 31.170 1.00 89.25 534 ILE A O 1
ATOM 4297 N N . GLU A 1 535 ? -1.307 13.664 32.260 1.00 74.44 535 GLU A N 1
ATOM 4298 C CA . GLU A 1 535 ? -2.386 14.583 32.670 1.00 74.44 535 GLU A CA 1
ATOM 4299 C C . GLU A 1 535 ? -2.859 15.518 31.555 1.00 74.44 535 GLU A C 1
ATOM 4301 O O . GLU A 1 535 ? -2.008 15.956 30.740 1.00 74.44 535 GLU A O 1
#

Sequence (535 aa):
MIGTIIGDIVGSRFEFNNYRGKDFELFTEECQVTDDTIMTFAVAKAIMETEKIIKPSINRYNLDSDYYLLLEKMTVKYMQEIGRKYPYCGYGGMFFKWIFSDDPQPYNSFGNGATMRISPAGFAARTVNEARSLAKTVTGVTHNHEEGIKGAEAVAVAIYMARRGFTKAEIREKINSYYYYSLDFALDDIRDSYQFNETCQETVPQAIEAFLESISFEDAIRNAISIGGDSDTLAAITGAIAEAYYGVPKDLKEKAISYLDDELRSIFNDWSEFIGKDGVMGKFKVLTKYIGSISEVKSYGKWITDRENDRTSEKPVLMPYVSYNKLVDSFVTEFYQFSESHPEYRLSNYNSILENNGIKWNNVSMRNANVNVLDEQCILALIMGAIRAERFCNGALLEFFKDGCVLKWLKRLKEIDNSNSKTSLDEIYFIIGGLNGYNTYHMTFGCDSAHLIKMLGYCGPIEKHYSSEEVKLLLDAFEDIHVEHWNSEYINPYVIDGTGWMLAVKYKGHRGTIWSGSNAYPSNWEKLLSFFEIE